Protein AF-A0A3M7KSP7-F1 (afdb_monomer_lite)

Foldseek 3Di:
DVVVVVVFVVCLPPVADAADAQWDWAAPPPPPSFIDTHGPDPVQDDDPQWTWDWFAFFPDPPFTKIKIKRAAPDDALAEEEEEEHHPDAPRNCNVVQNVCSDPVVHMYMYIAAACHHPRHHGHTPVRRVRRVVRVVVCCCVVVVHDPVRYDYDYDDPEQDEQEEECAAPPDHVVVSVVCLVPRPNYDDYHYHYPDYDPCSCVDPVNVVVVVVVVVVVVCVCLQFDALLNVLVLVLVLVQLLVQQLCCLQVVDDVVQWDWDAALNDTTTHGNDVVVSCVSNQVSVVCSVLSSVQQWQKKWKFKAQPVPRHTFKIKMKGKGFARQQRRHSVVVVVSSVQSVQLSVLSNVVSNPDDHDDPRIDIDMDIRGHDDDDPGPDDDDDDDDDAPFWDKAWSDWDDDPRGMTITIIMTGGPPPDD

Secondary structure (DSSP, 8-state):
-HHHHHHHHHHHHHS--PPSP-EEEEE-SSSS--EEEEESSTTSPP-TT-EEEEEEPTT-SS-EEEEEEE--SS----EEEEEPPTT--HHHHHHHHHHHHHHHTSEEEEEPPTTSTTT-S---HHHHHHHHHHHHHHHHHHH---GGGEEEE----S-B--EEETT-SSS-HHHHHHHHHH-TTBPPPEEETT--TT-GGGSTTHHHHHHHHHHHHHHHHTT---HHHHHHHHHHHHHHHHHHHHHHTTSS-GGGEEEEEETTEEEEEE--HHHHHHHHHHHHHTHHHHHTT---EEEEEEE-TTT--EEEEEEEEEEE-GGG---HHHHHHHHHHHHHHHHHHHHHHHTSPPPPTT-EEEEEEE-SSSPPSSS--PPPPPP----PEEEEEEEEEETTTEEEEEEEEE------

Organism: Auxenochlorella protothecoides (NCBI:txid3075)

Sequence (416 aa):
MVLAKLVDSISGRLAFFPPVPTYTVAEHGDGDRALYCKPLSRAVRKVPQGRVTWVPAAGSSSHQLVVVRVPAPNPTRRTILHSHGNAVDLGEMLPLYASLARVLQCNVVGWDYRGYGCSGGVPAASTINRDVHAVYAALQRDEGLTPGDVVLYGRIAAPTLVVHGTADSVIPVGHGRTLATLCPAAVEALWVEGADHDNVEDSPLYVPRLKAFLTSQMQASAAHPTVVDVVNMLLEFWEAAVHAILAARGLYRPDLFTRERLYGLAVQRARHPGLCAYIANALQELRAPLMEGVLPSATLIIQHPAQFTTLEEYSLDVEISETGLSSPAAVRNMHAVLRSAMLRLQHTTTALAPLPADATWRMQARIMGPVPECSWIEAEAPQPQPTPALIPVRSVKLPGSLALQLYVRMAPIVAP

InterPro domains:
  IPR003511 HORMA domain [PS50815] (228-408)
  IPR029058 Alpha/Beta hydrolase fold [G3DSA:3.40.50.1820] (45-152)
  IPR029058 Alpha/Beta hydrolase fold [G3DSA:3.40.50.1820] (153-223)
  IPR029058 Alpha/Beta hydrolase fold [SSF53474] (59-217)
  IPR036570 HORMA domain superfamily [G3DSA:3.30.900.10] (228-412)
  IPR036570 HORMA domain superfamily [SSF56019] (227-397)

pLDDT: mean 81.29, std 13.69, range [29.61, 97.44]

Radius of gyration: 25.75 Å; chains: 1; bounding box: 64×56×67 Å

Structure (mmCIF, N/CA/C/O backbone):
data_AF-A0A3M7KSP7-F1
#
_entry.id   AF-A0A3M7KSP7-F1
#
loop_
_atom_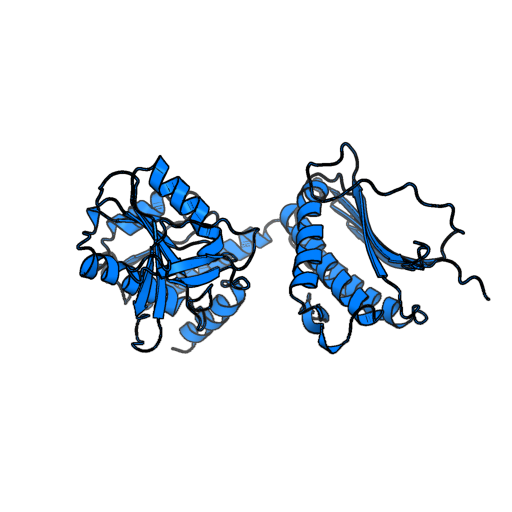site.group_PDB
_atom_site.id
_atom_site.type_symbol
_atom_site.label_atom_id
_atom_site.label_alt_id
_atom_site.label_comp_id
_atom_site.label_asym_id
_atom_site.label_entity_id
_atom_site.label_seq_id
_atom_site.pdbx_PDB_ins_code
_atom_site.Cartn_x
_atom_site.Cartn_y
_atom_site.Cartn_z
_atom_site.occupancy
_atom_site.B_iso_or_equiv
_atom_site.auth_seq_id
_atom_site.auth_comp_id
_atom_site.auth_asym_id
_atom_site.auth_atom_id
_atom_site.pdbx_PDB_model_num
ATOM 1 N N . MET A 1 1 ? -28.101 13.397 -1.822 1.00 37.72 1 MET A N 1
ATOM 2 C CA . MET A 1 1 ? -27.971 12.089 -2.516 1.00 37.72 1 MET A CA 1
ATOM 3 C C . MET A 1 1 ? -26.835 12.024 -3.553 1.00 37.72 1 MET A C 1
ATOM 5 O O . MET A 1 1 ? -26.068 11.074 -3.505 1.00 37.72 1 MET A O 1
ATOM 9 N N . VAL A 1 2 ? -26.678 12.989 -4.476 1.00 29.61 2 VAL A N 1
ATOM 10 C CA . VAL A 1 2 ? -25.605 12.955 -5.508 1.00 29.61 2 VAL A CA 1
ATOM 11 C C . VAL A 1 2 ? -24.202 13.185 -4.923 1.00 29.61 2 VAL A C 1
ATOM 13 O O . VAL A 1 2 ? -23.264 12.485 -5.287 1.00 29.61 2 VAL A O 1
ATOM 16 N N . LEU A 1 3 ? -24.070 14.114 -3.970 1.00 31.75 3 LEU A N 1
ATOM 17 C CA . LEU A 1 3 ? -22.786 14.437 -3.336 1.00 31.75 3 LEU A CA 1
ATOM 18 C C . LEU A 1 3 ? -22.238 13.271 -2.489 1.00 31.75 3 LEU A C 1
ATOM 20 O O . LEU A 1 3 ? -21.068 12.932 -2.607 1.00 31.75 3 LEU A O 1
ATOM 24 N N . ALA A 1 4 ? -23.105 12.608 -1.714 1.00 36.38 4 ALA A N 1
ATOM 25 C CA . ALA A 1 4 ? -22.756 11.428 -0.916 1.00 36.38 4 ALA A CA 1
ATOM 26 C C . ALA A 1 4 ? -22.246 10.267 -1.791 1.00 36.38 4 ALA A C 1
ATOM 28 O O . ALA A 1 4 ? -21.201 9.691 -1.510 1.00 36.38 4 ALA A O 1
ATOM 29 N N . LYS A 1 5 ? -22.912 10.002 -2.927 1.00 40.47 5 LYS A N 1
ATOM 30 C CA . LYS A 1 5 ? -22.472 8.982 -3.895 1.00 40.47 5 LYS A CA 1
ATOM 31 C C . LYS A 1 5 ? -21.111 9.300 -4.525 1.00 40.47 5 LYS A C 1
ATOM 33 O O . LYS A 1 5 ? -20.349 8.384 -4.820 1.00 40.47 5 LYS A O 1
ATOM 38 N N . LEU A 1 6 ? -20.805 10.580 -4.750 1.00 36.88 6 LEU A N 1
ATOM 39 C CA . LEU A 1 6 ? -19.522 11.005 -5.313 1.00 36.88 6 LEU A CA 1
ATOM 40 C C . LEU A 1 6 ? -18.376 10.843 -4.302 1.00 36.88 6 LEU A C 1
ATOM 42 O O . LEU A 1 6 ? -17.313 10.351 -4.670 1.00 36.88 6 LEU A O 1
ATOM 46 N N . VAL A 1 7 ? -18.606 11.208 -3.038 1.00 45.34 7 VAL A N 1
ATOM 47 C CA . VAL A 1 7 ? -17.633 11.025 -1.947 1.00 45.34 7 VAL A CA 1
ATOM 48 C C . VAL A 1 7 ? -17.350 9.538 -1.726 1.00 45.34 7 VAL A C 1
ATOM 50 O O . VAL A 1 7 ? -16.188 9.140 -1.718 1.00 45.34 7 VAL A O 1
ATOM 53 N N . ASP A 1 8 ? -18.391 8.704 -1.680 1.00 48.81 8 ASP A N 1
ATOM 54 C CA . ASP A 1 8 ? -18.255 7.246 -1.579 1.00 48.81 8 ASP A CA 1
ATOM 55 C C . ASP A 1 8 ? -17.511 6.640 -2.777 1.00 48.81 8 ASP A C 1
ATOM 57 O O . ASP A 1 8 ? -16.671 5.759 -2.603 1.00 48.81 8 ASP A O 1
ATOM 61 N N . SER A 1 9 ? -17.753 7.131 -3.998 1.00 45.09 9 SER A N 1
ATOM 62 C CA . SER A 1 9 ? -17.057 6.650 -5.199 1.00 45.09 9 SER A CA 1
ATOM 63 C C . SER A 1 9 ? -15.567 7.010 -5.227 1.00 45.09 9 SER A C 1
ATOM 65 O O . SER A 1 9 ? -14.790 6.281 -5.848 1.00 45.09 9 SER A O 1
ATOM 67 N N . ILE A 1 10 ? -15.170 8.136 -4.630 1.00 46.06 10 ILE A N 1
ATOM 68 C CA . ILE A 1 10 ? -13.772 8.585 -4.576 1.00 46.06 10 ILE A CA 1
ATOM 69 C C . ILE A 1 10 ? -13.048 7.875 -3.426 1.00 46.06 10 ILE A C 1
ATOM 71 O O . ILE A 1 10 ? -11.996 7.276 -3.653 1.00 46.06 10 ILE A O 1
ATOM 75 N N . SER A 1 11 ? -13.646 7.844 -2.231 1.00 47.22 11 SER A N 1
ATOM 76 C CA . SER A 1 11 ? -13.125 7.103 -1.075 1.00 47.22 11 SER A CA 1
ATOM 77 C C . SER A 1 11 ? -13.019 5.603 -1.366 1.00 47.22 11 SER A C 1
ATOM 79 O O . SER A 1 11 ? -11.996 4.995 -1.078 1.00 47.22 11 SER A O 1
ATOM 81 N N . GLY A 1 12 ? -14.014 5.015 -2.038 1.00 51.03 12 GLY A N 1
ATOM 82 C CA . GLY A 1 12 ? -14.026 3.605 -2.438 1.00 51.03 12 GLY A CA 1
ATOM 83 C C . GLY A 1 12 ? -12.832 3.179 -3.303 1.00 51.03 12 GLY A C 1
ATOM 84 O O . GLY A 1 12 ? -12.377 2.045 -3.203 1.00 51.03 12 GLY A O 1
ATOM 85 N N . ARG A 1 13 ? -12.307 4.083 -4.144 1.00 51.06 13 ARG A N 1
ATOM 86 C CA . ARG A 1 13 ? -11.202 3.793 -5.080 1.00 51.06 13 ARG A CA 1
ATOM 87 C C . ARG A 1 13 ? -9.822 4.217 -4.586 1.00 51.06 13 ARG A C 1
ATOM 89 O O . ARG A 1 13 ? -8.835 3.708 -5.100 1.00 51.06 13 ARG A O 1
ATOM 96 N N . LEU A 1 14 ? -9.750 5.166 -3.654 1.00 50.12 14 LEU A N 1
ATOM 97 C CA . LEU A 1 14 ? -8.483 5.722 -3.163 1.00 50.12 14 LEU A CA 1
ATOM 98 C C . LEU A 1 14 ? -8.136 5.275 -1.740 1.00 50.12 14 LEU A C 1
ATOM 100 O O . LEU A 1 14 ? -6.978 5.382 -1.350 1.00 50.12 14 LEU A O 1
ATOM 104 N N . ALA A 1 15 ? -9.115 4.807 -0.961 1.00 60.88 15 ALA A N 1
ATOM 105 C CA . ALA A 1 15 ? -8.930 4.502 0.457 1.00 60.88 15 ALA A CA 1
ATOM 106 C C . ALA A 1 15 ? -8.929 3.003 0.782 1.00 60.88 15 ALA A C 1
ATOM 108 O O . ALA A 1 15 ? -8.596 2.653 1.910 1.00 60.88 15 ALA A O 1
ATOM 109 N N . PHE A 1 16 ? -9.260 2.116 -0.165 1.00 71.12 16 PHE A N 1
ATOM 110 C CA . PHE A 1 16 ? -9.334 0.671 0.073 1.00 71.12 16 PHE A CA 1
ATOM 111 C C . PHE A 1 16 ? -8.436 -0.097 -0.896 1.00 71.12 16 PHE A C 1
ATOM 113 O O . PHE A 1 16 ? -8.684 -0.140 -2.098 1.00 71.12 16 PHE A O 1
ATOM 120 N N . PHE A 1 17 ? -7.402 -0.723 -0.345 1.00 77.88 17 PHE A N 1
ATOM 121 C CA . PHE A 1 17 ? -6.451 -1.586 -1.032 1.00 77.88 17 PHE A CA 1
ATOM 122 C C . PHE A 1 17 ? -6.542 -2.988 -0.416 1.00 77.88 17 PHE A C 1
ATOM 124 O O . PHE A 1 17 ? -5.689 -3.347 0.394 1.00 77.88 17 PHE A O 1
ATOM 131 N N . PRO A 1 18 ? -7.598 -3.773 -0.704 1.00 81.44 18 PRO A N 1
ATOM 132 C CA . PRO A 1 18 ? -7.654 -5.154 -0.245 1.00 81.44 18 PRO A CA 1
ATOM 133 C C . PRO A 1 18 ? -6.482 -5.945 -0.840 1.00 81.44 18 PRO A C 1
ATOM 135 O O . PRO A 1 18 ? -6.279 -5.889 -2.059 1.00 81.44 18 PRO A O 1
ATOM 138 N N . PRO A 1 19 ? -5.696 -6.668 -0.022 1.00 80.31 19 PRO A N 1
ATOM 139 C CA . PRO A 1 19 ? -4.659 -7.537 -0.553 1.00 80.31 19 PRO A CA 1
ATOM 140 C C . PRO A 1 19 ? -5.293 -8.737 -1.269 1.00 80.31 19 PRO A C 1
ATOM 142 O O . PRO A 1 19 ? -6.484 -9.029 -1.126 1.00 80.31 19 PRO A O 1
ATOM 145 N N . VAL A 1 20 ? -4.478 -9.483 -2.016 1.00 86.69 20 VAL A N 1
ATOM 146 C CA . VAL A 1 20 ? -4.863 -10.850 -2.394 1.00 86.69 20 VAL A CA 1
ATOM 147 C C . VAL A 1 20 ? -5.069 -11.638 -1.093 1.00 86.69 20 VAL A C 1
ATOM 149 O O . VAL A 1 20 ? -4.162 -11.603 -0.260 1.00 86.69 20 VAL A O 1
ATOM 152 N N . PRO A 1 21 ? -6.208 -12.336 -0.899 1.00 92.31 21 PRO A N 1
ATOM 153 C CA . PRO A 1 21 ? -6.486 -13.036 0.349 1.00 92.31 21 PRO A CA 1
ATOM 154 C C . PRO A 1 21 ? -5.332 -13.945 0.762 1.00 92.31 21 PRO A C 1
ATOM 156 O O . PRO A 1 21 ? -4.828 -14.737 -0.039 1.00 92.31 21 PRO A O 1
ATOM 159 N N . THR A 1 22 ? -4.919 -13.834 2.019 1.00 89.88 22 THR A N 1
ATOM 160 C CA . THR A 1 22 ? -3.768 -14.561 2.563 1.00 89.88 22 THR A CA 1
ATOM 161 C C . THR A 1 22 ? -4.179 -15.810 3.342 1.00 89.88 22 THR A C 1
ATOM 163 O O . THR A 1 22 ? -3.348 -16.665 3.674 1.00 89.88 22 THR A O 1
ATOM 166 N N . TYR A 1 23 ? -5.480 -15.963 3.589 1.00 95.69 23 TYR A N 1
ATOM 167 C CA . TYR A 1 23 ? -6.083 -17.104 4.259 1.00 95.69 23 TYR A CA 1
ATOM 168 C C . TYR A 1 23 ? -7.387 -17.540 3.573 1.00 95.69 23 TYR A C 1
ATOM 170 O O . TYR A 1 23 ? -7.987 -16.812 2.786 1.00 95.69 23 TYR A O 1
ATOM 178 N N . THR A 1 24 ? -7.831 -18.750 3.904 1.00 96.12 24 THR A N 1
ATOM 179 C CA . THR A 1 24 ? -9.190 -19.240 3.651 1.00 96.12 24 THR A CA 1
ATOM 180 C C . THR A 1 24 ? -9.821 -19.724 4.954 1.00 96.12 24 THR A C 1
ATOM 182 O O . THR A 1 24 ? -9.107 -20.014 5.914 1.00 96.12 24 THR A O 1
ATOM 185 N N . VAL A 1 25 ? -11.146 -19.822 5.026 1.00 95.38 25 VAL A N 1
ATOM 186 C CA . VAL A 1 25 ? -11.839 -20.352 6.209 1.00 95.38 25 VAL A CA 1
ATOM 187 C C . VAL A 1 25 ? -11.932 -21.875 6.100 1.00 95.38 25 VAL A C 1
ATOM 189 O O . VAL A 1 25 ? -12.371 -22.400 5.079 1.00 95.38 25 VAL A O 1
ATOM 192 N N . ALA A 1 26 ? -11.510 -22.596 7.140 1.00 92.69 26 ALA A N 1
ATOM 193 C CA . ALA A 1 26 ? -11.566 -24.059 7.186 1.00 92.69 26 ALA A CA 1
ATOM 194 C C . ALA A 1 26 ? -11.975 -24.571 8.575 1.00 92.69 26 ALA A C 1
ATOM 196 O O . ALA A 1 26 ? -11.762 -23.886 9.572 1.00 92.69 26 ALA A O 1
ATOM 197 N N . GLU A 1 27 ? -12.522 -25.787 8.644 1.00 91.56 27 GLU A N 1
ATOM 198 C CA . GLU A 1 27 ? -12.761 -26.491 9.911 1.00 91.56 27 GLU A CA 1
ATOM 199 C C . GLU A 1 27 ? -11.441 -27.058 10.476 1.00 91.56 27 GLU A C 1
ATOM 201 O O . GLU A 1 27 ? -10.570 -27.508 9.726 1.00 91.56 27 GLU A O 1
ATOM 206 N N . HIS A 1 28 ? -11.293 -27.061 11.804 1.00 80.69 28 HIS A N 1
ATOM 207 C CA . HIS A 1 28 ? -10.120 -27.609 12.499 1.00 80.69 28 HIS A CA 1
ATOM 208 C C . HIS A 1 28 ? -9.934 -29.126 12.322 1.00 80.69 28 HIS A C 1
ATOM 210 O O . HIS A 1 28 ? -8.804 -29.609 12.420 1.00 80.69 28 HIS A O 1
ATOM 216 N N . GLY A 1 29 ? -11.013 -29.864 12.037 1.00 75.88 29 GLY A N 1
ATOM 217 C CA . GLY A 1 29 ? -10.989 -31.322 11.866 1.00 75.88 29 GLY A CA 1
ATOM 218 C C . GLY A 1 29 ? -10.863 -32.115 13.174 1.00 75.88 29 GLY A C 1
ATOM 219 O O . GLY A 1 29 ? -10.598 -33.310 13.134 1.00 75.88 29 GLY A O 1
ATOM 220 N N . ASP A 1 30 ? -11.056 -31.463 14.321 1.00 75.69 30 ASP A N 1
ATOM 221 C CA . ASP A 1 30 ? -10.969 -32.012 15.683 1.00 75.69 30 ASP A CA 1
ATOM 222 C C . ASP A 1 30 ? -12.331 -32.449 16.264 1.00 75.69 30 ASP A C 1
ATOM 224 O O . ASP A 1 30 ? -12.424 -32.811 17.433 1.00 75.69 30 ASP A O 1
ATOM 228 N N . GLY A 1 31 ? -13.385 -32.458 15.441 1.00 71.69 31 GLY A N 1
ATOM 229 C CA . GLY A 1 31 ? -14.727 -32.937 15.800 1.00 71.69 31 GLY A CA 1
ATOM 230 C C . GLY A 1 31 ? -15.699 -31.855 16.282 1.00 71.69 31 GLY A C 1
ATOM 231 O O . GLY A 1 31 ? -16.904 -32.073 16.209 1.00 71.69 31 GLY A O 1
ATOM 232 N N . ASP A 1 32 ? -15.212 -30.672 16.670 1.00 75.38 32 ASP A N 1
ATOM 233 C CA . ASP A 1 32 ? -16.041 -29.543 17.144 1.00 75.38 32 ASP A CA 1
ATOM 234 C C . ASP A 1 32 ? -16.548 -28.643 15.996 1.00 75.38 32 ASP A C 1
ATOM 236 O O . ASP A 1 32 ? -17.234 -27.646 16.201 1.00 75.38 32 ASP A O 1
ATOM 240 N N . ARG A 1 33 ? -16.176 -28.962 14.745 1.00 81.75 33 ARG A N 1
ATOM 241 C CA . ARG A 1 33 ? -16.477 -28.167 13.531 1.00 81.75 33 ARG A CA 1
ATOM 242 C C . ARG A 1 33 ? -16.081 -26.686 13.645 1.00 81.75 33 ARG A C 1
ATOM 244 O O . ARG A 1 33 ? -16.556 -25.847 12.881 1.00 81.75 33 ARG A O 1
ATOM 251 N N . ALA A 1 34 ? -15.184 -26.362 14.576 1.00 86.50 34 ALA A N 1
ATOM 252 C CA . ALA A 1 34 ? -14.719 -25.010 14.810 1.00 86.50 34 ALA A CA 1
ATOM 253 C C . ALA A 1 34 ? -13.969 -24.488 13.580 1.00 86.50 34 ALA A C 1
ATOM 255 O O . ALA A 1 34 ? -13.058 -25.142 13.061 1.00 86.50 34 ALA A O 1
ATOM 256 N N . LEU A 1 35 ? -14.344 -23.293 13.125 1.00 93.62 35 LEU A N 1
ATOM 257 C CA . LEU A 1 35 ? -13.714 -22.644 11.983 1.00 93.62 35 LEU A CA 1
ATOM 258 C C . LEU A 1 35 ? -12.467 -21.870 12.414 1.00 93.62 35 LEU A C 1
ATOM 260 O O . LEU A 1 35 ? -12.414 -21.304 13.508 1.00 93.62 35 LEU A O 1
ATOM 264 N N . TYR A 1 36 ? -11.481 -21.804 11.526 1.00 93.75 36 TYR A N 1
ATOM 265 C CA . TYR A 1 36 ? -10.274 -21.004 11.703 1.00 93.75 36 TYR A CA 1
ATOM 266 C C . TYR A 1 36 ? -9.774 -20.440 10.374 1.00 93.75 36 TYR A C 1
ATOM 268 O O . TYR A 1 36 ? -10.105 -20.939 9.293 1.00 93.75 36 TYR A O 1
ATOM 276 N N . CYS A 1 37 ? -8.929 -19.412 10.452 1.00 94.19 37 CYS A N 1
ATOM 277 C CA . CYS A 1 37 ? -8.227 -18.901 9.281 1.00 94.19 37 CYS A CA 1
ATOM 278 C C . CYS A 1 37 ? -7.076 -19.847 8.919 1.00 94.19 37 CYS A C 1
ATOM 280 O O . CYS A 1 37 ? -6.047 -19.895 9.601 1.00 94.19 37 CYS A O 1
ATOM 282 N N . LYS A 1 38 ? -7.235 -20.603 7.835 1.00 93.88 38 LYS A N 1
ATOM 283 C CA . LYS A 1 38 ? -6.198 -21.446 7.242 1.00 93.88 38 LYS A CA 1
ATOM 284 C C . LYS A 1 38 ? -5.298 -20.597 6.338 1.00 93.88 38 LYS A C 1
ATOM 286 O O . LYS A 1 38 ? -5.775 -20.147 5.298 1.00 93.88 38 LYS A O 1
ATOM 291 N N . PRO A 1 39 ? -4.008 -20.420 6.673 1.00 91.31 39 PRO A N 1
ATOM 292 C CA . PRO A 1 39 ? -3.074 -19.695 5.816 1.00 91.31 39 PRO A CA 1
ATOM 293 C C . PRO A 1 39 ? -2.979 -20.311 4.415 1.00 91.31 39 PRO A C 1
ATOM 295 O O . PRO A 1 39 ? -2.932 -21.538 4.283 1.00 91.31 39 PRO A O 1
ATOM 298 N N . LEU A 1 40 ? -2.914 -19.467 3.384 1.00 91.50 40 LEU A N 1
ATOM 299 C CA . LEU A 1 40 ? -2.704 -19.874 1.987 1.00 91.50 40 LEU A CA 1
ATOM 300 C C . LEU A 1 40 ? -1.217 -19.916 1.600 1.00 91.50 40 LEU A C 1
ATOM 302 O O . LEU A 1 40 ? -0.856 -20.521 0.594 1.00 91.50 40 LEU A O 1
ATOM 306 N N . SER A 1 41 ? -0.346 -19.319 2.417 1.00 85.38 41 SER A N 1
ATOM 307 C CA . SER A 1 41 ? 1.109 -19.308 2.247 1.00 85.38 41 SER A CA 1
ATOM 308 C C . SER A 1 41 ? 1.815 -19.644 3.560 1.00 85.38 41 SER A C 1
ATOM 310 O O . SER A 1 41 ? 1.299 -19.367 4.641 1.00 85.38 41 SER A O 1
ATOM 312 N N . ARG A 1 42 ? 3.035 -20.192 3.471 1.00 79.12 42 ARG A N 1
ATOM 313 C CA . ARG A 1 42 ? 3.914 -20.419 4.634 1.00 79.12 42 ARG A CA 1
ATOM 314 C C . ARG A 1 42 ? 4.391 -19.118 5.286 1.00 79.12 42 ARG A C 1
ATOM 316 O O . ARG A 1 42 ? 4.788 -19.154 6.446 1.00 79.12 42 ARG A O 1
ATOM 323 N N . ALA A 1 43 ? 4.346 -18.002 4.557 1.00 68.69 43 ALA A N 1
ATOM 324 C CA . ALA A 1 43 ? 4.678 -16.681 5.088 1.00 68.69 43 ALA A CA 1
ATOM 325 C C . ALA A 1 43 ? 3.676 -16.216 6.162 1.00 68.69 43 ALA A C 1
ATOM 327 O O . ALA A 1 43 ? 4.040 -15.467 7.064 1.00 68.69 43 ALA A O 1
ATOM 328 N N . VAL A 1 44 ? 2.431 -16.702 6.108 1.00 73.94 44 VAL A N 1
ATOM 329 C CA . VAL A 1 44 ? 1.392 -16.376 7.087 1.00 73.94 44 VAL A CA 1
ATOM 330 C C . VAL A 1 44 ? 1.366 -17.434 8.183 1.00 73.94 44 VAL A C 1
ATOM 332 O O . VAL A 1 44 ? 1.110 -18.619 7.950 1.00 73.94 44 VAL A O 1
ATOM 335 N N . ARG A 1 45 ? 1.646 -17.008 9.416 1.00 77.75 45 ARG A N 1
ATOM 336 C CA . ARG A 1 45 ? 1.751 -17.921 10.556 1.00 77.75 45 ARG A CA 1
ATOM 337 C C . ARG A 1 45 ? 0.367 -18.392 11.004 1.00 77.75 45 ARG A C 1
ATOM 339 O O . ARG A 1 45 ? -0.505 -17.589 11.318 1.00 77.75 45 ARG A O 1
ATOM 346 N N . LYS A 1 46 ? 0.190 -19.712 11.115 1.00 85.19 46 LYS A N 1
ATOM 347 C CA . LYS A 1 46 ? -1.041 -20.322 11.641 1.00 85.19 46 LYS A CA 1
ATOM 348 C C . LYS A 1 46 ? -1.234 -19.972 13.121 1.00 85.19 46 LYS A C 1
ATOM 350 O O . LYS A 1 46 ? -0.325 -20.165 13.926 1.00 85.19 46 LYS A O 1
ATOM 355 N N . VAL A 1 47 ? -2.444 -19.542 13.476 1.00 86.69 47 VAL A N 1
ATOM 356 C CA . VAL A 1 47 ? -2.865 -19.249 14.856 1.00 86.69 47 VAL A CA 1
ATOM 357 C C . VAL A 1 47 ? -4.089 -20.115 15.188 1.00 86.69 47 VAL A C 1
ATOM 359 O O . VAL A 1 47 ? -5.221 -19.689 14.971 1.00 86.69 47 VAL A O 1
ATOM 362 N N . PRO A 1 48 ? -3.891 -21.365 15.649 1.00 81.19 48 PRO A N 1
ATOM 363 C CA . PRO A 1 48 ? -4.969 -22.347 15.813 1.00 81.19 48 PRO A CA 1
ATOM 364 C C . PRO A 1 48 ? -5.971 -22.013 16.927 1.00 81.19 48 PRO A C 1
ATOM 366 O O . PRO A 1 48 ? -7.042 -22.602 16.984 1.00 81.19 48 PRO A O 1
ATOM 369 N N . GLN A 1 49 ? -5.644 -21.088 17.824 1.00 86.19 49 GLN A N 1
ATOM 370 C CA . GLN A 1 49 ? -6.579 -20.587 18.829 1.00 86.19 49 GLN A CA 1
ATOM 371 C C . GLN A 1 49 ? -7.554 -19.534 18.274 1.00 86.19 49 GLN A C 1
ATOM 373 O O . GLN A 1 49 ? -8.511 -19.185 18.957 1.00 86.19 49 GLN A O 1
ATOM 378 N N . GLY A 1 50 ? -7.311 -19.004 17.068 1.00 91.31 50 GLY A N 1
ATOM 379 C CA . GLY A 1 50 ? -8.210 -18.057 16.414 1.00 91.31 50 GLY A CA 1
ATOM 380 C C . GLY A 1 50 ? -9.455 -18.767 15.895 1.00 91.31 50 GLY A C 1
ATOM 381 O O . GLY A 1 50 ? -9.359 -19.589 14.985 1.00 91.31 50 GLY A O 1
ATOM 382 N N . ARG A 1 51 ? -10.614 -18.457 16.475 1.00 93.88 51 ARG A N 1
ATOM 383 C CA . ARG A 1 51 ? -11.916 -19.012 16.090 1.00 93.88 51 ARG A CA 1
ATOM 384 C C . ARG A 1 51 ? -12.623 -18.065 15.138 1.00 93.88 51 ARG A C 1
ATOM 386 O O . ARG A 1 51 ? -12.732 -16.882 15.440 1.00 93.88 51 ARG A O 1
ATOM 393 N N . VAL A 1 52 ? -13.088 -18.581 14.008 1.00 95.94 52 VAL A N 1
ATOM 394 C CA . VAL A 1 52 ? -13.812 -17.804 13.000 1.00 95.94 52 VAL A CA 1
ATOM 395 C C . VAL A 1 52 ? -15.317 -17.944 13.195 1.00 95.94 52 VAL A C 1
ATOM 397 O O . VAL A 1 52 ? -15.828 -19.049 13.369 1.00 95.94 52 VAL A O 1
ATOM 400 N N . THR A 1 53 ? -16.024 -16.825 13.107 1.00 95.00 53 THR A N 1
ATOM 401 C CA . THR A 1 53 ? -17.480 -16.748 13.003 1.00 95.00 53 THR A CA 1
ATOM 402 C C . THR A 1 53 ? -17.870 -15.898 11.797 1.00 95.00 53 THR A C 1
ATOM 404 O O . THR A 1 53 ? -17.093 -15.076 11.305 1.00 95.00 53 THR A O 1
ATOM 407 N N . TRP A 1 54 ? -19.081 -16.129 11.294 1.00 94.94 54 TRP A N 1
ATOM 408 C CA . TRP A 1 54 ? -19.669 -15.343 10.215 1.00 94.94 54 TRP A CA 1
ATOM 409 C C . TRP A 1 54 ? -20.717 -14.409 10.801 1.00 94.94 54 TRP A C 1
ATOM 411 O O . TRP A 1 54 ? -21.640 -14.866 11.477 1.00 94.94 54 TRP A O 1
ATOM 421 N N . VAL A 1 55 ? -20.565 -13.112 10.550 1.00 94.81 55 VAL A N 1
ATOM 422 C CA . VAL A 1 55 ? -21.521 -12.096 10.995 1.00 94.81 55 VAL A CA 1
ATOM 423 C C . VAL A 1 55 ? -22.250 -11.521 9.781 1.00 94.81 55 VAL A C 1
ATOM 425 O O . VAL A 1 55 ? -21.588 -11.082 8.839 1.00 94.81 55 VAL A O 1
ATOM 428 N N . PRO A 1 56 ? -23.595 -11.465 9.778 1.00 93.50 56 PRO A N 1
ATOM 429 C CA . PRO A 1 56 ? -24.340 -10.834 8.696 1.00 93.50 56 PRO A CA 1
ATOM 430 C C . PRO A 1 56 ? -23.927 -9.373 8.514 1.00 93.50 56 PRO A C 1
ATOM 432 O O . PRO A 1 56 ? -23.943 -8.587 9.463 1.00 93.50 56 PRO A O 1
ATOM 435 N N . ALA A 1 57 ? -23.581 -9.002 7.285 1.00 89.81 57 ALA A N 1
ATOM 436 C CA . ALA A 1 57 ? -23.198 -7.641 6.958 1.00 89.81 57 ALA A CA 1
ATOM 437 C C . ALA A 1 57 ? -24.410 -6.700 7.058 1.00 89.81 57 ALA A C 1
ATOM 439 O O . ALA A 1 57 ? -25.553 -7.068 6.770 1.00 89.81 57 ALA A O 1
ATOM 440 N N . ALA A 1 58 ? -24.186 -5.441 7.421 1.00 83.69 58 ALA A N 1
ATOM 441 C CA . ALA A 1 58 ? -25.289 -4.528 7.675 1.00 83.69 58 ALA A CA 1
ATOM 442 C C . ALA A 1 58 ? -26.140 -4.276 6.415 1.00 83.69 58 ALA A C 1
ATOM 444 O O . ALA A 1 58 ? -25.643 -3.913 5.341 1.00 83.69 58 ALA A O 1
ATOM 445 N N . GLY A 1 59 ? -27.460 -4.439 6.554 1.00 79.88 59 GLY A N 1
ATOM 446 C CA . GLY A 1 59 ? -28.425 -4.290 5.458 1.00 79.88 59 GLY A CA 1
ATOM 447 C C . GLY A 1 59 ? -28.411 -5.421 4.428 1.00 79.88 59 GLY A C 1
ATOM 448 O O . GLY A 1 59 ? -28.989 -5.249 3.360 1.00 79.88 59 GLY A O 1
ATOM 449 N N . SER A 1 60 ? -27.759 -6.551 4.714 1.00 76.19 60 SER A N 1
ATOM 450 C CA . SER A 1 60 ? -27.836 -7.751 3.882 1.00 76.19 60 SER A CA 1
ATOM 451 C C . SER A 1 60 ? -27.848 -9.006 4.747 1.00 76.19 60 SER A C 1
ATOM 453 O O . SER A 1 60 ? -26.896 -9.289 5.460 1.00 76.19 60 SER A O 1
ATOM 455 N N . SER A 1 61 ? -28.901 -9.811 4.638 1.00 68.44 61 SER A N 1
ATOM 456 C CA . SER A 1 61 ? -28.930 -11.150 5.242 1.00 68.44 61 SER A CA 1
ATOM 457 C C . SER A 1 61 ? -28.082 -12.166 4.468 1.00 68.44 61 SER A C 1
ATOM 459 O O . SER A 1 61 ? -27.686 -13.191 5.016 1.00 68.44 61 SER A O 1
ATOM 461 N N . SER A 1 62 ? -27.797 -11.884 3.193 1.00 82.00 62 SER A N 1
ATOM 462 C CA . SER A 1 62 ? -27.085 -12.793 2.285 1.00 82.00 62 SER A CA 1
ATOM 463 C C . SER A 1 62 ? -25.567 -12.622 2.302 1.00 82.00 62 SER A C 1
ATOM 465 O O . SER A 1 62 ? -24.843 -13.543 1.936 1.00 82.00 62 SER A O 1
ATOM 467 N N . HIS A 1 63 ? -25.076 -11.454 2.716 1.00 90.75 63 HIS A N 1
ATOM 468 C CA . HIS A 1 63 ? -23.650 -11.158 2.753 1.00 90.75 63 HIS A CA 1
ATOM 469 C C . HIS A 1 63 ? -23.120 -11.320 4.175 1.00 90.75 63 HIS A C 1
ATOM 471 O O . HIS A 1 63 ? -23.753 -10.858 5.121 1.00 90.75 63 HIS A O 1
ATOM 477 N N . GLN A 1 64 ? -21.975 -11.978 4.321 1.00 93.81 64 GLN A N 1
ATOM 478 C CA . GLN A 1 64 ? -21.410 -12.358 5.611 1.00 93.81 64 GLN A CA 1
ATOM 479 C C . GLN A 1 64 ? -19.979 -11.838 5.711 1.00 93.81 64 GLN A C 1
ATOM 481 O O . GLN A 1 64 ? -19.221 -11.906 4.747 1.00 93.81 64 GLN A O 1
ATOM 486 N N . LEU A 1 65 ? -19.626 -11.334 6.885 1.00 96.12 65 LEU A N 1
ATOM 487 C CA . LEU A 1 65 ? -18.299 -10.848 7.227 1.00 96.12 65 LEU A CA 1
ATOM 488 C C . LEU A 1 65 ? -17.575 -11.919 8.029 1.00 96.12 65 LEU A C 1
ATOM 490 O O . LEU A 1 65 ? -18.165 -12.529 8.926 1.00 96.12 65 LEU A O 1
ATOM 494 N N . VAL A 1 66 ? -16.296 -12.119 7.733 1.00 97.38 66 VAL A N 1
ATOM 495 C CA . VAL A 1 66 ? -15.438 -12.973 8.549 1.00 97.38 66 VAL A CA 1
ATOM 496 C C . VAL A 1 66 ? -15.016 -12.205 9.789 1.00 97.38 66 VAL A C 1
ATOM 498 O O . VAL A 1 66 ? -14.427 -11.127 9.697 1.00 97.38 66 VAL A O 1
ATOM 501 N N . VAL A 1 67 ? -15.286 -12.791 10.949 1.00 97.31 67 VAL A N 1
ATOM 502 C CA . VAL A 1 67 ? -14.842 -12.303 12.251 1.00 97.31 67 VAL A CA 1
ATOM 503 C C . VAL A 1 67 ? -13.977 -13.381 12.882 1.00 97.31 67 VAL A C 1
ATOM 505 O O . VAL A 1 67 ? -14.336 -14.555 12.871 1.00 97.31 67 VAL A O 1
ATOM 508 N N . VAL A 1 68 ? -12.822 -13.003 13.422 1.00 96.88 68 VAL A N 1
ATOM 509 C CA . VAL A 1 68 ? -11.936 -13.914 14.142 1.00 96.88 68 VAL A CA 1
ATOM 510 C C . VAL A 1 68 ? -11.780 -13.476 15.585 1.00 96.88 68 VAL A C 1
ATOM 512 O O . VAL A 1 68 ? -11.495 -12.317 15.873 1.00 96.88 68 VAL A O 1
ATOM 515 N N . ARG A 1 69 ? -11.920 -14.429 16.500 1.00 95.81 69 ARG A N 1
ATOM 516 C CA . ARG A 1 69 ? -11.730 -14.250 17.933 1.00 95.81 69 ARG A CA 1
ATOM 517 C C . ARG A 1 69 ? -10.516 -15.035 18.395 1.00 95.81 69 ARG A C 1
ATOM 519 O O . ARG A 1 69 ? -10.471 -16.259 18.287 1.00 95.81 69 ARG A O 1
ATOM 526 N N . VAL A 1 70 ? -9.549 -14.334 18.968 1.00 95.56 70 VAL A N 1
ATOM 527 C CA . VAL A 1 70 ? -8.388 -14.913 19.641 1.00 95.56 70 VAL A CA 1
ATOM 528 C C . VAL A 1 70 ? -8.589 -14.765 21.153 1.00 95.56 70 VAL A C 1
ATOM 530 O O . VAL A 1 70 ? -8.607 -13.636 21.651 1.00 95.56 70 VAL A O 1
ATOM 533 N N . PRO A 1 71 ? -8.780 -15.867 21.899 1.00 95.19 71 PRO A N 1
ATOM 534 C CA . PRO A 1 71 ? -9.011 -15.801 23.337 1.00 95.19 71 PRO A CA 1
ATOM 535 C C . PRO A 1 71 ? -7.745 -15.385 24.097 1.00 95.19 71 PRO A C 1
ATOM 537 O O . PRO A 1 71 ? -6.625 -15.712 23.694 1.00 95.19 71 PRO A O 1
ATOM 540 N N . ALA A 1 72 ? -7.931 -14.709 25.232 1.00 91.75 72 ALA A N 1
ATOM 541 C CA . ALA A 1 72 ? -6.863 -14.533 26.212 1.00 91.75 72 ALA A CA 1
ATOM 542 C C . ALA A 1 72 ? -6.425 -15.891 26.803 1.00 91.75 72 ALA A C 1
ATOM 544 O O . ALA A 1 72 ? -7.235 -16.819 26.862 1.00 91.75 72 ALA A O 1
ATOM 545 N N . PRO A 1 73 ? -5.180 -16.016 27.309 1.00 89.12 73 PRO A N 1
ATOM 546 C CA . PRO A 1 73 ? -4.744 -17.225 28.012 1.00 89.12 73 PRO A CA 1
ATOM 547 C C . PRO A 1 73 ? -5.564 -17.536 29.272 1.00 89.12 73 PRO A C 1
ATOM 549 O O . PRO A 1 73 ? -5.760 -18.702 29.595 1.00 89.12 73 PRO A O 1
ATOM 552 N N . ASN A 1 74 ? -6.040 -16.498 29.969 1.00 90.00 74 ASN A N 1
ATOM 553 C CA . ASN A 1 74 ? -6.873 -16.613 31.163 1.00 90.00 74 ASN A CA 1
ATOM 554 C C . ASN A 1 74 ? -8.293 -16.085 30.887 1.00 90.00 74 ASN A C 1
ATOM 556 O O . ASN A 1 74 ? -8.429 -15.115 30.136 1.00 90.00 74 ASN A O 1
ATOM 560 N N . PRO A 1 75 ? -9.346 -16.659 31.505 1.00 91.94 75 PRO A N 1
ATOM 561 C CA . PRO A 1 75 ? -10.719 -16.197 31.319 1.00 91.94 75 PRO A CA 1
ATOM 562 C C . PRO A 1 75 ? -10.889 -14.710 31.650 1.00 91.94 75 PRO A C 1
ATOM 564 O O . PRO A 1 75 ? -10.583 -14.258 32.751 1.00 91.94 75 PRO A O 1
ATOM 567 N N . THR A 1 76 ? -11.401 -13.945 30.689 1.00 90.19 76 THR A N 1
ATOM 568 C CA . THR A 1 76 ? -11.651 -12.508 30.821 1.00 90.19 76 THR A CA 1
ATOM 569 C C . THR A 1 76 ? -12.784 -12.087 29.897 1.00 90.19 76 THR A C 1
ATOM 571 O O . THR A 1 76 ? -12.969 -12.663 28.822 1.00 90.19 76 THR A O 1
ATOM 574 N N . ARG A 1 77 ? -13.526 -11.054 30.305 1.00 88.81 77 ARG A N 1
ATOM 575 C CA . ARG A 1 77 ? -14.511 -10.376 29.451 1.00 88.81 77 ARG A CA 1
ATOM 576 C C . ARG A 1 77 ? -13.896 -9.229 28.648 1.00 88.81 77 ARG A C 1
ATOM 578 O O . ARG A 1 77 ? -14.450 -8.852 27.619 1.00 88.81 77 ARG A O 1
ATOM 585 N N . ARG A 1 78 ? -12.734 -8.713 29.076 1.00 88.25 78 ARG A N 1
ATOM 586 C CA . ARG A 1 78 ? -12.032 -7.616 28.395 1.00 88.25 78 ARG A CA 1
ATOM 587 C C . ARG A 1 78 ? -11.680 -8.045 26.979 1.00 88.25 78 ARG A C 1
ATOM 589 O O . ARG A 1 78 ? -10.969 -9.031 26.792 1.00 88.25 78 ARG A O 1
ATOM 596 N N . THR A 1 79 ? -12.180 -7.309 26.001 1.00 92.94 79 THR A N 1
ATOM 597 C CA . THR A 1 79 ? -12.101 -7.673 24.592 1.00 92.94 79 THR A CA 1
ATOM 598 C C . THR A 1 79 ? -11.673 -6.465 23.779 1.00 92.94 79 THR A C 1
ATOM 600 O O . THR A 1 79 ? -12.240 -5.387 23.901 1.00 92.94 79 THR A O 1
ATOM 603 N N . ILE A 1 80 ? -10.660 -6.632 22.943 1.00 89.56 80 ILE A N 1
ATOM 604 C CA . ILE A 1 80 ? -10.256 -5.637 21.960 1.00 89.56 80 ILE A CA 1
ATOM 605 C C . ILE A 1 80 ? -10.999 -5.957 20.670 1.00 89.56 80 ILE A C 1
ATOM 607 O O . ILE A 1 80 ? -10.765 -7.019 20.103 1.00 89.56 80 ILE A O 1
ATOM 611 N N . LEU A 1 81 ? -11.860 -5.059 20.198 1.00 93.75 81 LEU A N 1
ATOM 612 C CA . LEU A 1 81 ? -12.399 -5.124 18.841 1.00 93.75 81 LEU A CA 1
ATOM 613 C C . LEU A 1 81 ? -11.507 -4.269 17.942 1.00 93.75 81 LEU A C 1
ATOM 615 O O . LEU A 1 81 ? -11.440 -3.050 18.099 1.00 93.75 81 LEU A O 1
ATOM 619 N N . HIS A 1 82 ? -10.792 -4.918 17.030 1.00 91.38 82 HIS A N 1
ATOM 620 C CA . HIS A 1 82 ? -9.801 -4.285 16.179 1.00 91.38 82 HIS A CA 1
ATOM 621 C C . HIS A 1 82 ? -10.231 -4.267 14.713 1.00 91.38 82 HIS A C 1
ATOM 623 O O . HIS A 1 82 ? -10.457 -5.311 14.101 1.00 91.38 82 HIS A O 1
ATOM 629 N N . SER A 1 83 ? -10.258 -3.065 14.143 1.00 90.00 83 SER A N 1
ATOM 630 C CA . SER A 1 83 ? -10.400 -2.836 12.704 1.00 90.00 83 SER A CA 1
ATOM 631 C C . SER A 1 83 ? -9.000 -2.665 12.113 1.00 90.00 83 SER A C 1
ATOM 633 O O . SER A 1 83 ? -8.291 -1.713 12.448 1.00 90.00 83 SER A O 1
ATOM 635 N N . HIS A 1 84 ? -8.556 -3.626 11.299 1.00 87.88 84 HIS A N 1
ATOM 636 C CA . HIS A 1 84 ? -7.170 -3.686 10.832 1.00 87.88 84 HIS A CA 1
ATOM 637 C C . HIS A 1 84 ? -6.810 -2.615 9.794 1.00 87.88 84 HIS A C 1
ATOM 639 O O . HIS A 1 84 ? -7.658 -1.928 9.235 1.00 87.88 84 HIS A O 1
ATOM 645 N N . GLY A 1 85 ? -5.512 -2.449 9.539 1.00 74.06 85 GLY A N 1
ATOM 646 C CA . GLY A 1 85 ? -5.028 -1.480 8.560 1.00 74.06 85 GLY A CA 1
ATOM 647 C C . GLY A 1 85 ? -5.461 -1.802 7.128 1.00 74.06 85 GLY A C 1
ATOM 648 O O . GLY A 1 85 ? -5.991 -2.871 6.827 1.00 74.06 85 GLY A O 1
ATOM 649 N N . ASN A 1 86 ? -5.190 -0.861 6.232 1.00 74.81 86 ASN A N 1
ATOM 650 C CA . ASN A 1 86 ? -5.303 -1.095 4.799 1.00 74.81 86 ASN A CA 1
ATOM 651 C C . ASN A 1 86 ? -4.182 -2.031 4.297 1.00 74.81 86 ASN A C 1
ATOM 653 O O . ASN A 1 86 ? -3.168 -2.164 4.981 1.00 74.81 86 ASN A O 1
ATOM 657 N N . ALA A 1 87 ? -4.342 -2.634 3.113 1.00 72.69 87 ALA A N 1
ATOM 658 C CA . ALA A 1 87 ? -3.368 -3.547 2.495 1.00 72.69 87 ALA A CA 1
ATOM 659 C C . ALA A 1 87 ? -2.989 -4.786 3.329 1.00 72.69 87 ALA A C 1
ATOM 661 O O . ALA A 1 87 ? -1.979 -5.417 3.043 1.00 72.69 87 ALA A O 1
ATOM 662 N N . VAL A 1 88 ? -3.809 -5.144 4.321 1.00 75.06 88 VAL A N 1
ATOM 663 C CA . VAL A 1 88 ? -3.680 -6.364 5.132 1.00 75.06 88 VAL A CA 1
ATOM 664 C C . VAL A 1 88 ? -5.050 -7.020 5.314 1.00 75.06 88 VAL A C 1
ATOM 666 O O . VAL A 1 88 ? -6.070 -6.340 5.183 1.00 75.06 88 VAL A O 1
ATOM 669 N N . ASP A 1 89 ? -5.082 -8.319 5.615 1.00 92.00 89 ASP A N 1
ATOM 670 C CA . ASP A 1 89 ? -6.298 -9.071 5.968 1.00 92.00 89 ASP A CA 1
ATOM 671 C C . ASP A 1 89 ? -6.144 -9.832 7.301 1.00 92.00 89 ASP A C 1
ATOM 673 O O . ASP A 1 89 ? -5.079 -9.833 7.930 1.00 92.00 89 ASP A O 1
ATOM 677 N N . LEU A 1 90 ? -7.207 -10.500 7.761 1.00 95.19 90 LEU A N 1
ATOM 678 C CA . LEU A 1 90 ? -7.172 -11.266 9.013 1.00 95.19 90 LEU A CA 1
ATOM 679 C C . LEU A 1 90 ? -6.055 -12.317 9.091 1.00 95.19 90 LEU A C 1
ATOM 681 O O . LEU A 1 90 ? -5.550 -12.573 10.187 1.00 95.19 90 LEU A O 1
ATOM 685 N N . GLY A 1 91 ? -5.655 -12.919 7.969 1.00 90.88 91 GLY A N 1
ATOM 686 C CA . GLY A 1 91 ? -4.590 -13.919 7.944 1.00 90.88 91 GLY A CA 1
ATOM 687 C C . GLY A 1 91 ? -3.269 -13.340 8.445 1.00 90.88 91 GLY A C 1
ATOM 688 O O . GLY A 1 91 ? -2.641 -13.909 9.342 1.00 90.88 91 GLY A O 1
ATOM 689 N N . GLU A 1 92 ? -2.893 -12.168 7.938 1.00 84.06 92 GLU A N 1
ATOM 690 C CA . GLU A 1 92 ? -1.671 -11.454 8.330 1.00 84.06 92 GLU A CA 1
ATOM 691 C C . GLU A 1 92 ? -1.755 -10.846 9.734 1.00 84.06 92 GLU A C 1
ATOM 693 O O . GLU A 1 92 ? -0.741 -10.710 10.422 1.00 84.06 92 GLU A O 1
ATOM 698 N N . MET A 1 93 ? -2.961 -10.511 10.196 1.00 89.56 93 MET A N 1
ATOM 699 C CA . MET A 1 93 ? -3.175 -9.872 11.496 1.00 89.56 93 MET A CA 1
ATOM 700 C C . MET A 1 93 ? -3.160 -10.844 12.682 1.00 89.56 93 MET A C 1
ATOM 702 O O . MET A 1 93 ? -2.860 -10.450 13.814 1.00 89.56 93 MET A O 1
ATOM 706 N N . LEU A 1 94 ? -3.458 -12.121 12.452 1.00 92.31 94 LEU A N 1
ATOM 707 C CA . LEU A 1 94 ? -3.580 -13.129 13.505 1.00 92.31 94 LEU A CA 1
ATOM 708 C C . LEU A 1 94 ? -2.368 -13.251 14.454 1.00 92.31 94 LEU A C 1
ATOM 710 O O . LEU A 1 94 ? -2.583 -13.372 15.667 1.00 92.31 94 LEU A O 1
ATOM 714 N N . PRO A 1 95 ? -1.103 -13.194 13.990 1.00 83.25 95 PRO A N 1
ATOM 715 C CA . PRO A 1 95 ? 0.062 -13.224 14.879 1.00 83.25 95 PRO A CA 1
ATOM 716 C C . PRO A 1 95 ? 0.122 -12.029 15.840 1.00 83.25 95 PRO A C 1
ATOM 718 O O . PRO A 1 95 ? 0.513 -12.189 17.004 1.00 83.25 95 PRO A O 1
ATOM 721 N N . LEU A 1 96 ? -0.309 -10.846 15.383 1.00 81.88 96 LEU A N 1
ATOM 722 C CA . LEU A 1 96 ? -0.450 -9.675 16.244 1.00 81.88 96 LEU A CA 1
ATOM 723 C C . LEU A 1 96 ? -1.544 -9.920 17.284 1.00 81.88 96 LEU A C 1
ATOM 725 O O . LEU A 1 96 ? -1.312 -9.677 18.464 1.00 81.88 96 LEU A O 1
ATOM 729 N N . TYR A 1 97 ? -2.699 -10.453 16.883 1.00 92.06 97 TYR A N 1
ATOM 730 C CA . TYR A 1 97 ? -3.810 -10.712 17.807 1.00 92.06 97 TYR A CA 1
ATOM 731 C C . TYR A 1 97 ? -3.440 -11.721 18.889 1.00 92.06 97 TYR A C 1
ATOM 733 O O . TYR A 1 97 ? -3.727 -11.488 20.059 1.00 92.06 97 TYR A O 1
ATOM 741 N N . ALA A 1 98 ? -2.724 -12.792 18.539 1.00 85.88 98 ALA A N 1
ATOM 742 C CA . ALA A 1 98 ? -2.192 -13.741 19.516 1.00 85.88 98 ALA A CA 1
ATOM 743 C C . ALA A 1 98 ? -1.227 -13.078 20.511 1.00 85.88 98 ALA A C 1
ATOM 745 O O . ALA A 1 98 ? -1.251 -13.382 21.706 1.00 85.88 98 ALA A O 1
ATOM 746 N N . SER A 1 99 ? -0.391 -12.155 20.030 1.00 77.62 99 SER A N 1
ATOM 747 C CA . SER A 1 99 ? 0.540 -11.408 20.878 1.00 77.62 99 SER A CA 1
ATOM 748 C C . SER A 1 99 ? -0.193 -10.439 21.805 1.00 77.62 99 SER A C 1
ATOM 750 O O . SER A 1 99 ? 0.073 -10.442 23.004 1.00 77.62 99 SER A O 1
ATOM 752 N N . LEU A 1 100 ? -1.153 -9.672 21.279 1.00 78.81 100 LEU A N 1
ATOM 753 C CA . LEU A 1 100 ? -1.993 -8.754 22.050 1.00 78.81 100 LEU A CA 1
ATOM 754 C C . LEU A 1 100 ? -2.803 -9.501 23.110 1.00 78.81 100 LEU A C 1
ATOM 756 O O . LEU A 1 100 ? -2.776 -9.108 24.273 1.00 78.81 100 LEU A O 1
ATOM 760 N N . ALA A 1 101 ? -3.442 -10.616 22.747 1.00 87.75 101 ALA A N 1
ATOM 761 C CA . ALA A 1 101 ? -4.247 -11.398 23.678 1.00 87.75 101 ALA A CA 1
ATOM 762 C C . ALA A 1 101 ? -3.417 -11.923 24.858 1.00 87.75 101 ALA A C 1
ATOM 764 O O . ALA A 1 101 ? -3.832 -11.854 26.017 1.00 87.75 101 ALA A O 1
ATOM 765 N N . ARG A 1 102 ? -2.197 -12.396 24.572 1.00 85.31 102 ARG A N 1
ATOM 766 C CA . ARG A 1 102 ? -1.257 -12.884 25.585 1.00 85.31 102 ARG A CA 1
ATOM 767 C C . ARG A 1 102 ? -0.704 -11.764 26.463 1.00 85.31 102 ARG A C 1
ATOM 769 O O . ARG A 1 102 ? -0.661 -11.925 27.678 1.00 85.31 102 ARG A O 1
ATOM 776 N N . VAL A 1 103 ? -0.236 -10.669 25.868 1.00 73.00 103 VAL A N 1
ATOM 777 C CA . VAL A 1 103 ? 0.451 -9.591 26.600 1.00 73.00 103 VAL A CA 1
ATOM 778 C C . VAL A 1 103 ? -0.536 -8.755 27.410 1.00 73.00 103 VAL A C 1
ATOM 780 O O . VAL A 1 103 ? -0.256 -8.441 28.561 1.00 73.00 103 VAL A O 1
ATOM 783 N N . LEU A 1 104 ? -1.695 -8.429 26.835 1.00 76.88 104 LEU A N 1
ATOM 784 C CA . LEU A 1 104 ? -2.692 -7.556 27.460 1.00 76.88 104 LEU A CA 1
ATOM 785 C C . LEU A 1 104 ? -3.724 -8.312 28.302 1.00 76.88 104 LEU A C 1
ATOM 787 O O . LEU A 1 104 ? -4.549 -7.673 28.947 1.00 76.88 104 LEU A O 1
ATOM 791 N N . GLN A 1 105 ? -3.703 -9.652 28.293 1.00 85.19 105 GLN A N 1
ATOM 792 C CA . GLN A 1 105 ? -4.671 -10.491 29.014 1.00 85.19 105 GLN A CA 1
ATOM 793 C C . GLN A 1 105 ? -6.129 -10.120 28.675 1.00 85.19 105 GLN A C 1
ATOM 795 O O . GLN A 1 105 ? -6.988 -10.004 29.549 1.00 85.19 105 GLN A O 1
ATOM 800 N N . CYS A 1 106 ? -6.392 -9.910 27.383 1.00 88.75 106 CYS A N 1
ATOM 801 C CA . CYS A 1 106 ? -7.697 -9.561 26.818 1.00 88.75 106 CYS A CA 1
ATOM 802 C C . CYS A 1 106 ? -8.006 -10.484 25.633 1.00 88.75 106 CYS A C 1
ATOM 804 O O . CYS A 1 106 ? -7.091 -10.958 24.965 1.00 88.75 106 CYS A O 1
ATOM 806 N N . ASN A 1 107 ? -9.279 -10.736 25.338 1.00 95.12 107 ASN A N 1
ATOM 807 C CA . ASN A 1 107 ? -9.645 -11.339 24.057 1.00 95.12 107 ASN A CA 1
ATOM 808 C C . ASN A 1 107 ? -9.370 -10.326 22.939 1.00 95.12 107 ASN A C 1
ATOM 810 O O . ASN A 1 107 ? -9.452 -9.119 23.164 1.00 95.12 107 ASN A O 1
ATOM 814 N N . VAL A 1 108 ? -9.068 -10.795 21.734 1.00 94.81 108 VAL A N 1
ATOM 815 C CA . VAL A 1 108 ? -8.911 -9.928 20.562 1.00 94.81 108 VAL A CA 1
ATOM 816 C C . VAL A 1 108 ? -9.837 -10.425 19.470 1.00 94.81 108 VAL A C 1
ATOM 818 O O . VAL A 1 108 ? -9.720 -11.562 19.022 1.00 94.81 108 VAL A O 1
ATOM 821 N N . VAL A 1 109 ? -10.758 -9.568 19.058 1.00 97.38 109 VAL A N 1
ATOM 822 C CA . VAL A 1 109 ? -11.668 -9.784 17.943 1.00 97.38 109 VAL A CA 1
ATOM 823 C C . VAL A 1 109 ? -11.210 -8.901 16.795 1.00 97.38 109 VAL A C 1
ATOM 825 O O . VAL A 1 109 ? -11.097 -7.689 16.952 1.00 97.38 109 VAL A O 1
ATOM 828 N N . GLY A 1 110 ? -10.943 -9.500 15.644 1.00 95.88 110 GLY A N 1
ATOM 829 C CA . GLY A 1 110 ? -10.755 -8.780 14.390 1.00 95.88 110 GLY A CA 1
ATOM 830 C C . GLY A 1 110 ? -11.809 -9.195 13.380 1.00 95.88 110 GLY A C 1
ATOM 831 O O . GLY A 1 110 ? -12.424 -10.250 13.514 1.00 95.88 110 GLY A O 1
ATOM 832 N N . TRP A 1 111 ? -12.006 -8.385 12.353 1.00 96.56 111 TRP A N 1
ATOM 833 C CA . TRP A 1 111 ? -12.951 -8.666 11.280 1.00 96.56 111 TRP A CA 1
ATOM 834 C C . TRP A 1 111 ? -12.412 -8.130 9.952 1.00 96.56 111 TRP A C 1
ATOM 836 O O . TRP A 1 111 ? -11.698 -7.129 9.956 1.00 96.56 111 TRP A O 1
ATOM 846 N N . ASP A 1 112 ? -12.734 -8.798 8.844 1.00 95.44 112 ASP A N 1
ATOM 847 C CA . ASP A 1 112 ? -12.389 -8.327 7.497 1.00 95.44 112 ASP A CA 1
ATOM 848 C C . ASP A 1 112 ? -13.511 -7.447 6.937 1.00 95.44 112 ASP A C 1
ATOM 850 O O . ASP A 1 112 ? -14.689 -7.827 6.943 1.00 95.44 112 ASP A O 1
ATOM 854 N N . TYR A 1 113 ? -13.132 -6.310 6.356 1.00 92.25 113 TYR A N 1
ATOM 855 C CA . TYR A 1 113 ? -14.040 -5.448 5.601 1.00 92.25 113 TYR A CA 1
ATOM 856 C C . TYR A 1 113 ? -14.623 -6.169 4.379 1.00 92.25 113 TYR A C 1
ATOM 858 O O . TYR A 1 113 ? -14.030 -7.108 3.844 1.00 92.25 113 TYR A O 1
ATOM 866 N N . ARG A 1 114 ? -15.744 -5.673 3.842 1.00 91.50 114 ARG A N 1
ATOM 867 C CA . ARG A 1 114 ? -16.194 -6.116 2.514 1.00 91.50 114 ARG A CA 1
ATOM 868 C C . ARG A 1 114 ? -15.077 -5.895 1.490 1.00 91.50 114 ARG A C 1
ATOM 870 O O . ARG A 1 114 ? -14.480 -4.828 1.430 1.00 91.50 114 ARG A O 1
ATOM 877 N N . GLY A 1 115 ? -14.802 -6.909 0.689 1.00 90.19 115 GLY A N 1
ATOM 878 C CA . GLY A 1 115 ? -13.748 -6.966 -0.316 1.00 90.19 115 GLY A CA 1
ATOM 879 C C . GLY A 1 115 ? -12.389 -7.402 0.224 1.00 90.19 115 GLY A C 1
ATOM 880 O O . GLY A 1 115 ? -11.492 -7.616 -0.583 1.00 90.19 115 GLY A O 1
ATOM 881 N N . TYR A 1 116 ? -12.235 -7.559 1.542 1.00 93.19 116 TYR A N 1
ATOM 882 C CA . TYR A 1 116 ? -11.002 -8.022 2.178 1.00 93.19 116 TYR A CA 1
ATOM 883 C C . TYR A 1 116 ? -11.113 -9.496 2.556 1.00 93.19 116 TYR A C 1
ATOM 885 O O . TYR A 1 116 ? -12.205 -9.995 2.856 1.00 93.19 116 TYR A O 1
ATOM 893 N N . GLY A 1 117 ? -9.966 -10.180 2.510 1.00 93.94 117 GLY A N 1
ATOM 894 C CA . GLY A 1 117 ? -9.828 -11.590 2.857 1.00 93.94 117 GLY A CA 1
ATOM 895 C C . GLY A 1 117 ? -10.959 -12.447 2.293 1.00 93.94 117 GLY A C 1
ATOM 896 O O . GLY A 1 117 ? -11.199 -12.477 1.084 1.00 93.94 117 GLY A O 1
ATOM 897 N N . CYS A 1 118 ? -11.674 -13.135 3.182 1.00 95.44 118 CYS A N 1
ATOM 898 C CA . CYS A 1 118 ? -12.788 -14.010 2.815 1.00 95.44 118 CYS A CA 1
ATOM 899 C C . CYS A 1 118 ? -14.183 -13.373 2.978 1.00 95.44 118 CYS A C 1
ATOM 901 O O . CYS A 1 118 ? -15.174 -14.048 2.702 1.00 95.44 118 CYS A O 1
ATOM 903 N N . SER A 1 119 ? -14.289 -12.098 3.375 1.00 94.94 119 SER A N 1
ATOM 904 C CA . SER A 1 119 ? -15.587 -11.410 3.505 1.00 94.94 119 SER A CA 1
ATOM 905 C C . SER A 1 119 ? -16.240 -11.129 2.144 1.00 94.94 119 SER A C 1
ATOM 907 O O . SER A 1 119 ? -17.462 -11.082 2.040 1.00 94.94 119 SER A O 1
ATOM 909 N N . GLY A 1 120 ? -15.450 -10.982 1.069 1.00 89.56 120 GLY A N 1
ATOM 910 C CA . GLY A 1 120 ? -15.958 -10.709 -0.284 1.00 89.56 120 GLY A CA 1
ATOM 911 C C . GLY A 1 120 ? -16.769 -9.406 -0.383 1.00 89.56 120 GLY A C 1
ATOM 912 O O . GLY A 1 120 ? -16.829 -8.625 0.556 1.00 89.56 120 GLY A O 1
ATOM 913 N N . GLY A 1 121 ? -17.421 -9.138 -1.517 1.00 88.38 121 GLY A N 1
ATOM 914 C CA . GLY A 1 121 ? -18.166 -7.883 -1.717 1.00 88.38 121 GLY A CA 1
ATOM 915 C C . GLY A 1 121 ? -17.273 -6.702 -2.125 1.00 88.38 121 GLY A C 1
ATOM 916 O O . GLY A 1 121 ? -16.183 -6.902 -2.654 1.00 88.38 121 GLY A O 1
ATOM 917 N N . VAL A 1 122 ? -17.759 -5.470 -1.934 1.00 83.75 122 VAL A N 1
ATOM 918 C CA . VAL A 1 122 ? -17.068 -4.233 -2.346 1.00 83.75 122 VAL A CA 1
ATOM 919 C C . VAL A 1 122 ? -16.910 -3.310 -1.134 1.00 83.75 122 VAL A C 1
ATOM 921 O O . VAL A 1 122 ? -17.916 -3.049 -0.467 1.00 83.75 122 VAL A O 1
ATOM 924 N N . PRO A 1 123 ? -15.697 -2.804 -0.843 1.00 79.94 123 PRO A N 1
ATOM 925 C CA . PRO A 1 123 ? -15.487 -1.881 0.262 1.00 79.94 123 PRO A CA 1
ATOM 926 C C . PRO A 1 123 ? -16.075 -0.503 -0.055 1.00 79.94 123 PRO A C 1
ATOM 928 O O . PRO A 1 123 ? -15.903 0.029 -1.155 1.00 79.94 123 PRO A O 1
ATOM 931 N N . ALA A 1 124 ? -16.742 0.097 0.928 1.00 73.00 124 ALA A N 1
ATOM 932 C CA . ALA A 1 124 ? -17.208 1.477 0.874 1.00 73.00 124 ALA A CA 1
ATOM 933 C C . ALA A 1 124 ? -17.192 2.107 2.273 1.00 73.00 124 ALA A C 1
ATOM 935 O O . ALA A 1 124 ? -17.466 1.442 3.276 1.00 73.00 124 ALA A O 1
ATOM 936 N N . ALA A 1 125 ? -16.909 3.410 2.340 1.00 67.12 125 ALA A N 1
ATOM 937 C CA . ALA A 1 125 ? -16.895 4.158 3.598 1.00 67.12 125 ALA A CA 1
ATOM 938 C C . ALA A 1 125 ? -18.279 4.177 4.278 1.00 67.12 125 ALA A C 1
ATOM 940 O O . ALA A 1 125 ? -18.374 4.092 5.496 1.00 67.12 125 ALA A O 1
ATOM 941 N N . SER A 1 126 ? -19.364 4.204 3.502 1.00 67.19 126 SER A N 1
ATOM 942 C CA . SER A 1 126 ? -20.729 4.107 4.031 1.00 67.19 126 SER A CA 1
ATOM 943 C C . SER A 1 126 ? -21.106 2.717 4.562 1.00 67.19 126 SER A C 1
ATOM 945 O O . SER A 1 126 ? -22.005 2.603 5.396 1.00 67.19 126 SER A O 1
ATOM 947 N N . THR A 1 127 ? -20.442 1.641 4.119 1.00 77.56 127 THR A N 1
ATOM 948 C CA . THR A 1 127 ? -20.743 0.278 4.591 1.00 77.56 127 THR A CA 1
ATOM 949 C C . THR A 1 127 ? -19.870 -0.133 5.765 1.00 77.56 127 THR A C 1
ATOM 951 O O . THR A 1 127 ? -20.369 -0.809 6.656 1.00 77.56 127 THR A O 1
ATOM 954 N N . ILE A 1 128 ? -18.604 0.299 5.804 1.00 80.81 128 ILE A N 1
ATOM 955 C CA . ILE A 1 128 ? -17.642 -0.119 6.835 1.00 80.81 128 ILE A CA 1
ATOM 956 C C . ILE A 1 128 ? -18.102 0.251 8.251 1.00 80.81 128 ILE A C 1
ATOM 958 O O . ILE A 1 128 ? -18.013 -0.578 9.152 1.00 80.81 128 ILE A O 1
ATOM 962 N N . ASN A 1 129 ? -18.673 1.449 8.430 1.00 76.62 129 ASN A N 1
ATOM 963 C CA . ASN A 1 129 ? -19.209 1.884 9.719 1.00 76.62 129 ASN A CA 1
ATOM 964 C C . ASN A 1 129 ? -20.363 0.969 10.141 1.00 76.62 129 ASN A C 1
ATOM 966 O O . ASN A 1 129 ? -20.346 0.368 11.209 1.00 76.62 129 ASN A O 1
ATOM 970 N N . ARG A 1 130 ? -21.333 0.759 9.250 1.00 82.62 130 ARG A N 1
ATOM 971 C CA . ARG A 1 130 ? -22.488 -0.102 9.531 1.00 82.62 130 ARG A CA 1
ATOM 972 C C . ARG A 1 130 ? -22.081 -1.551 9.815 1.00 82.62 130 ARG A C 1
ATOM 974 O O . ARG A 1 130 ? -22.670 -2.200 10.674 1.00 82.62 130 ARG A O 1
ATOM 981 N N . ASP A 1 131 ? -21.072 -2.053 9.116 1.00 91.19 131 ASP A N 1
ATOM 982 C CA . ASP A 1 131 ? -20.558 -3.408 9.292 1.00 91.19 131 ASP A CA 1
ATOM 983 C C . ASP A 1 131 ? -19.848 -3.588 10.640 1.00 91.19 131 ASP A C 1
ATOM 985 O O . ASP A 1 131 ? -20.107 -4.584 11.316 1.00 91.19 131 ASP A O 1
ATOM 989 N N . VAL A 1 132 ? -19.049 -2.613 11.102 1.00 88.69 132 VAL A N 1
ATOM 990 C CA . VAL A 1 132 ? -18.453 -2.699 12.448 1.00 88.69 132 VAL A CA 1
ATOM 991 C C . VAL A 1 132 ? -19.523 -2.681 13.539 1.00 88.69 132 VAL A C 1
ATOM 993 O O . VAL A 1 132 ? -19.386 -3.396 14.530 1.00 88.69 132 VAL A O 1
ATOM 996 N N . HIS A 1 133 ? -20.631 -1.955 13.340 1.00 85.38 133 HIS A N 1
ATOM 997 C CA . HIS A 1 133 ? -21.777 -2.018 14.252 1.00 85.38 133 HIS A CA 1
ATOM 998 C C . HIS A 1 133 ? -22.431 -3.397 14.260 1.00 85.38 133 HIS A C 1
ATOM 1000 O O . HIS A 1 133 ? -22.780 -3.888 15.330 1.00 85.38 133 HIS A O 1
ATOM 1006 N N . ALA A 1 134 ? -22.568 -4.050 13.103 1.00 90.81 134 ALA A N 1
ATOM 1007 C CA . ALA A 1 134 ? -23.101 -5.408 13.035 1.00 90.81 134 ALA A CA 1
ATOM 1008 C C . ALA A 1 134 ? -22.198 -6.409 13.777 1.00 90.81 134 ALA A C 1
ATOM 1010 O O . ALA A 1 134 ? -22.704 -7.242 14.531 1.00 90.81 134 ALA A O 1
ATOM 1011 N N . VAL A 1 135 ? -20.874 -6.283 13.628 1.00 93.75 135 VAL A N 1
ATOM 1012 C CA . VAL A 1 135 ? -19.885 -7.086 14.368 1.00 93.75 135 VAL A CA 1
ATOM 1013 C C . VAL A 1 135 ? -19.972 -6.816 15.868 1.00 93.75 135 VAL A C 1
ATOM 1015 O O . VAL A 1 135 ? -20.074 -7.752 16.656 1.00 93.75 135 VAL A O 1
ATOM 1018 N N . TYR A 1 136 ? -20.003 -5.550 16.280 1.00 91.19 136 TYR A N 1
ATOM 1019 C CA . TYR A 1 136 ? -20.126 -5.179 17.686 1.00 91.19 136 TYR A CA 1
ATOM 1020 C C . TYR A 1 136 ? -21.438 -5.684 18.309 1.00 91.19 136 TYR A C 1
ATOM 1022 O O . TYR A 1 136 ? -21.425 -6.288 19.379 1.00 91.19 136 TYR A O 1
ATOM 1030 N N . ALA A 1 137 ? -22.564 -5.529 17.611 1.00 89.88 137 ALA A N 1
ATOM 1031 C CA . ALA A 1 137 ? -23.861 -6.034 18.051 1.00 89.88 137 ALA A CA 1
ATOM 1032 C C . ALA A 1 137 ? -23.895 -7.570 18.132 1.00 89.88 137 ALA A C 1
ATOM 1034 O O . ALA A 1 137 ? -24.589 -8.122 18.986 1.00 89.88 137 ALA A O 1
ATOM 1035 N N . ALA A 1 138 ? -23.158 -8.276 17.266 1.00 92.25 138 ALA A N 1
ATOM 1036 C CA . ALA A 1 138 ? -22.978 -9.723 17.381 1.00 92.25 138 ALA A CA 1
ATOM 1037 C C . ALA A 1 138 ? -22.208 -10.087 18.661 1.00 92.25 138 ALA A C 1
ATOM 1039 O O . ALA A 1 138 ? -22.655 -10.953 19.401 1.00 92.25 138 ALA A O 1
ATOM 1040 N N . LEU A 1 139 ? -21.142 -9.357 19.013 1.00 91.31 139 LEU A N 1
ATOM 1041 C CA . LEU A 1 139 ? -20.426 -9.576 20.280 1.00 91.31 139 LEU A CA 1
ATOM 1042 C C . LEU A 1 139 ? -21.316 -9.358 21.513 1.00 91.31 139 LEU A C 1
ATOM 1044 O O . LEU A 1 139 ? -21.232 -10.103 22.488 1.00 91.31 139 LEU A O 1
ATOM 1048 N N . GLN A 1 140 ? -22.193 -8.355 21.489 1.00 89.75 140 GLN A N 1
ATOM 1049 C CA . GLN A 1 140 ? -23.123 -8.125 22.598 1.00 89.75 140 GLN A CA 1
ATOM 1050 C C . GLN A 1 140 ? -24.173 -9.235 22.706 1.00 89.75 140 GLN A C 1
ATOM 1052 O O . GLN A 1 140 ? -24.483 -9.692 23.803 1.00 89.75 140 GLN A O 1
ATOM 1057 N N . ARG A 1 141 ? -24.721 -9.670 21.568 1.00 92.25 141 ARG A N 1
ATOM 1058 C CA . ARG A 1 141 ? -25.805 -10.656 21.504 1.00 92.25 141 ARG A CA 1
ATOM 1059 C C . ARG A 1 141 ? -25.327 -12.077 21.783 1.00 92.25 141 ARG A C 1
ATOM 1061 O O . ARG A 1 141 ? -25.968 -12.787 22.551 1.00 92.25 141 ARG A O 1
ATOM 1068 N N . ASP A 1 142 ? -24.221 -12.465 21.161 1.00 88.06 142 ASP A N 1
ATOM 1069 C CA . ASP A 1 142 ? -23.757 -13.850 21.112 1.00 88.06 142 ASP A CA 1
ATOM 1070 C C . ASP A 1 142 ? -22.769 -14.144 22.253 1.00 88.06 142 ASP A C 1
ATOM 1072 O O . ASP A 1 142 ? -22.743 -15.257 22.773 1.00 88.06 142 ASP A O 1
ATOM 1076 N N . GLU A 1 143 ? -21.993 -13.143 22.693 1.00 85.81 143 GLU A N 1
ATOM 1077 C CA . GLU A 1 143 ? -21.028 -13.277 23.798 1.00 85.81 143 GLU A CA 1
ATOM 1078 C C . GLU A 1 143 ? -21.455 -12.541 25.084 1.00 85.81 143 GLU A C 1
ATOM 1080 O O . GLU A 1 143 ? -20.771 -12.630 26.106 1.00 85.81 143 GLU A O 1
ATOM 1085 N N . GLY A 1 144 ? -22.577 -11.812 25.071 1.00 88.81 144 GLY A N 1
ATOM 1086 C CA . GLY A 1 144 ? -23.083 -11.103 26.252 1.00 88.81 144 GLY A CA 1
ATOM 1087 C C . GLY A 1 144 ? -22.182 -9.958 26.727 1.00 88.81 144 GLY A C 1
ATOM 1088 O O . GLY A 1 144 ? -22.229 -9.593 27.909 1.00 88.81 144 GLY A O 1
ATOM 1089 N N . LEU A 1 145 ? -21.320 -9.423 25.851 1.00 88.38 145 LEU A N 1
ATOM 1090 C CA . LEU A 1 145 ? -20.394 -8.342 26.193 1.00 88.38 145 LEU A CA 1
ATOM 1091 C C . LEU A 1 145 ? -21.133 -7.013 26.387 1.00 88.38 145 LEU A C 1
ATOM 1093 O O . LEU A 1 145 ? -22.056 -6.669 25.653 1.00 88.38 145 LEU A O 1
ATOM 1097 N N . THR A 1 146 ? -20.698 -6.239 27.377 1.00 79.88 146 THR A N 1
ATOM 1098 C CA . THR A 1 146 ? -21.198 -4.883 27.632 1.00 79.88 146 THR A CA 1
ATOM 1099 C C . THR A 1 146 ? -20.245 -3.839 27.043 1.00 79.88 146 THR A C 1
ATOM 1101 O O . THR A 1 146 ? -19.083 -4.154 26.779 1.00 79.88 146 THR A O 1
ATOM 1104 N N . PRO A 1 147 ? -20.664 -2.572 26.880 1.00 76.25 147 PRO A N 1
ATOM 1105 C CA . PRO A 1 147 ? -19.761 -1.519 26.416 1.00 76.25 147 PRO A CA 1
ATOM 1106 C C . PRO A 1 147 ? -18.474 -1.370 27.233 1.00 76.25 147 PRO A C 1
ATOM 1108 O O . PRO A 1 147 ? -17.419 -1.144 26.653 1.00 76.25 147 PRO A O 1
ATOM 1111 N N . GLY A 1 148 ? -18.525 -1.583 28.553 1.00 71.62 148 GLY A N 1
ATOM 1112 C CA . GLY A 1 148 ? -17.337 -1.537 29.415 1.00 71.62 148 GLY A CA 1
ATOM 1113 C C . GLY A 1 148 ? -16.363 -2.709 29.230 1.00 71.62 148 GLY A C 1
ATOM 1114 O O . GLY A 1 148 ? -15.224 -2.635 29.692 1.00 71.62 148 GLY A O 1
ATOM 1115 N N . ASP A 1 149 ? -16.787 -3.782 28.555 1.00 80.25 149 ASP A N 1
ATOM 1116 C CA . ASP A 1 149 ? -15.947 -4.943 28.263 1.00 80.25 149 ASP A CA 1
ATOM 1117 C C . ASP A 1 149 ? -15.108 -4.752 26.990 1.00 80.25 149 ASP A C 1
ATOM 1119 O O . ASP A 1 149 ? -14.099 -5.441 26.827 1.00 80.25 149 ASP A O 1
ATOM 1123 N N . VAL A 1 150 ? -15.500 -3.839 26.090 1.00 83.00 150 VAL A N 1
ATOM 1124 C CA . VAL A 1 150 ? -14.934 -3.747 24.737 1.00 83.00 150 VAL A CA 1
ATOM 1125 C C . VAL A 1 150 ? -14.110 -2.478 24.542 1.00 83.00 150 VAL A C 1
ATOM 1127 O O . VAL A 1 150 ? -14.605 -1.362 24.667 1.00 83.00 150 VAL A O 1
ATOM 1130 N N . VAL A 1 151 ? -12.850 -2.654 24.155 1.00 81.69 151 VAL A N 1
ATOM 1131 C CA . VAL A 1 151 ? -11.963 -1.575 23.716 1.00 81.69 151 VAL A CA 1
ATOM 1132 C C . VAL A 1 151 ? -11.905 -1.585 22.195 1.00 81.69 151 VAL A C 1
ATOM 1134 O O . VAL A 1 151 ? -11.456 -2.560 21.593 1.00 81.69 151 VAL A O 1
ATOM 1137 N N . LEU A 1 152 ? -12.337 -0.494 21.569 1.00 77.69 152 LEU A N 1
ATOM 1138 C CA . LEU A 1 152 ? -12.139 -0.291 20.137 1.00 77.69 152 LEU A CA 1
ATOM 1139 C C . LEU A 1 152 ? -10.673 0.078 19.895 1.00 77.69 152 LEU A C 1
ATOM 1141 O O . LEU A 1 152 ? -10.168 1.042 20.471 1.00 77.69 152 LEU A O 1
ATOM 1145 N N . TYR A 1 153 ? -9.984 -0.695 19.061 1.00 69.19 153 TYR A N 1
ATOM 1146 C CA . TYR A 1 153 ? -8.580 -0.469 18.732 1.00 69.19 153 TYR A CA 1
ATOM 1147 C C . TYR A 1 153 ? -8.412 -0.290 17.223 1.00 69.19 153 TYR A C 1
ATOM 1149 O O . TYR A 1 153 ? -8.964 -1.042 16.422 1.00 69.19 153 TYR A O 1
ATOM 1157 N N . GLY A 1 154 ? -7.617 0.703 16.837 1.00 60.59 154 GLY A N 1
ATOM 1158 C CA . GLY A 1 154 ? -7.214 0.957 15.459 1.00 60.59 154 GLY A CA 1
ATOM 1159 C C . GLY A 1 154 ? -5.946 1.803 15.461 1.00 60.59 154 GLY A C 1
ATOM 1160 O O . GLY A 1 154 ? -5.862 2.799 16.180 1.00 60.59 154 GLY A O 1
ATOM 1161 N N . ARG A 1 155 ? -4.923 1.396 14.703 1.00 53.09 155 ARG A N 1
ATOM 1162 C CA . ARG A 1 155 ? -3.669 2.156 14.604 1.00 53.09 155 ARG A CA 1
ATOM 1163 C C . ARG A 1 155 ? -3.800 3.213 13.514 1.00 53.09 155 ARG A C 1
ATOM 1165 O O . ARG A 1 155 ? -3.635 2.900 12.337 1.00 53.09 155 ARG A O 1
ATOM 1172 N N . ILE A 1 156 ? -4.055 4.457 13.911 1.00 58.38 156 ILE A N 1
ATOM 1173 C CA . ILE A 1 156 ? -4.159 5.586 12.984 1.00 58.38 156 ILE A CA 1
ATOM 1174 C C . ILE A 1 156 ? -2.926 6.479 13.141 1.00 58.38 156 ILE A C 1
ATOM 1176 O O . ILE A 1 156 ? -2.756 7.150 14.153 1.00 58.38 156 ILE A O 1
ATOM 1180 N N . ALA A 1 157 ? -2.039 6.447 12.143 1.00 50.47 157 ALA A N 1
ATOM 1181 C CA . ALA A 1 157 ? -0.847 7.303 12.080 1.00 50.47 157 ALA A CA 1
ATOM 1182 C C . ALA A 1 157 ? -1.064 8.569 11.229 1.00 50.47 157 ALA A C 1
ATOM 1184 O O . ALA A 1 157 ? -0.190 9.428 11.163 1.00 50.47 157 ALA A O 1
ATOM 1185 N N . ALA A 1 158 ? -2.212 8.670 10.553 1.00 61.75 158 ALA A N 1
ATOM 1186 C CA . ALA A 1 158 ? -2.554 9.782 9.678 1.00 61.75 158 ALA A CA 1
ATOM 1187 C C . ALA A 1 158 ? -3.344 10.865 10.432 1.00 61.75 158 ALA A C 1
ATOM 1189 O O . ALA A 1 158 ? -4.057 10.540 11.388 1.00 61.75 158 ALA A O 1
ATOM 1190 N N . PRO A 1 159 ? -3.282 12.133 9.985 1.00 74.81 159 PRO A N 1
ATOM 1191 C CA . PRO A 1 159 ? -4.160 13.186 10.480 1.00 74.81 159 PRO A CA 1
ATOM 1192 C C . PRO A 1 159 ? -5.619 12.726 10.486 1.00 74.81 159 PRO A C 1
ATOM 1194 O O . PRO A 1 159 ? -6.116 12.218 9.482 1.00 74.81 159 PRO A O 1
ATOM 1197 N N . THR A 1 160 ? -6.289 12.855 11.628 1.00 83.12 160 THR A N 1
ATOM 1198 C CA . THR A 1 160 ? -7.596 12.228 11.875 1.00 83.12 160 THR A CA 1
ATOM 1199 C C . THR A 1 160 ? -8.608 13.265 12.325 1.00 83.12 160 THR A C 1
ATOM 1201 O O . THR A 1 160 ? -8.446 13.882 13.374 1.00 83.12 160 THR A O 1
ATOM 1204 N N . LEU A 1 161 ? -9.672 13.455 11.545 1.00 86.75 161 LEU A N 1
ATOM 1205 C CA . LEU A 1 161 ? -10.821 14.265 11.943 1.00 86.75 161 LEU A CA 1
ATOM 1206 C C . LEU A 1 161 ? -11.856 13.377 12.641 1.00 86.75 161 LEU A C 1
ATOM 1208 O O . LEU A 1 161 ? -12.407 12.474 12.017 1.00 86.75 161 LEU A O 1
ATOM 1212 N N . VAL A 1 162 ? -12.152 13.669 13.908 1.00 89.75 162 VAL A N 1
ATOM 1213 C CA . VAL A 1 162 ? -13.275 13.058 14.636 1.00 89.75 162 VAL A CA 1
ATOM 1214 C C . VAL A 1 162 ? -14.521 13.915 14.437 1.00 89.75 162 VAL A C 1
ATOM 1216 O O . VAL A 1 162 ? -14.467 15.128 14.640 1.00 89.75 162 VAL A O 1
ATOM 1219 N N . VAL A 1 163 ? -15.639 13.295 14.057 1.00 85.88 163 VAL A N 1
ATOM 1220 C CA . VAL A 1 163 ? -16.952 13.948 13.983 1.00 85.88 163 VAL A CA 1
ATOM 1221 C C . VAL A 1 163 ? -17.954 13.117 14.781 1.00 85.88 163 VAL A C 1
ATOM 1223 O O . VAL A 1 163 ? -18.046 11.917 14.547 1.00 85.88 163 VAL A O 1
ATOM 1226 N N . HIS A 1 164 ? -18.672 13.725 15.729 1.00 91.12 164 HIS A N 1
ATOM 1227 C CA . HIS A 1 164 ? -19.613 13.012 16.610 1.00 91.12 164 HIS A CA 1
ATOM 1228 C C . HIS A 1 164 ? -20.770 13.932 17.024 1.00 91.12 164 HIS A C 1
ATOM 1230 O O . HIS A 1 164 ? -20.537 15.086 17.389 1.00 91.12 164 HIS A O 1
ATOM 1236 N N . GLY A 1 165 ? -22.005 13.432 16.990 1.00 92.19 165 GLY A N 1
ATOM 1237 C CA . GLY A 1 165 ? -23.166 14.090 17.590 1.00 92.19 165 GLY A CA 1
ATOM 1238 C C . GLY A 1 165 ? -23.126 14.116 19.125 1.00 92.19 165 GLY A C 1
ATOM 1239 O O . GLY A 1 165 ? -22.690 13.159 19.764 1.00 92.19 165 GLY A O 1
ATOM 1240 N N . THR A 1 166 ? -23.551 15.219 19.748 1.00 96.12 166 THR A N 1
ATOM 1241 C CA . THR A 1 166 ? -23.528 15.354 21.221 1.00 96.12 166 THR A CA 1
ATOM 1242 C C . THR A 1 166 ? -24.655 14.599 21.924 1.00 96.12 166 THR A C 1
ATOM 1244 O O . THR A 1 166 ? -24.545 14.348 23.125 1.00 96.12 166 THR A O 1
ATOM 1247 N N . ALA A 1 167 ? -25.697 14.211 21.186 1.00 92.94 167 ALA A N 1
ATOM 1248 C CA . ALA A 1 167 ? -26.866 13.485 21.674 1.00 92.94 167 ALA A CA 1
ATOM 1249 C C . ALA A 1 167 ? -26.929 12.040 21.141 1.00 92.94 167 ALA A C 1
ATOM 1251 O O . ALA A 1 167 ? -28.003 11.446 21.125 1.00 92.94 167 ALA A O 1
ATOM 1252 N N . ASP A 1 168 ? -25.789 11.485 20.714 1.00 89.25 168 ASP A N 1
ATOM 1253 C CA . ASP A 1 168 ? -25.683 10.121 20.189 1.00 89.25 168 ASP A CA 1
ATOM 1254 C C . ASP A 1 168 ? -26.169 9.082 21.217 1.00 89.25 168 ASP A C 1
ATOM 1256 O O . ASP A 1 168 ? -25.594 8.906 22.298 1.00 89.25 168 ASP A O 1
ATOM 1260 N N . SER A 1 169 ? -27.267 8.417 20.858 1.00 86.31 169 SER A N 1
ATOM 1261 C CA . SER A 1 169 ? -27.971 7.423 21.666 1.00 86.31 169 SER A CA 1
ATOM 1262 C C . SER A 1 169 ? -27.342 6.027 21.610 1.00 86.31 169 SER A C 1
ATOM 1264 O O . SER A 1 169 ? -27.660 5.176 22.444 1.00 86.31 169 SER A O 1
ATOM 1266 N N . VAL A 1 170 ? -26.433 5.789 20.661 1.00 70.69 170 VAL A N 1
ATOM 1267 C CA . VAL A 1 170 ? -25.783 4.496 20.408 1.00 70.69 170 VAL A CA 1
ATOM 1268 C C . VAL A 1 170 ? -24.366 4.485 20.978 1.00 70.69 170 VAL A C 1
ATOM 1270 O O . VAL A 1 170 ? -23.992 3.562 21.704 1.00 70.69 170 VAL A O 1
ATOM 1273 N N . ILE A 1 171 ? -23.571 5.513 20.673 1.00 72.44 171 ILE A N 1
ATOM 1274 C CA . ILE A 1 171 ? -22.200 5.678 21.156 1.00 72.44 171 ILE A CA 1
ATOM 1275 C C . ILE A 1 171 ? -22.097 6.988 21.942 1.00 72.44 171 ILE A C 1
ATOM 1277 O O . ILE A 1 171 ? -22.113 8.061 21.343 1.00 72.44 171 ILE A O 1
ATOM 1281 N N . PRO A 1 172 ? -21.874 6.942 23.269 1.00 84.31 172 PRO A N 1
ATOM 1282 C CA . PRO A 1 172 ? -21.724 8.153 24.065 1.00 84.31 172 PRO A CA 1
ATOM 1283 C C . PRO A 1 172 ? -20.628 9.078 23.520 1.00 84.31 172 PRO A C 1
ATOM 1285 O O . PRO A 1 172 ? -19.502 8.637 23.274 1.00 84.31 172 PRO A O 1
ATOM 1288 N N . VAL A 1 173 ? -20.909 10.384 23.437 1.00 90.25 173 VAL A N 1
ATOM 1289 C CA . VAL A 1 173 ? -19.957 11.411 22.954 1.00 90.25 173 VAL A CA 1
ATOM 1290 C C . VAL A 1 173 ? -18.616 11.404 23.706 1.00 90.25 173 VAL A C 1
ATOM 1292 O O . VAL A 1 173 ? -17.576 11.787 23.168 1.00 90.25 173 VAL A O 1
ATOM 1295 N N . GLY A 1 174 ? -18.610 10.913 24.951 1.00 85.00 174 GLY A N 1
ATOM 1296 C CA . GLY A 1 174 ? -17.391 10.686 25.726 1.00 85.00 174 GLY A CA 1
ATOM 1297 C C . GLY A 1 174 ? -16.371 9.811 24.991 1.00 85.00 174 GLY A C 1
ATOM 1298 O O . GLY A 1 174 ? -15.184 10.115 25.037 1.00 85.00 174 GLY A O 1
ATOM 1299 N N . HIS A 1 175 ? -16.816 8.796 24.243 1.00 81.50 175 HIS A N 1
ATOM 1300 C CA . HIS A 1 175 ? -15.930 7.932 23.459 1.00 81.50 175 HIS A CA 1
ATOM 1301 C C . HIS A 1 175 ? -15.249 8.701 22.326 1.00 81.50 175 HIS A C 1
ATOM 1303 O O . HIS A 1 175 ? -14.035 8.589 22.160 1.00 81.50 175 HIS A O 1
ATOM 1309 N N . GLY A 1 176 ? -16.000 9.530 21.593 1.00 82.06 176 GLY A N 1
ATOM 1310 C CA . GLY A 1 176 ? -15.433 10.401 20.567 1.00 82.06 176 GLY A CA 1
ATOM 1311 C C . GLY A 1 176 ? -14.397 11.353 21.159 1.00 82.06 176 GLY A C 1
ATOM 1312 O O . GLY A 1 176 ? -13.306 11.502 20.608 1.00 82.06 176 GLY A O 1
ATOM 1313 N N . ARG A 1 177 ? -14.692 11.964 22.316 1.00 89.75 177 ARG A N 1
ATOM 1314 C CA . ARG A 1 177 ? -13.761 12.872 23.014 1.00 89.75 177 ARG A CA 1
ATOM 1315 C C . ARG A 1 177 ? -12.483 12.162 23.452 1.00 89.75 177 ARG A C 1
ATOM 1317 O O . ARG A 1 177 ? -11.387 12.686 23.242 1.00 89.75 177 ARG A O 1
ATOM 1324 N N . THR A 1 178 ? -12.613 10.964 24.017 1.00 80.06 178 THR A N 1
ATOM 1325 C CA . THR A 1 178 ? -11.473 10.114 24.373 1.00 80.06 178 THR A CA 1
ATOM 1326 C C . THR A 1 178 ? -10.644 9.773 23.138 1.00 80.06 178 THR A C 1
ATOM 1328 O O . THR A 1 178 ? -9.426 9.908 23.183 1.00 80.06 178 THR A O 1
ATOM 1331 N N . LEU A 1 179 ? -11.276 9.418 22.017 1.00 78.69 179 LEU A N 1
ATOM 1332 C CA . LEU A 1 179 ? -10.579 9.123 20.765 1.00 78.69 179 LEU A CA 1
ATOM 1333 C C . LEU A 1 179 ? -9.839 10.351 20.218 1.00 78.69 179 LEU A C 1
ATOM 1335 O O . LEU A 1 179 ? -8.675 10.236 19.846 1.00 78.69 179 LEU A O 1
ATOM 1339 N N . ALA A 1 180 ? -10.464 11.531 20.243 1.00 82.69 180 ALA A N 1
ATOM 1340 C CA . ALA A 1 180 ? -9.832 12.786 19.834 1.00 82.69 180 ALA A CA 1
ATOM 1341 C C . ALA A 1 180 ? -8.627 13.161 20.715 1.00 82.69 180 ALA A C 1
ATOM 1343 O O . ALA A 1 180 ? -7.685 13.774 20.230 1.00 82.69 180 ALA A O 1
ATOM 1344 N N . THR A 1 181 ? -8.637 12.777 21.995 1.00 83.56 181 THR A N 1
ATOM 1345 C CA . THR A 1 181 ? -7.514 13.019 22.917 1.00 83.56 181 THR A CA 1
ATOM 1346 C C . THR A 1 181 ? -6.399 11.985 22.759 1.00 83.56 181 THR A C 1
ATOM 1348 O O . THR A 1 181 ? -5.224 12.330 22.811 1.00 83.56 181 THR A O 1
ATOM 1351 N N . LEU A 1 182 ? -6.753 10.707 22.598 1.00 73.81 182 LEU A N 1
ATOM 1352 C CA . LEU A 1 182 ? -5.784 9.608 22.563 1.00 73.81 182 LEU A CA 1
ATOM 1353 C C . LEU A 1 182 ? -5.152 9.396 21.186 1.00 73.81 182 LEU A C 1
ATOM 1355 O O . LEU A 1 182 ? -4.078 8.805 21.109 1.00 73.81 182 LEU A O 1
ATOM 1359 N N . CYS A 1 183 ? -5.797 9.836 20.105 1.00 72.38 183 CYS A N 1
ATOM 1360 C CA . CYS A 1 183 ? -5.248 9.732 18.759 1.00 72.38 183 CYS A CA 1
ATOM 1361 C C . CYS A 1 183 ? -4.144 10.790 18.561 1.00 72.38 183 CYS A C 1
ATOM 1363 O O . CYS A 1 183 ? -4.462 11.977 18.472 1.00 72.38 183 CYS A O 1
ATOM 1365 N N . PRO A 1 184 ? -2.857 10.401 18.421 1.00 68.50 184 PRO A N 1
ATOM 1366 C CA . PRO A 1 184 ? -1.744 11.358 18.371 1.00 68.50 184 PRO A CA 1
ATOM 1367 C C . PRO A 1 184 ? -1.810 12.323 17.184 1.00 68.50 184 PRO A C 1
ATOM 1369 O O . PRO A 1 184 ? -1.254 13.414 17.233 1.00 68.50 184 PRO A O 1
ATOM 1372 N N . ALA A 1 185 ? -2.487 11.908 16.112 1.00 74.94 185 ALA A N 1
ATOM 1373 C CA . ALA A 1 185 ? -2.670 12.682 14.894 1.00 74.94 185 ALA A CA 1
ATOM 1374 C C . ALA A 1 185 ? -4.083 13.290 14.780 1.00 74.94 185 ALA A C 1
ATOM 1376 O O . ALA A 1 185 ? -4.497 13.684 13.690 1.00 74.94 185 ALA A O 1
ATOM 1377 N N . ALA A 1 186 ? -4.864 13.342 15.866 1.00 83.56 186 ALA A N 1
ATOM 1378 C CA . ALA A 1 186 ? -6.175 13.980 15.824 1.00 83.56 186 ALA A CA 1
ATOM 1379 C C . ALA A 1 186 ? -6.046 15.476 15.504 1.00 83.56 186 ALA A C 1
ATOM 1381 O O . ALA A 1 186 ? -5.294 16.207 16.147 1.00 83.56 186 ALA A O 1
ATOM 1382 N N . VAL A 1 187 ? -6.803 15.935 14.508 1.00 86.94 187 VAL A N 1
ATOM 1383 C CA . VAL A 1 187 ? -7.044 17.364 14.284 1.00 86.94 187 VAL A CA 1
ATOM 1384 C C . VAL A 1 187 ? -8.258 17.807 15.101 1.00 86.94 187 VAL A C 1
ATOM 1386 O O . VAL A 1 187 ? -8.980 16.977 15.650 1.00 86.94 187 VAL A O 1
ATOM 1389 N N . GLU A 1 188 ? -8.521 19.115 15.148 1.00 92.19 18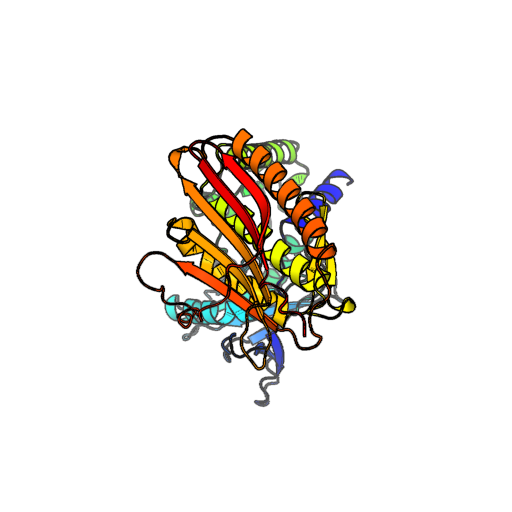8 GLU A N 1
ATOM 1390 C CA . GLU A 1 188 ? -9.689 19.668 15.842 1.00 92.19 188 GLU A CA 1
ATOM 1391 C C . GLU A 1 188 ? -10.985 18.937 15.447 1.00 92.19 188 GLU A C 1
ATOM 1393 O O . GLU A 1 188 ? -11.388 18.946 14.281 1.00 92.19 188 GLU A O 1
ATOM 1398 N N . ALA A 1 189 ? -11.625 18.280 16.411 1.00 93.75 189 ALA A N 1
ATOM 1399 C CA . ALA A 1 189 ? -12.843 17.511 16.185 1.00 93.75 189 ALA A CA 1
ATOM 1400 C C . ALA A 1 189 ? -14.045 18.416 15.858 1.00 93.75 189 ALA A C 1
ATOM 1402 O O . ALA A 1 189 ? -14.060 19.599 16.191 1.00 93.75 189 ALA A O 1
ATOM 1403 N N . LEU A 1 190 ? -15.079 17.846 15.240 1.00 92.62 190 LEU A N 1
ATOM 1404 C CA . LEU A 1 190 ? -16.383 18.486 15.081 1.00 92.62 190 LEU A CA 1
ATOM 1405 C C . LEU A 1 190 ? -17.420 17.772 15.945 1.00 92.62 190 LEU A C 1
ATOM 1407 O O . LEU A 1 190 ? -17.823 16.647 15.657 1.00 92.62 190 LEU A O 1
ATOM 1411 N N . TRP A 1 191 ? -17.875 18.462 16.985 1.00 96.38 191 TRP A N 1
ATOM 1412 C CA . TRP A 1 191 ? -19.000 18.031 17.808 1.00 96.38 191 TRP A CA 1
ATOM 1413 C C . TRP A 1 191 ? -20.272 18.661 17.251 1.00 96.38 191 TRP A C 1
ATOM 1415 O O . TRP A 1 191 ? -20.387 19.886 17.216 1.00 96.38 191 TRP A O 1
ATOM 1425 N N . VAL A 1 192 ? -21.203 17.841 16.770 1.00 93.38 192 VAL A N 1
ATOM 1426 C CA . VAL A 1 192 ? -22.455 18.334 16.192 1.00 93.38 192 VAL A CA 1
ATOM 1427 C C . VAL A 1 192 ? -23.516 18.375 17.285 1.00 93.38 192 VAL A C 1
ATOM 1429 O O . VAL A 1 192 ? -23.995 17.339 17.743 1.00 93.38 192 VAL A O 1
ATOM 1432 N N . GLU A 1 193 ? -23.857 19.582 17.728 1.00 95.81 193 GLU A N 1
ATOM 1433 C CA . GLU A 1 193 ? -24.788 19.771 18.839 1.00 95.81 193 GLU A CA 1
ATOM 1434 C C . GLU A 1 193 ? -26.187 19.235 18.506 1.00 95.81 193 GLU A C 1
ATOM 1436 O O . GLU A 1 193 ? -26.747 19.560 17.458 1.00 95.81 193 GLU A O 1
ATOM 1441 N N . GLY A 1 194 ? -26.745 18.407 19.391 1.00 90.94 194 GLY A N 1
ATOM 1442 C CA . GLY A 1 194 ? -28.074 17.809 19.241 1.00 90.94 194 GLY A CA 1
ATOM 1443 C C . GLY A 1 194 ? -28.183 16.716 18.172 1.00 90.94 194 GLY A C 1
ATOM 1444 O O . GLY A 1 194 ? -29.258 16.140 18.020 1.00 90.94 194 GLY A O 1
ATOM 1445 N N . ALA A 1 195 ? -27.102 16.415 17.446 1.00 88.50 195 ALA A N 1
ATOM 1446 C CA . ALA A 1 195 ? -27.075 15.295 16.515 1.00 88.50 195 ALA A CA 1
ATOM 1447 C C . ALA A 1 195 ? -26.987 13.958 17.263 1.00 88.50 195 ALA A C 1
ATOM 1449 O O . ALA A 1 195 ? -26.306 13.8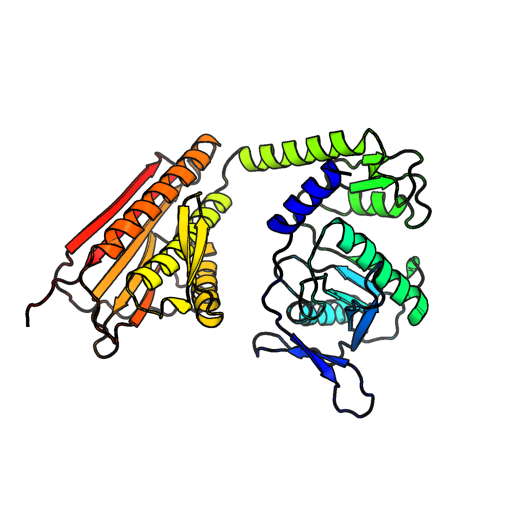41 18.287 1.00 88.50 195 ALA A O 1
ATOM 1450 N N . ASP A 1 196 ? -27.683 12.975 16.709 1.00 83.31 196 ASP A N 1
ATOM 1451 C CA . ASP A 1 196 ? -27.684 11.573 17.105 1.00 83.31 196 ASP A CA 1
ATOM 1452 C C . ASP A 1 196 ? -26.702 10.792 16.204 1.00 83.31 196 ASP A C 1
ATOM 1454 O O . ASP A 1 196 ? -25.979 11.378 15.397 1.00 83.31 196 ASP A O 1
ATOM 1458 N N . HIS A 1 197 ? -26.656 9.470 16.339 1.00 77.75 197 HIS A N 1
ATOM 1459 C CA . HIS A 1 197 ? -25.693 8.600 15.666 1.00 77.75 197 HIS A CA 1
ATOM 1460 C C . HIS A 1 197 ? -25.708 8.684 14.125 1.00 77.75 197 HIS A C 1
ATOM 1462 O O . HIS A 1 197 ? -24.651 8.728 13.498 1.00 77.75 197 HIS A O 1
ATOM 1468 N N . ASP A 1 198 ? -26.902 8.748 13.523 1.00 66.44 198 ASP A N 1
ATOM 1469 C CA . ASP A 1 198 ? -27.127 8.581 12.074 1.00 66.44 198 ASP A CA 1
ATOM 1470 C C . ASP A 1 198 ? -27.540 9.882 11.348 1.00 66.44 198 ASP A C 1
ATOM 1472 O O . ASP A 1 198 ? -28.128 9.832 10.268 1.00 66.44 198 ASP A O 1
ATOM 1476 N N . ASN A 1 199 ? -27.315 11.059 11.944 1.00 76.75 199 ASN A N 1
ATOM 1477 C CA . ASN A 1 199 ? -27.717 12.343 11.337 1.00 76.75 199 ASN A CA 1
ATOM 1478 C C . ASN A 1 199 ? -26.632 13.430 11.376 1.00 76.75 199 ASN A C 1
ATOM 1480 O O . ASN A 1 199 ? -26.887 14.603 11.090 1.00 76.75 199 ASN A O 1
ATOM 1484 N N . VAL A 1 200 ? -25.404 13.060 11.727 1.00 69.62 200 VAL A N 1
ATOM 1485 C CA . VAL A 1 200 ? -24.278 13.992 11.838 1.00 69.62 200 VAL A CA 1
ATOM 1486 C C . VAL A 1 200 ? -23.981 14.660 10.486 1.00 69.62 200 VAL A C 1
ATOM 1488 O O . VAL A 1 200 ? -23.631 15.841 10.440 1.00 69.62 200 VAL A O 1
ATOM 1491 N N . GLU A 1 201 ? -24.154 13.933 9.382 1.00 66.31 201 GLU A N 1
ATOM 1492 C CA . GLU A 1 201 ? -23.959 14.400 8.007 1.00 66.31 201 GLU A CA 1
ATOM 1493 C C . GLU A 1 201 ? -25.026 15.381 7.508 1.00 66.31 201 GLU A C 1
ATOM 1495 O O . GLU A 1 201 ? -24.751 16.151 6.583 1.00 66.31 201 GLU A O 1
ATOM 1500 N N . ASP A 1 202 ? -26.210 15.387 8.127 1.00 75.81 202 ASP A N 1
ATOM 1501 C CA . ASP A 1 202 ? -27.284 16.329 7.800 1.00 75.81 202 ASP A CA 1
ATOM 1502 C C . ASP A 1 202 ? -26.970 17.734 8.328 1.00 75.81 202 ASP A C 1
ATOM 1504 O O . ASP A 1 202 ? -27.542 18.732 7.877 1.00 75.81 202 ASP A O 1
ATOM 1508 N N . SER A 1 203 ? -26.025 17.835 9.268 1.00 82.12 203 SER A N 1
ATOM 1509 C CA . SER A 1 203 ? -25.582 19.109 9.807 1.00 82.12 203 SER A CA 1
ATOM 1510 C C . SER A 1 203 ? -24.974 19.998 8.718 1.00 82.12 203 SER A C 1
ATOM 1512 O O . SER A 1 203 ? -24.044 19.582 8.014 1.00 82.12 203 SER A O 1
ATOM 1514 N N . PRO A 1 204 ? -25.365 21.284 8.641 1.00 82.12 204 PRO A N 1
ATOM 1515 C CA . PRO A 1 204 ? -24.738 22.231 7.721 1.00 82.12 204 PRO A CA 1
ATOM 1516 C C . PRO A 1 204 ? -23.249 22.462 8.031 1.00 82.12 204 PRO A C 1
ATOM 1518 O O . PRO A 1 204 ? -22.531 23.005 7.193 1.00 82.12 204 PRO A O 1
ATOM 1521 N N . LEU A 1 205 ? -22.767 22.044 9.209 1.00 81.00 205 LEU A N 1
ATOM 1522 C CA . LEU A 1 205 ? -21.364 22.140 9.620 1.00 81.00 205 LEU A CA 1
ATOM 1523 C C . LEU A 1 205 ? -20.498 20.999 9.069 1.00 81.00 205 LEU A C 1
ATOM 1525 O O . LEU A 1 205 ? -19.285 21.169 8.919 1.00 81.00 205 LEU A O 1
ATOM 1529 N N . TYR A 1 206 ? -21.108 19.858 8.735 1.00 73.38 206 TYR A N 1
ATOM 1530 C CA . TYR A 1 206 ? -20.396 18.642 8.352 1.00 73.38 206 TYR A CA 1
ATOM 1531 C C . TYR A 1 206 ? -19.558 18.839 7.084 1.00 73.38 206 TYR A C 1
ATOM 1533 O O . TYR A 1 206 ? -18.332 18.687 7.094 1.00 73.38 206 TYR A O 1
ATOM 1541 N N . VAL A 1 207 ? -20.206 19.245 5.987 1.00 68.56 207 VAL A N 1
ATOM 1542 C CA . VAL A 1 207 ? -19.550 19.392 4.678 1.00 68.56 207 VAL A CA 1
ATOM 1543 C C . VAL A 1 207 ? -18.454 20.471 4.693 1.00 68.56 207 VAL A C 1
ATOM 1545 O O . VAL A 1 207 ? -17.354 20.185 4.210 1.00 68.56 207 VAL A O 1
ATOM 1548 N N . PRO A 1 208 ? -18.669 21.682 5.251 1.00 77.75 208 PRO A N 1
ATOM 1549 C CA . PRO A 1 208 ? -17.611 22.684 5.366 1.00 77.75 208 PRO A CA 1
ATOM 1550 C C . PRO A 1 208 ? -16.406 22.201 6.174 1.00 77.75 208 PRO A C 1
ATOM 1552 O O . PRO A 1 208 ? -15.269 22.387 5.734 1.00 77.75 208 PRO A O 1
ATOM 1555 N N . ARG A 1 209 ? -16.628 21.536 7.317 1.00 87.25 209 ARG A N 1
ATOM 1556 C CA . ARG A 1 209 ? -15.538 21.029 8.158 1.00 87.25 209 ARG A CA 1
ATOM 1557 C C . ARG A 1 209 ? -14.739 19.944 7.455 1.00 87.25 209 ARG A C 1
ATOM 1559 O O . ARG A 1 209 ? -13.506 19.986 7.499 1.00 87.25 209 ARG A O 1
ATOM 1566 N N . LEU A 1 210 ? -15.422 18.996 6.815 1.00 69.94 210 LEU A N 1
ATOM 1567 C CA . LEU A 1 210 ? -14.785 17.925 6.057 1.00 69.94 210 LEU A CA 1
ATOM 1568 C C . LEU 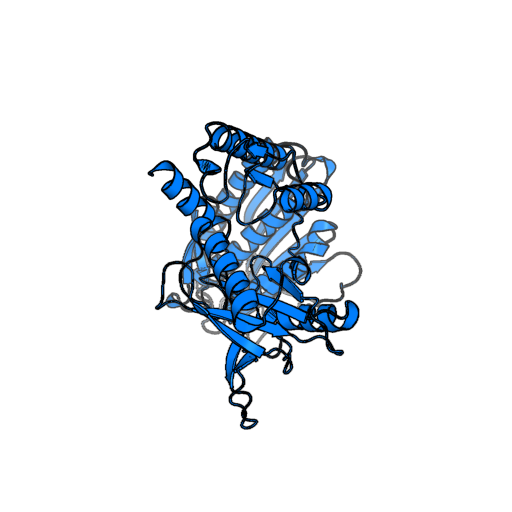A 1 210 ? -13.970 18.504 4.896 1.00 69.94 210 LEU A C 1
ATOM 1570 O O . LEU A 1 210 ? -12.807 18.152 4.721 1.00 69.94 210 LEU A O 1
ATOM 1574 N N . LYS A 1 211 ? -14.536 19.462 4.150 1.00 67.81 211 LYS A N 1
ATOM 1575 C CA . LYS A 1 211 ? -13.828 20.159 3.068 1.00 67.81 211 LYS A CA 1
ATOM 1576 C C . LYS A 1 211 ? -12.594 20.897 3.583 1.00 67.81 211 LYS A C 1
ATOM 1578 O O . LYS A 1 211 ? -11.547 20.814 2.947 1.00 67.81 211 LYS A O 1
ATOM 1583 N N . ALA A 1 212 ? -12.695 21.597 4.712 1.00 75.00 212 ALA A N 1
ATOM 1584 C CA . ALA A 1 212 ? -11.570 22.304 5.318 1.00 75.00 212 ALA A CA 1
ATOM 1585 C C . ALA A 1 212 ? -10.459 21.338 5.749 1.00 75.00 212 ALA A C 1
ATOM 1587 O O . ALA A 1 212 ? -9.294 21.594 5.462 1.00 75.00 212 ALA A O 1
ATOM 1588 N N . PHE A 1 213 ? -10.817 20.204 6.361 1.00 80.25 213 PHE A N 1
ATOM 1589 C CA . PHE A 1 213 ? -9.865 19.146 6.695 1.00 80.25 213 PHE A CA 1
ATOM 1590 C C . PHE A 1 213 ? -9.171 18.596 5.450 1.00 80.25 213 PHE A C 1
ATOM 1592 O O . PHE A 1 213 ? -7.951 18.615 5.377 1.00 80.25 213 PHE A O 1
ATOM 1599 N N . LEU A 1 214 ? -9.928 18.165 4.442 1.00 66.31 214 LEU A N 1
ATOM 1600 C CA . LEU A 1 214 ? -9.347 17.614 3.218 1.00 66.31 214 LEU A CA 1
ATOM 1601 C C . LEU A 1 214 ? -8.470 18.643 2.500 1.00 66.31 214 LEU A C 1
ATOM 1603 O O . LEU A 1 214 ? -7.378 18.312 2.058 1.00 66.31 214 LEU A O 1
ATOM 1607 N N . THR A 1 215 ? -8.903 19.904 2.442 1.00 68.62 215 THR A N 1
ATOM 1608 C CA . THR A 1 215 ? -8.114 20.988 1.844 1.00 68.62 215 THR A CA 1
ATOM 1609 C C . THR A 1 215 ? -6.824 21.219 2.623 1.00 68.62 215 THR A C 1
ATOM 1611 O O . THR A 1 215 ? -5.774 21.339 2.001 1.00 68.62 215 THR A O 1
ATOM 1614 N N . SER A 1 216 ? -6.869 21.223 3.960 1.00 69.19 216 SER A N 1
ATOM 1615 C CA . SER A 1 216 ? -5.667 21.385 4.782 1.00 69.19 216 SER A CA 1
ATOM 1616 C C . SER A 1 216 ? -4.726 20.192 4.665 1.00 69.19 216 SER A C 1
ATOM 1618 O O . SER A 1 216 ? -3.523 20.398 4.603 1.00 69.19 216 SER A O 1
ATOM 1620 N N . GLN A 1 217 ? -5.240 18.964 4.543 1.00 69.19 217 GLN A N 1
ATOM 1621 C CA . GLN A 1 217 ? -4.415 17.776 4.305 1.00 69.19 217 GLN A CA 1
ATOM 1622 C C . GLN A 1 217 ? -3.799 17.775 2.908 1.00 69.19 217 GLN A C 1
ATOM 1624 O O . GLN A 1 217 ? -2.619 17.477 2.757 1.00 69.19 217 GLN A O 1
ATOM 1629 N N . MET A 1 218 ? -4.557 18.179 1.887 1.00 52.72 218 MET A N 1
ATOM 1630 C CA . MET A 1 218 ? -4.040 18.349 0.529 1.00 52.72 218 MET A CA 1
ATOM 1631 C C . MET A 1 218 ? -2.998 19.468 0.459 1.00 52.72 218 MET A C 1
ATOM 1633 O O . MET A 1 218 ? -2.014 19.332 -0.256 1.00 52.72 218 MET A O 1
ATOM 1637 N N . GLN A 1 219 ? -3.182 20.560 1.205 1.00 53.62 219 GLN A N 1
ATOM 1638 C CA . GLN A 1 219 ? -2.219 21.658 1.297 1.00 53.62 219 GLN A CA 1
ATOM 1639 C C . GLN A 1 219 ? -0.988 21.284 2.125 1.00 53.62 219 GLN A C 1
ATOM 1641 O O . GLN A 1 219 ? 0.108 21.657 1.733 1.00 53.62 219 GLN A O 1
ATOM 1646 N N . ALA A 1 220 ? -1.140 20.529 3.217 1.00 51.97 220 ALA A N 1
ATOM 1647 C CA . ALA A 1 220 ? -0.040 20.021 4.036 1.00 51.97 220 ALA A CA 1
ATOM 1648 C C . ALA A 1 220 ? 0.790 18.976 3.274 1.00 51.97 220 ALA A C 1
ATOM 1650 O O . ALA A 1 220 ? 2.013 19.054 3.275 1.00 51.97 220 ALA A O 1
ATOM 1651 N N . SER A 1 221 ? 0.136 18.074 2.535 1.00 44.34 221 SER A N 1
ATOM 1652 C CA . SER A 1 221 ? 0.779 17.144 1.596 1.00 44.34 221 SER A CA 1
ATOM 1653 C C . SER A 1 221 ? 1.408 17.866 0.394 1.00 44.34 221 SER A C 1
ATOM 1655 O O . SER A 1 221 ? 2.403 17.406 -0.156 1.00 44.34 221 SER A O 1
ATOM 1657 N N . ALA A 1 222 ? 0.879 19.031 0.006 1.00 42.84 222 ALA A N 1
ATOM 1658 C CA . ALA A 1 222 ? 1.457 19.886 -1.029 1.00 42.84 222 ALA A CA 1
ATOM 1659 C C . ALA A 1 222 ? 2.476 20.909 -0.500 1.00 42.84 222 ALA A C 1
ATOM 1661 O O . ALA A 1 222 ? 3.054 21.629 -1.315 1.00 42.84 222 ALA A O 1
ATOM 1662 N N . ALA A 1 223 ? 2.691 21.019 0.816 1.00 45.81 223 ALA A N 1
ATOM 1663 C CA . ALA A 1 223 ? 3.468 22.116 1.379 1.00 45.81 223 ALA A CA 1
ATOM 1664 C C . ALA A 1 223 ? 4.941 21.991 0.982 1.00 45.81 223 ALA A C 1
ATOM 1666 O O . ALA A 1 223 ? 5.526 22.982 0.562 1.00 45.81 223 ALA A O 1
ATOM 1667 N N . HIS A 1 224 ? 5.521 20.791 1.035 1.00 51.00 224 HIS A N 1
ATOM 1668 C CA . HIS A 1 224 ? 6.890 20.496 0.605 1.00 51.00 224 HIS A CA 1
ATOM 1669 C C . HIS A 1 224 ? 6.942 18.994 0.275 1.00 51.00 224 HIS A C 1
ATOM 1671 O O . HIS A 1 224 ? 6.576 18.219 1.159 1.00 51.00 224 HIS A O 1
ATOM 1677 N N . PRO A 1 225 ? 7.340 18.531 -0.930 1.00 55.22 225 PRO A N 1
ATOM 1678 C CA . PRO A 1 225 ? 7.634 17.114 -1.086 1.00 55.22 225 PRO A CA 1
ATOM 1679 C C . PRO A 1 225 ? 8.740 16.731 -0.125 1.00 55.22 225 PRO A C 1
ATOM 1681 O O . PRO A 1 225 ? 9.828 17.302 -0.131 1.00 55.22 225 PRO A O 1
ATOM 1684 N N . THR A 1 226 ? 8.451 15.751 0.707 1.00 65.69 226 THR A N 1
ATOM 1685 C CA . THR A 1 226 ? 9.479 15.145 1.533 1.00 65.69 226 THR A CA 1
ATOM 1686 C C . THR A 1 226 ? 10.337 14.229 0.660 1.00 65.69 226 THR A C 1
ATOM 1688 O O . THR A 1 226 ? 9.914 13.778 -0.410 1.00 65.69 226 THR A O 1
ATOM 1691 N N . VAL A 1 227 ? 11.544 13.901 1.123 1.00 71.12 227 VAL A N 1
ATOM 1692 C CA . VAL A 1 227 ? 12.352 12.823 0.524 1.00 71.12 227 VAL A CA 1
ATOM 1693 C C . VAL A 1 227 ? 11.511 11.547 0.390 1.00 71.12 227 VAL A C 1
ATOM 1695 O O . VAL A 1 227 ? 11.551 10.890 -0.644 1.00 71.12 227 VAL A O 1
ATOM 1698 N N . VAL A 1 228 ? 10.650 11.269 1.376 1.00 73.81 228 VAL A N 1
ATOM 1699 C CA . VAL A 1 228 ? 9.721 10.128 1.390 1.00 73.81 228 VAL A CA 1
ATOM 1700 C C . VAL A 1 228 ? 8.806 10.113 0.162 1.00 73.81 228 VAL A C 1
ATOM 1702 O O . VAL A 1 228 ? 8.628 9.057 -0.447 1.00 73.81 228 VAL A O 1
ATOM 1705 N N . ASP A 1 229 ? 8.250 11.262 -0.226 1.00 74.00 229 ASP A N 1
ATOM 1706 C CA . ASP A 1 229 ? 7.352 11.371 -1.381 1.00 74.00 229 ASP A CA 1
ATOM 1707 C C . ASP A 1 229 ? 8.093 11.117 -2.693 1.00 74.00 229 ASP A C 1
ATOM 1709 O O . ASP A 1 229 ? 7.597 10.406 -3.567 1.00 74.00 229 ASP A O 1
ATOM 1713 N N . VAL A 1 230 ? 9.303 11.666 -2.827 1.00 77.56 230 VAL A N 1
ATOM 1714 C CA . VAL A 1 230 ? 10.145 11.452 -4.013 1.00 77.56 230 VAL A CA 1
ATOM 1715 C C . VAL A 1 230 ? 10.557 9.994 -4.127 1.00 77.56 230 VAL A C 1
ATOM 1717 O O . VAL A 1 230 ? 10.431 9.414 -5.201 1.00 77.56 230 VAL A O 1
ATOM 1720 N N . VAL A 1 231 ? 10.979 9.379 -3.025 1.00 82.69 231 VAL A N 1
ATOM 1721 C CA . VAL A 1 231 ? 11.314 7.954 -2.983 1.00 82.69 231 VAL A CA 1
ATOM 1722 C C . VAL A 1 231 ? 10.103 7.099 -3.364 1.00 82.69 231 VAL A C 1
ATOM 1724 O O . VAL A 1 231 ? 10.239 6.199 -4.187 1.00 82.69 231 VAL A O 1
ATOM 1727 N N . ASN A 1 232 ? 8.907 7.404 -2.849 1.00 82.88 232 ASN A N 1
ATOM 1728 C CA . ASN A 1 232 ? 7.673 6.712 -3.243 1.00 82.88 232 ASN A CA 1
ATOM 1729 C C . ASN A 1 232 ? 7.399 6.829 -4.749 1.00 82.88 232 ASN A C 1
ATOM 1731 O O . ASN A 1 232 ? 7.137 5.820 -5.400 1.00 82.88 232 ASN A O 1
ATOM 1735 N N . MET A 1 233 ? 7.499 8.039 -5.309 1.00 84.12 233 MET A N 1
ATOM 1736 C CA . MET A 1 233 ? 7.308 8.276 -6.744 1.00 84.12 233 MET A CA 1
ATOM 1737 C C . MET A 1 233 ? 8.334 7.517 -7.594 1.00 84.12 233 MET A C 1
ATOM 1739 O O . MET A 1 233 ? 7.986 6.966 -8.635 1.00 84.12 233 MET A O 1
ATOM 1743 N N . LEU A 1 234 ? 9.598 7.479 -7.167 1.00 87.56 234 LEU A N 1
ATOM 1744 C CA . LEU A 1 234 ? 10.656 6.765 -7.880 1.00 87.56 234 LEU A CA 1
ATOM 1745 C C . LEU A 1 234 ? 10.435 5.250 -7.863 1.00 87.56 234 LEU A C 1
ATOM 1747 O O . LEU A 1 234 ? 10.619 4.611 -8.897 1.00 87.56 234 LEU A O 1
ATOM 1751 N N . LEU A 1 235 ? 10.008 4.684 -6.730 1.00 88.12 235 LEU A N 1
ATOM 1752 C CA . LEU A 1 235 ? 9.692 3.257 -6.621 1.00 88.12 235 LEU A CA 1
ATOM 1753 C C . LEU A 1 235 ? 8.462 2.884 -7.461 1.00 88.12 235 LEU A C 1
ATOM 1755 O O . LEU A 1 235 ? 8.533 1.922 -8.220 1.00 88.12 235 LEU A O 1
ATOM 1759 N N . GLU A 1 236 ? 7.384 3.676 -7.410 1.00 89.56 236 GLU A N 1
ATOM 1760 C CA . GLU A 1 236 ? 6.191 3.485 -8.252 1.00 89.56 236 GLU A CA 1
ATOM 1761 C C . GLU A 1 236 ? 6.547 3.547 -9.748 1.00 89.56 236 GLU A C 1
ATOM 1763 O O . GLU A 1 236 ? 6.133 2.697 -10.545 1.00 89.56 236 GLU A O 1
ATOM 1768 N N . PHE A 1 237 ? 7.360 4.537 -10.132 1.00 92.06 237 PHE A N 1
ATOM 1769 C CA . PHE A 1 237 ? 7.864 4.670 -11.493 1.00 92.06 237 PHE A CA 1
ATOM 1770 C C . PHE A 1 237 ? 8.696 3.457 -11.909 1.00 92.06 237 PHE A C 1
ATOM 1772 O O . PHE A 1 237 ? 8.488 2.933 -13.005 1.00 92.06 237 PHE A O 1
ATOM 1779 N N . TRP A 1 238 ? 9.631 3.016 -11.063 1.00 94.88 238 TRP A N 1
ATOM 1780 C CA . TRP A 1 238 ? 10.535 1.918 -11.392 1.00 94.88 238 TRP A CA 1
ATOM 1781 C C . TRP A 1 238 ? 9.798 0.581 -11.476 1.00 94.88 238 TRP A C 1
ATOM 1783 O O . TRP A 1 238 ? 10.024 -0.177 -12.416 1.00 94.88 238 TRP A O 1
ATOM 1793 N N . GLU A 1 239 ? 8.825 0.341 -10.599 1.00 94.50 239 GLU A N 1
ATOM 1794 C CA . GLU A 1 239 ? 7.931 -0.817 -10.672 1.00 94.50 239 GLU A CA 1
ATOM 1795 C C . GLU A 1 239 ? 7.193 -0.867 -12.011 1.00 94.50 239 GLU A C 1
ATOM 1797 O O . GLU A 1 239 ? 7.262 -1.855 -12.749 1.00 94.50 239 GLU A O 1
ATOM 1802 N N . ALA A 1 240 ? 6.532 0.230 -12.379 1.00 92.75 240 ALA A N 1
ATOM 1803 C CA . ALA A 1 240 ? 5.821 0.311 -13.645 1.00 92.75 240 ALA A CA 1
ATOM 1804 C C . ALA A 1 240 ? 6.755 0.213 -14.859 1.00 92.75 240 ALA A C 1
ATOM 1806 O O . ALA A 1 240 ? 6.372 -0.368 -15.876 1.00 92.75 240 ALA A O 1
ATOM 1807 N N . ALA A 1 241 ? 7.974 0.750 -14.761 1.00 95.88 241 ALA A N 1
ATOM 1808 C CA . ALA A 1 241 ? 8.985 0.654 -15.808 1.00 95.88 241 ALA A CA 1
ATOM 1809 C C . ALA A 1 241 ? 9.409 -0.800 -16.019 1.00 95.88 241 ALA A C 1
ATOM 1811 O O . ALA A 1 241 ? 9.412 -1.258 -17.160 1.00 95.88 241 ALA A O 1
ATOM 1812 N N . VAL A 1 242 ? 9.678 -1.547 -14.942 1.00 97.44 242 VAL A N 1
ATOM 1813 C CA . VAL A 1 242 ? 9.998 -2.979 -15.011 1.00 97.44 242 VAL A CA 1
ATOM 1814 C C . VAL A 1 242 ? 8.857 -3.738 -15.685 1.00 97.44 242 VAL A C 1
ATOM 1816 O O . VAL A 1 242 ? 9.092 -4.417 -16.681 1.00 97.44 242 VAL A O 1
ATOM 1819 N N . HIS A 1 243 ? 7.608 -3.566 -15.241 1.00 96.62 243 HIS A N 1
ATOM 1820 C CA . HIS A 1 243 ? 6.464 -4.216 -15.892 1.00 96.62 243 HIS A CA 1
ATOM 1821 C C . HIS A 1 243 ? 6.349 -3.875 -17.385 1.00 96.62 243 HIS A C 1
ATOM 1823 O O . HIS A 1 243 ? 6.123 -4.766 -18.208 1.00 96.62 243 HIS A O 1
ATOM 1829 N N . ALA A 1 244 ? 6.532 -2.603 -17.744 1.00 95.31 244 ALA A N 1
ATOM 1830 C CA . ALA A 1 244 ? 6.466 -2.153 -19.127 1.00 95.31 244 ALA A CA 1
ATOM 1831 C C . ALA A 1 244 ? 7.602 -2.730 -19.984 1.00 95.31 244 ALA A C 1
ATOM 1833 O O . ALA A 1 244 ? 7.351 -3.109 -21.129 1.00 95.31 244 ALA A O 1
ATOM 1834 N N . ILE A 1 245 ? 8.820 -2.836 -19.441 1.00 96.88 245 ILE A N 1
ATOM 1835 C CA . ILE A 1 245 ? 9.964 -3.458 -20.118 1.00 96.88 245 ILE A CA 1
ATOM 1836 C C . ILE A 1 245 ? 9.684 -4.943 -20.347 1.00 96.88 245 ILE A C 1
ATOM 1838 O O . ILE A 1 245 ? 9.753 -5.400 -21.484 1.00 96.88 245 ILE A O 1
ATOM 1842 N N . LEU A 1 246 ? 9.280 -5.682 -19.309 1.00 97.06 246 LEU A N 1
ATOM 1843 C CA . LEU A 1 246 ? 8.973 -7.112 -19.413 1.00 97.06 246 LEU A CA 1
ATOM 1844 C C . LEU A 1 246 ? 7.906 -7.405 -20.480 1.00 97.06 246 LEU A C 1
ATOM 1846 O O . LEU A 1 246 ? 8.040 -8.362 -21.244 1.00 97.06 246 LEU A O 1
ATOM 1850 N N . ALA A 1 247 ? 6.873 -6.560 -20.561 1.00 95.62 247 ALA A N 1
ATOM 1851 C CA . ALA A 1 247 ? 5.829 -6.664 -21.576 1.00 95.62 247 ALA A CA 1
ATOM 1852 C C . ALA A 1 247 ? 6.354 -6.352 -22.986 1.00 95.62 247 ALA A C 1
ATOM 1854 O O . ALA A 1 247 ? 6.106 -7.103 -23.926 1.00 95.62 247 ALA A O 1
ATOM 1855 N N . ALA A 1 248 ? 7.074 -5.239 -23.145 1.00 94.62 248 ALA A N 1
ATOM 1856 C CA . ALA A 1 248 ? 7.537 -4.767 -24.448 1.00 94.62 248 ALA A CA 1
ATOM 1857 C C . ALA A 1 248 ? 8.663 -5.629 -25.038 1.00 94.62 248 ALA A C 1
ATOM 1859 O O . ALA A 1 248 ? 8.789 -5.709 -26.258 1.00 94.62 248 ALA A O 1
ATOM 1860 N N . ARG A 1 249 ? 9.463 -6.282 -24.189 1.00 94.75 249 ARG A N 1
ATOM 1861 C CA . ARG A 1 249 ? 10.537 -7.198 -24.599 1.00 94.75 249 ARG A CA 1
ATOM 1862 C C . ARG A 1 249 ? 10.077 -8.649 -24.761 1.00 94.75 249 ARG A C 1
ATOM 1864 O O . ARG A 1 249 ? 10.873 -9.490 -25.157 1.00 94.75 249 ARG A O 1
ATOM 1871 N N . GLY A 1 250 ? 8.804 -8.951 -24.489 1.00 93.94 250 GLY A N 1
ATOM 1872 C CA . GLY A 1 250 ? 8.235 -10.285 -24.706 1.00 93.94 250 GLY A CA 1
ATOM 1873 C C . GLY A 1 250 ? 8.755 -11.365 -23.753 1.00 93.94 250 GLY A C 1
ATOM 1874 O O . GLY A 1 250 ? 8.641 -12.544 -24.067 1.00 93.94 250 GLY A O 1
ATOM 1875 N N . LEU A 1 251 ? 9.290 -10.981 -22.586 1.00 95.06 251 LEU A N 1
ATOM 1876 C CA . LEU A 1 251 ? 9.801 -11.919 -21.571 1.00 95.06 251 LEU A CA 1
ATOM 1877 C C . LEU A 1 251 ? 8.686 -12.729 -20.894 1.00 95.06 251 LEU A C 1
ATOM 1879 O O . LEU A 1 251 ? 8.929 -13.771 -20.293 1.00 95.06 251 LEU A O 1
ATOM 1883 N N . TYR A 1 252 ? 7.451 -12.242 -20.986 1.00 95.25 252 TYR A N 1
ATOM 1884 C CA . TYR A 1 252 ? 6.254 -12.931 -20.529 1.00 95.25 252 TYR A CA 1
ATOM 1885 C C . TYR A 1 252 ? 5.157 -12.803 -21.580 1.00 95.25 252 TYR A C 1
ATOM 1887 O O . TYR A 1 252 ? 5.143 -11.872 -22.389 1.00 95.25 252 TYR A O 1
ATOM 1895 N N . ARG A 1 253 ? 4.197 -13.730 -21.545 1.00 94.38 253 ARG A N 1
ATOM 1896 C CA . ARG A 1 253 ? 3.093 -13.738 -22.504 1.00 94.38 253 ARG A CA 1
ATOM 1897 C C . ARG A 1 253 ? 2.213 -12.479 -22.367 1.00 94.38 253 ARG A C 1
ATOM 1899 O O . ARG A 1 253 ? 1.941 -12.059 -21.239 1.00 94.38 253 ARG A O 1
ATOM 1906 N N . PRO A 1 254 ? 1.697 -11.910 -23.474 1.00 93.06 254 PRO A N 1
ATOM 1907 C CA . PRO A 1 254 ? 0.899 -10.680 -23.439 1.00 93.06 254 PRO A CA 1
ATOM 1908 C C . PRO A 1 254 ? -0.374 -10.757 -22.582 1.00 93.06 254 PRO A C 1
ATOM 1910 O O . PRO A 1 254 ? -0.794 -9.749 -22.023 1.00 93.06 254 PRO A O 1
ATOM 1913 N N . ASP A 1 255 ? -0.981 -11.941 -22.442 1.00 94.56 255 ASP A N 1
ATOM 1914 C CA . ASP A 1 255 ? -2.181 -12.174 -21.624 1.00 94.56 255 ASP A CA 1
ATOM 1915 C C . ASP A 1 255 ? -1.935 -12.038 -20.110 1.00 94.56 255 ASP A C 1
ATOM 1917 O O . ASP A 1 255 ? -2.882 -11.897 -19.330 1.00 94.56 255 ASP A O 1
ATOM 1921 N N . LEU A 1 256 ? -0.665 -12.013 -19.693 1.00 94.75 256 LEU A N 1
ATOM 1922 C CA . LEU A 1 256 ? -0.250 -11.744 -18.316 1.00 94.75 256 LEU A CA 1
ATOM 1923 C C . LEU A 1 256 ? -0.113 -10.248 -18.004 1.00 94.75 256 LEU A C 1
ATOM 1925 O O . LEU A 1 256 ? 0.296 -9.907 -16.892 1.00 94.75 256 LEU A O 1
ATOM 1929 N N . PHE A 1 257 ? -0.477 -9.362 -18.934 1.00 96.00 257 PHE A N 1
ATOM 1930 C CA . PHE A 1 257 ? -0.436 -7.919 -18.732 1.00 96.00 257 PHE A CA 1
ATOM 1931 C C . PHE A 1 257 ? -1.793 -7.263 -18.955 1.00 96.00 257 PHE A C 1
ATOM 1933 O O . PHE A 1 257 ? -2.606 -7.681 -19.779 1.00 96.00 257 PHE A O 1
ATOM 1940 N N . THR A 1 258 ? -2.024 -6.191 -18.211 1.00 93.44 258 THR A N 1
ATOM 1941 C CA . THR A 1 258 ? -3.191 -5.323 -18.342 1.00 93.44 258 THR A CA 1
ATOM 1942 C C . THR A 1 258 ? -2.751 -3.875 -18.454 1.00 93.44 258 THR A C 1
ATOM 1944 O O . THR A 1 258 ? -1.721 -3.481 -17.908 1.00 93.44 258 THR A O 1
ATOM 1947 N N . ARG A 1 259 ? -3.555 -3.059 -19.140 1.00 90.88 259 ARG A N 1
ATOM 1948 C CA . ARG A 1 259 ? -3.307 -1.620 -19.229 1.00 90.88 259 ARG A CA 1
ATOM 1949 C C . ARG A 1 259 ? -3.763 -0.921 -17.956 1.00 90.88 259 ARG A C 1
ATOM 1951 O O . ARG A 1 259 ? -4.924 -1.036 -17.575 1.00 90.88 259 ARG A O 1
ATOM 1958 N N . GLU A 1 260 ? -2.870 -0.133 -17.377 1.00 84.81 260 GLU A N 1
ATOM 1959 C CA . GLU A 1 260 ? -3.131 0.728 -16.228 1.00 84.81 260 GLU A CA 1
ATOM 1960 C C . GLU A 1 260 ? -2.750 2.176 -16.551 1.00 84.81 260 GLU A C 1
ATOM 1962 O O . GLU A 1 260 ? -2.000 2.440 -17.496 1.00 84.81 260 GLU A O 1
ATOM 1967 N N . ARG A 1 261 ? -3.302 3.138 -15.806 1.00 82.00 261 ARG A N 1
ATOM 1968 C CA . ARG A 1 261 ? -3.023 4.558 -16.008 1.00 82.00 261 ARG A CA 1
ATOM 1969 C C . ARG A 1 261 ? -2.032 5.068 -14.964 1.00 82.00 261 ARG A C 1
ATOM 1971 O O . ARG A 1 261 ? -2.421 5.276 -13.824 1.00 82.00 261 ARG A O 1
ATOM 1978 N N . LEU A 1 262 ? -0.808 5.379 -15.386 1.00 77.75 262 LEU A N 1
ATOM 1979 C CA . LEU A 1 262 ? 0.236 5.956 -14.532 1.00 77.75 262 LEU A CA 1
ATOM 1980 C C . LEU A 1 262 ? 0.707 7.306 -15.080 1.00 77.75 262 LEU A C 1
ATOM 1982 O O . LEU A 1 262 ? 0.967 7.440 -16.275 1.00 77.75 262 LEU A O 1
ATOM 1986 N N . TYR A 1 263 ? 0.763 8.336 -14.229 1.00 77.69 263 TYR A N 1
ATOM 1987 C CA . TYR A 1 263 ? 1.041 9.730 -14.621 1.00 77.69 263 TYR A CA 1
ATOM 1988 C C . TYR A 1 263 ? 0.206 10.208 -15.820 1.00 77.69 263 TYR A C 1
ATOM 1990 O O . TYR A 1 263 ? 0.647 11.034 -16.616 1.00 77.69 263 TYR A O 1
ATOM 1998 N N . GLY A 1 264 ? -1.002 9.657 -15.989 1.00 76.19 264 GLY A N 1
ATOM 1999 C CA . GLY A 1 264 ? -1.898 9.912 -17.116 1.00 76.19 264 GLY A CA 1
ATOM 2000 C C . GLY A 1 264 ? -1.509 9.241 -18.445 1.00 76.19 264 GLY A C 1
ATOM 2001 O O . GLY A 1 264 ? -2.063 9.640 -19.470 1.00 76.19 264 GLY A O 1
ATOM 2002 N N . LEU A 1 265 ? -0.556 8.308 -18.457 1.00 75.12 265 LEU A N 1
ATOM 2003 C CA . LEU A 1 265 ? -0.174 7.457 -19.591 1.00 75.12 265 LEU A CA 1
ATOM 2004 C C . LEU A 1 265 ? -0.732 6.047 -19.405 1.00 75.12 265 LEU A C 1
ATOM 2006 O O . LEU A 1 265 ? -0.896 5.597 -18.276 1.00 75.12 265 LEU A O 1
ATOM 2010 N N . ALA A 1 266 ? -1.001 5.350 -20.508 1.00 87.00 266 ALA A N 1
ATOM 2011 C CA . ALA A 1 266 ? -1.296 3.924 -20.465 1.00 87.00 266 ALA A CA 1
ATOM 2012 C C . ALA A 1 266 ? 0.021 3.136 -20.378 1.00 87.00 266 ALA A C 1
ATOM 2014 O O . ALA A 1 266 ? 0.868 3.236 -21.268 1.00 87.00 266 ALA A O 1
ATOM 2015 N N . VAL A 1 267 ? 0.190 2.357 -19.315 1.00 91.06 267 VAL A N 1
ATOM 2016 C CA . VAL A 1 267 ? 1.349 1.485 -19.084 1.00 91.06 267 VAL A CA 1
ATOM 2017 C C . VAL A 1 267 ? 0.893 0.033 -18.973 1.00 91.06 267 VAL A C 1
ATOM 2019 O O . VAL A 1 267 ? -0.249 -0.235 -18.600 1.00 91.06 267 VAL A O 1
ATOM 2022 N N . GLN A 1 268 ? 1.762 -0.907 -19.342 1.00 93.56 268 GLN A N 1
ATOM 2023 C CA . GLN A 1 268 ? 1.499 -2.332 -19.148 1.00 93.56 268 GLN A CA 1
ATOM 2024 C C . GLN A 1 268 ? 1.893 -2.718 -17.724 1.00 93.56 268 GLN A C 1
ATOM 2026 O O . GLN A 1 268 ? 3.007 -2.432 -17.292 1.00 93.56 268 GLN A O 1
ATOM 2031 N N . ARG A 1 269 ? 0.981 -3.375 -17.012 1.00 91.88 269 ARG A N 1
ATOM 2032 C CA . ARG A 1 269 ? 1.151 -3.860 -15.640 1.00 91.88 269 ARG A CA 1
ATOM 2033 C C . ARG A 1 269 ? 0.975 -5.371 -15.650 1.00 91.88 269 ARG A C 1
ATOM 2035 O O . ARG A 1 269 ? 0.006 -5.858 -16.234 1.00 91.88 269 ARG A O 1
ATOM 2042 N N . ALA A 1 270 ? 1.901 -6.120 -15.053 1.00 90.31 270 ALA A N 1
ATOM 2043 C CA . ALA A 1 270 ? 1.711 -7.564 -14.943 1.00 90.31 270 ALA A CA 1
ATOM 2044 C C . ALA A 1 270 ? 0.546 -7.871 -13.992 1.00 90.31 270 ALA A C 1
ATOM 2046 O O . ALA A 1 270 ? 0.296 -7.121 -13.051 1.00 90.31 270 ALA A O 1
ATOM 2047 N N . ARG A 1 271 ? -0.141 -8.991 -14.225 1.00 86.81 271 ARG A N 1
ATOM 2048 C CA . ARG A 1 271 ? -1.220 -9.497 -13.358 1.00 86.81 271 ARG A CA 1
ATOM 2049 C C . ARG A 1 271 ? -0.903 -10.838 -12.697 1.00 86.81 271 ARG A C 1
ATOM 2051 O O . ARG A 1 271 ? -1.720 -11.353 -11.939 1.00 86.81 271 ARG A O 1
ATOM 2058 N N . HIS A 1 272 ? 0.232 -11.448 -13.043 1.00 87.94 272 HIS A N 1
ATOM 2059 C CA . HIS A 1 272 ? 0.632 -12.736 -12.490 1.00 87.94 272 HIS A CA 1
ATOM 2060 C C . HIS A 1 272 ? 1.098 -12.551 -11.033 1.00 87.94 272 HIS A C 1
ATOM 2062 O O . HIS A 1 272 ? 2.116 -11.885 -10.829 1.00 87.94 272 HIS A O 1
ATOM 2068 N N . PRO A 1 273 ? 0.430 -13.153 -10.027 1.00 75.75 273 PRO A N 1
ATOM 2069 C CA . PRO A 1 273 ? 0.674 -12.835 -8.617 1.00 75.75 273 PRO A CA 1
ATOM 2070 C C . PRO A 1 273 ? 2.131 -13.006 -8.185 1.00 75.75 273 PRO A C 1
ATOM 2072 O O . PRO A 1 273 ? 2.683 -12.130 -7.530 1.00 75.75 273 PRO A O 1
ATOM 2075 N N . GLY A 1 274 ? 2.785 -14.092 -8.614 1.00 81.00 274 GLY A N 1
ATOM 2076 C CA . GLY A 1 274 ? 4.188 -14.343 -8.272 1.00 81.00 274 GLY A CA 1
ATOM 2077 C C . GLY A 1 274 ? 5.159 -13.338 -8.898 1.00 81.00 274 GLY A C 1
ATOM 2078 O O . GLY A 1 274 ? 6.153 -12.985 -8.276 1.00 81.00 274 GLY A O 1
ATOM 2079 N N . LEU A 1 275 ? 4.849 -12.830 -10.097 1.00 88.88 275 LEU A N 1
ATOM 2080 C CA . LEU A 1 275 ? 5.685 -11.833 -10.771 1.00 88.88 275 LEU A CA 1
ATOM 2081 C C . LEU A 1 275 ? 5.521 -10.463 -10.107 1.00 88.88 275 LEU A C 1
ATOM 2083 O O . LEU A 1 275 ? 6.508 -9.791 -9.825 1.00 88.88 275 LEU A O 1
ATOM 2087 N N . CYS A 1 276 ? 4.276 -10.075 -9.824 1.00 81.06 276 CYS A N 1
ATOM 2088 C CA . CYS A 1 276 ? 3.965 -8.840 -9.111 1.00 81.06 276 CYS A CA 1
ATOM 2089 C C . CYS A 1 276 ? 4.608 -8.825 -7.721 1.00 81.06 276 CYS A C 1
ATOM 2091 O O . CYS A 1 276 ? 5.277 -7.858 -7.381 1.00 81.06 276 CYS A O 1
ATOM 2093 N N . ALA A 1 277 ? 4.470 -9.913 -6.953 1.00 74.56 277 ALA A N 1
ATOM 2094 C CA . ALA A 1 277 ? 5.069 -10.026 -5.627 1.00 74.56 277 ALA A CA 1
ATOM 2095 C C . ALA A 1 277 ? 6.602 -9.960 -5.679 1.00 74.56 277 ALA A C 1
ATOM 2097 O O . ALA A 1 277 ? 7.204 -9.270 -4.866 1.00 74.56 277 ALA A O 1
ATOM 2098 N N . TYR A 1 278 ? 7.236 -10.629 -6.649 1.00 84.62 278 TYR A N 1
ATOM 2099 C CA . TYR A 1 278 ? 8.691 -10.582 -6.806 1.00 84.62 278 TYR A CA 1
ATOM 2100 C C . TYR A 1 278 ? 9.197 -9.155 -7.062 1.00 84.62 278 TYR A C 1
ATOM 2102 O O . TYR A 1 278 ? 10.097 -8.695 -6.364 1.00 84.62 278 TYR A O 1
ATOM 2110 N N . ILE A 1 279 ? 8.588 -8.438 -8.014 1.00 89.38 279 ILE A N 1
ATOM 2111 C CA . ILE A 1 279 ? 8.981 -7.059 -8.347 1.00 89.38 279 ILE A CA 1
ATOM 2112 C C . ILE A 1 279 ? 8.719 -6.125 -7.158 1.00 89.38 279 ILE A C 1
ATOM 2114 O O . ILE A 1 279 ? 9.612 -5.378 -6.764 1.00 89.38 279 ILE A O 1
ATOM 2118 N N . ALA A 1 280 ? 7.524 -6.188 -6.563 1.00 78.50 280 ALA A N 1
ATOM 2119 C CA . ALA A 1 280 ? 7.148 -5.324 -5.447 1.00 78.50 280 ALA A CA 1
ATOM 2120 C C . ALA A 1 280 ? 8.060 -5.531 -4.228 1.00 78.50 280 ALA A C 1
ATOM 2122 O O . ALA A 1 280 ? 8.555 -4.558 -3.664 1.00 78.50 280 ALA A O 1
ATOM 2123 N N . ASN A 1 281 ? 8.347 -6.785 -3.858 1.00 79.25 281 ASN A N 1
ATOM 2124 C CA . ASN A 1 281 ? 9.222 -7.094 -2.727 1.00 79.25 281 ASN A CA 1
ATOM 2125 C C . ASN A 1 281 ? 10.660 -6.627 -2.983 1.00 79.25 281 ASN A C 1
ATOM 2127 O O . ASN A 1 281 ? 11.246 -5.976 -2.120 1.00 79.25 281 ASN A O 1
ATOM 2131 N N . ALA A 1 282 ? 11.203 -6.891 -4.179 1.00 86.50 282 ALA A N 1
ATOM 2132 C CA . ALA A 1 282 ? 12.548 -6.452 -4.543 1.00 86.50 282 ALA A CA 1
ATOM 2133 C C . ALA A 1 282 ? 12.684 -4.925 -4.431 1.00 86.50 282 ALA A C 1
ATOM 2135 O O . ALA A 1 282 ? 13.641 -4.431 -3.842 1.00 86.50 282 ALA A O 1
ATOM 2136 N N . LEU A 1 283 ? 11.706 -4.170 -4.940 1.00 88.38 283 LEU A N 1
ATOM 2137 C CA . LEU A 1 283 ? 11.706 -2.706 -4.882 1.00 88.38 283 LEU A CA 1
ATOM 2138 C C . LEU A 1 283 ? 11.466 -2.154 -3.478 1.00 88.38 283 LEU A C 1
ATOM 2140 O O . LEU A 1 283 ? 12.079 -1.153 -3.107 1.00 88.38 283 LEU A O 1
ATOM 2144 N N . GLN A 1 284 ? 10.624 -2.811 -2.684 1.00 84.06 284 GLN A N 1
ATOM 2145 C CA . GLN A 1 284 ? 10.378 -2.416 -1.302 1.00 84.06 284 GLN A CA 1
ATOM 2146 C C . GLN A 1 284 ? 11.653 -2.509 -0.452 1.00 84.06 284 GLN A C 1
ATOM 2148 O O . GLN A 1 284 ? 11.879 -1.646 0.396 1.00 84.06 284 GLN A O 1
ATOM 2153 N N . GLU A 1 285 ? 12.518 -3.493 -0.705 1.00 84.88 285 GLU A N 1
ATOM 2154 C CA . GLU A 1 285 ? 13.818 -3.612 -0.031 1.00 84.88 285 GLU A CA 1
ATOM 2155 C C . GLU A 1 285 ? 14.820 -2.518 -0.451 1.00 84.88 285 GLU A C 1
ATOM 2157 O O . GLU A 1 285 ? 15.694 -2.157 0.335 1.00 84.88 285 GLU A O 1
ATOM 2162 N N . LEU A 1 286 ? 14.658 -1.901 -1.630 1.00 87.56 286 LEU A N 1
ATOM 2163 C CA . LEU A 1 286 ? 15.477 -0.755 -2.061 1.00 87.56 286 LEU A CA 1
ATOM 2164 C C . LEU A 1 286 ? 15.050 0.571 -1.419 1.00 87.56 286 LEU A C 1
ATOM 2166 O O . LEU A 1 286 ? 15.755 1.574 -1.541 1.00 87.56 286 LEU A O 1
ATOM 2170 N N . ARG A 1 287 ? 13.912 0.593 -0.715 1.00 85.81 287 ARG A N 1
ATOM 2171 C CA . ARG A 1 287 ? 13.366 1.804 -0.102 1.00 85.81 287 ARG A CA 1
ATOM 2172 C C . ARG A 1 287 ? 14.318 2.442 0.903 1.00 85.81 287 ARG A C 1
ATOM 2174 O O . ARG A 1 287 ? 14.551 3.642 0.814 1.00 85.81 287 ARG A O 1
ATOM 2181 N N . ALA A 1 288 ? 14.813 1.672 1.871 1.00 83.00 288 ALA A N 1
ATOM 2182 C CA . ALA A 1 288 ? 15.679 2.205 2.922 1.00 83.00 288 ALA A CA 1
ATOM 2183 C C . ALA A 1 288 ? 17.012 2.734 2.349 1.00 83.00 288 ALA A C 1
ATOM 2185 O O . ALA A 1 288 ? 17.299 3.911 2.565 1.00 83.00 288 ALA A O 1
ATOM 2186 N N . PRO A 1 289 ? 17.737 1.979 1.496 1.00 86.00 289 PRO A N 1
ATOM 2187 C CA . PRO A 1 289 ? 18.925 2.490 0.808 1.00 86.00 289 PRO A CA 1
ATOM 2188 C C . PRO A 1 289 ? 18.690 3.773 -0.004 1.00 86.00 289 PRO A C 1
ATOM 2190 O O . PRO A 1 289 ? 19.553 4.648 -0.060 1.00 86.00 289 PRO A O 1
ATOM 2193 N N . LEU A 1 290 ? 17.520 3.904 -0.639 1.00 85.38 290 LEU A N 1
ATOM 2194 C CA . LEU A 1 290 ? 17.165 5.091 -1.416 1.00 85.38 290 LEU A CA 1
ATOM 2195 C C . LEU A 1 290 ? 16.834 6.299 -0.519 1.00 85.38 290 LEU A C 1
ATOM 2197 O O . LEU A 1 290 ? 17.206 7.420 -0.855 1.00 85.38 290 LEU A O 1
ATOM 2201 N N . MET A 1 291 ? 16.185 6.074 0.631 1.00 81.12 291 MET A N 1
ATOM 2202 C CA . MET A 1 291 ? 15.944 7.102 1.656 1.00 81.12 291 MET A CA 1
ATOM 2203 C C . MET A 1 291 ? 17.244 7.610 2.285 1.00 81.12 291 MET A C 1
ATOM 2205 O O . MET A 1 291 ? 17.363 8.799 2.556 1.00 81.12 291 MET A O 1
ATOM 2209 N N . GLU A 1 292 ? 18.209 6.718 2.505 1.00 82.31 292 GLU A N 1
ATOM 2210 C CA . GLU A 1 292 ? 19.520 7.031 3.088 1.00 82.31 292 GLU A CA 1
ATOM 2211 C C . GLU A 1 292 ? 20.504 7.636 2.071 1.00 82.31 292 GLU A C 1
ATOM 2213 O O . GLU A 1 292 ? 21.601 8.050 2.437 1.00 82.31 292 GLU A O 1
ATOM 2218 N N . GLY A 1 293 ? 20.134 7.687 0.785 1.00 84.69 293 GLY A N 1
ATOM 2219 C CA . GLY A 1 293 ? 20.997 8.204 -0.278 1.00 84.69 293 GLY A CA 1
ATOM 2220 C C . GLY A 1 293 ? 22.190 7.300 -0.605 1.00 84.69 293 GLY A C 1
ATOM 2221 O O . GLY A 1 293 ? 23.143 7.745 -1.241 1.00 84.69 293 GLY A O 1
ATOM 2222 N N . VAL A 1 294 ? 22.147 6.030 -0.197 1.00 88.38 294 VAL A N 1
ATOM 2223 C CA . VAL A 1 294 ? 23.220 5.048 -0.420 1.00 88.38 294 VAL A CA 1
ATOM 2224 C C . VAL A 1 294 ? 22.959 4.138 -1.622 1.00 88.38 294 VAL A C 1
ATOM 2226 O O . VAL A 1 294 ? 23.760 3.249 -1.889 1.00 88.38 294 VAL A O 1
ATOM 2229 N N . LEU A 1 295 ? 21.870 4.342 -2.371 1.00 89.44 295 LEU A N 1
ATOM 2230 C CA . LEU A 1 295 ? 21.531 3.591 -3.587 1.00 89.44 295 LEU A CA 1
ATOM 2231 C C . LEU A 1 295 ? 21.797 4.418 -4.861 1.00 89.44 295 LEU A C 1
ATOM 2233 O O . LEU A 1 295 ? 20.872 5.034 -5.387 1.00 89.44 295 LEU A O 1
ATOM 2237 N N . PRO A 1 296 ? 23.032 4.441 -5.396 1.00 89.38 296 PRO A N 1
ATOM 2238 C CA . PRO A 1 296 ? 23.347 5.188 -6.615 1.00 89.38 296 PRO A CA 1
ATOM 2239 C C . PRO A 1 296 ? 22.649 4.666 -7.877 1.00 89.38 296 PRO A C 1
ATOM 2241 O O . PRO A 1 296 ? 22.389 5.453 -8.787 1.00 89.38 296 PRO A O 1
ATOM 2244 N N . SER A 1 297 ? 22.374 3.358 -7.981 1.00 92.44 297 SER A N 1
ATOM 2245 C CA . SER A 1 297 ? 21.721 2.807 -9.175 1.00 92.44 297 SER A CA 1
ATOM 2246 C C . SER A 1 297 ? 20.919 1.534 -8.911 1.00 92.44 297 SER A C 1
ATOM 2248 O O . SER A 1 297 ? 21.335 0.664 -8.141 1.00 92.44 297 SER A O 1
ATOM 2250 N N . ALA A 1 298 ? 19.809 1.387 -9.635 1.00 93.81 298 ALA A N 1
ATOM 2251 C CA . ALA A 1 298 ? 19.044 0.149 -9.756 1.00 93.81 298 ALA A CA 1
ATOM 2252 C C . ALA A 1 298 ? 18.939 -0.254 -11.233 1.00 93.81 298 ALA A C 1
ATOM 2254 O O . ALA A 1 298 ? 18.632 0.570 -12.093 1.00 93.81 298 ALA A O 1
ATOM 2255 N N . THR A 1 299 ? 19.178 -1.527 -11.528 1.00 95.06 299 THR A N 1
ATOM 2256 C CA . THR A 1 299 ? 19.308 -2.042 -12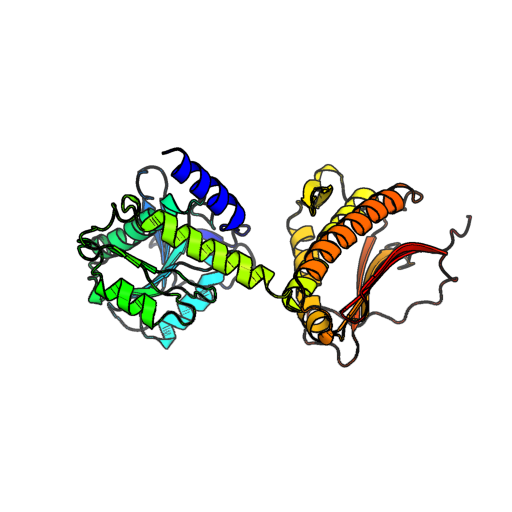.890 1.00 95.06 299 THR A CA 1
ATOM 2257 C C . THR A 1 299 ? 18.453 -3.288 -13.082 1.00 95.06 299 THR A C 1
ATOM 2259 O O . THR A 1 299 ? 18.505 -4.227 -12.288 1.00 95.06 299 THR A O 1
ATOM 2262 N N . LEU A 1 300 ? 17.680 -3.313 -14.166 1.00 96.88 300 LEU A N 1
ATOM 2263 C CA . LEU A 1 300 ? 17.055 -4.519 -14.700 1.00 96.88 300 LEU A CA 1
ATOM 2264 C C . LEU A 1 300 ? 17.967 -5.080 -15.794 1.00 96.88 300 LEU A C 1
ATOM 2266 O O . LEU A 1 300 ? 18.236 -4.399 -16.783 1.00 96.88 300 LEU A O 1
ATOM 2270 N N . ILE A 1 301 ? 18.431 -6.311 -15.618 1.00 94.31 301 ILE A N 1
ATOM 2271 C CA . ILE A 1 301 ? 19.350 -6.982 -16.537 1.00 94.31 301 ILE A CA 1
ATOM 2272 C C . ILE A 1 301 ? 18.592 -8.098 -17.241 1.00 94.31 301 ILE A C 1
ATOM 2274 O O . ILE A 1 301 ? 18.076 -8.997 -16.581 1.00 94.31 301 ILE A O 1
ATOM 2278 N N . ILE A 1 302 ? 18.555 -8.057 -18.568 1.00 94.69 302 ILE A N 1
ATOM 2279 C CA . ILE A 1 302 ? 18.085 -9.147 -19.423 1.00 94.69 302 ILE A CA 1
ATOM 2280 C C . ILE A 1 302 ? 19.309 -9.932 -19.885 1.00 94.69 302 ILE A C 1
ATOM 2282 O O . ILE A 1 302 ? 20.289 -9.342 -20.338 1.00 94.69 302 ILE A O 1
ATOM 2286 N N . GLN A 1 303 ? 19.269 -11.256 -19.762 1.00 91.75 303 GLN A N 1
ATOM 2287 C CA . GLN A 1 303 ? 20.425 -12.126 -19.966 1.00 91.75 303 GLN A CA 1
ATOM 2288 C C . GLN A 1 303 ? 20.049 -13.465 -20.604 1.00 91.75 303 GLN A C 1
ATOM 2290 O O . GLN A 1 303 ? 18.916 -13.938 -20.478 1.00 91.75 303 GLN A O 1
ATOM 2295 N N . HIS A 1 304 ? 21.023 -14.104 -21.249 1.00 87.69 304 HIS A N 1
ATOM 2296 C CA . HIS A 1 304 ? 20.879 -15.476 -21.726 1.00 87.69 304 HIS A CA 1
ATOM 2297 C C . HIS A 1 304 ? 20.924 -16.453 -20.536 1.00 87.69 304 HIS A C 1
ATOM 2299 O O . HIS A 1 304 ? 21.873 -16.399 -19.749 1.00 87.69 304 HIS A O 1
ATOM 2305 N N . PRO A 1 305 ? 19.967 -17.385 -20.387 1.00 78.12 305 PRO A N 1
ATOM 2306 C CA . PRO A 1 305 ? 19.872 -18.238 -19.199 1.00 78.12 305 PRO A CA 1
ATOM 2307 C C . PRO A 1 305 ? 21.038 -19.227 -19.073 1.00 78.12 305 PRO A C 1
ATOM 2309 O O . PRO A 1 305 ? 21.502 -19.480 -17.970 1.00 78.12 305 PRO A O 1
ATOM 2312 N N . ALA A 1 306 ? 21.528 -19.777 -20.191 1.00 76.69 306 ALA A N 1
ATOM 2313 C CA . ALA A 1 306 ? 22.596 -20.783 -20.173 1.00 76.69 306 ALA A CA 1
ATOM 2314 C C . ALA A 1 306 ? 24.011 -20.211 -19.968 1.00 76.69 306 ALA A C 1
ATOM 2316 O O . ALA A 1 306 ? 24.892 -20.916 -19.490 1.00 76.69 306 ALA A O 1
ATOM 2317 N N . GLN A 1 307 ? 24.243 -18.958 -20.369 1.00 73.38 307 GLN A N 1
ATOM 2318 C CA . GLN A 1 307 ? 25.581 -18.352 -20.416 1.00 73.38 307 GLN A CA 1
ATOM 2319 C C . GLN A 1 307 ? 25.726 -17.178 -19.440 1.00 73.38 307 GLN A C 1
ATOM 2321 O O . GLN A 1 307 ? 26.828 -16.666 -19.274 1.00 73.38 307 GLN A O 1
ATOM 2326 N N . PHE A 1 308 ? 24.620 -16.726 -18.834 1.00 76.56 308 PHE A N 1
ATOM 2327 C CA . PHE A 1 308 ? 24.541 -15.514 -18.011 1.00 76.56 308 PHE A CA 1
ATOM 2328 C C . PHE A 1 308 ? 25.142 -14.273 -18.693 1.00 76.56 308 PHE A C 1
ATOM 2330 O O . PHE A 1 308 ? 25.573 -13.325 -18.038 1.00 76.56 308 PHE A O 1
ATOM 2337 N N . THR A 1 309 ? 25.156 -14.270 -20.028 1.00 84.81 309 THR A N 1
ATOM 2338 C CA . THR A 1 309 ? 25.616 -13.148 -20.837 1.00 84.81 309 THR A CA 1
ATOM 2339 C C . THR A 1 309 ? 24.548 -12.069 -20.833 1.00 84.81 309 THR A C 1
ATOM 2341 O O . THR A 1 309 ? 23.371 -12.330 -21.095 1.00 84.81 309 THR A O 1
ATOM 2344 N N . THR A 1 310 ? 24.959 -10.849 -20.509 1.00 88.94 310 THR A N 1
ATOM 2345 C CA . THR A 1 310 ? 24.064 -9.694 -20.506 1.00 88.94 310 THR A CA 1
ATOM 2346 C C . THR A 1 310 ? 23.683 -9.348 -21.939 1.00 88.94 310 THR A C 1
ATOM 2348 O O . THR A 1 310 ? 24.549 -9.214 -22.797 1.00 88.94 310 THR A O 1
ATOM 2351 N N . LEU A 1 311 ? 22.387 -9.187 -22.191 1.00 90.25 311 LEU A N 1
ATOM 2352 C CA . LEU A 1 311 ? 21.843 -8.755 -23.477 1.00 90.25 311 LEU A CA 1
ATOM 2353 C C . LEU A 1 311 ? 21.492 -7.266 -23.427 1.00 90.25 311 LEU A C 1
ATOM 2355 O O . LEU A 1 311 ? 21.937 -6.482 -24.267 1.00 90.25 311 LEU A O 1
ATOM 2359 N N . GLU A 1 312 ? 20.722 -6.874 -22.410 1.00 92.94 312 GLU A N 1
ATOM 2360 C CA . GLU A 1 312 ? 20.244 -5.505 -22.207 1.00 92.94 312 GLU A CA 1
ATOM 2361 C C . GLU A 1 312 ? 20.307 -5.146 -20.714 1.00 92.94 312 GLU A C 1
ATOM 2363 O O . GLU A 1 312 ? 19.909 -5.943 -19.864 1.00 92.94 312 GLU A O 1
ATOM 2368 N N . GLU A 1 313 ? 20.763 -3.938 -20.384 1.00 93.50 313 GLU A N 1
ATOM 2369 C CA . GLU A 1 313 ? 20.704 -3.374 -19.030 1.00 93.50 313 GLU A CA 1
ATOM 2370 C C . GLU A 1 313 ? 19.883 -2.092 -19.053 1.00 93.50 313 GLU A C 1
ATOM 2372 O O . GLU A 1 313 ? 20.252 -1.118 -19.708 1.00 93.50 313 GLU A O 1
ATOM 2377 N N . TYR A 1 314 ? 18.789 -2.064 -18.305 1.00 96.00 314 TYR A N 1
ATOM 2378 C CA . TYR A 1 314 ? 18.009 -0.858 -18.066 1.00 96.00 314 TYR A CA 1
ATOM 2379 C C . TYR A 1 314 ? 18.401 -0.316 -16.702 1.00 96.00 314 TYR A C 1
ATOM 2381 O O . TYR A 1 314 ? 18.030 -0.902 -15.685 1.00 96.00 314 TYR A O 1
ATOM 2389 N N . SER A 1 315 ? 19.143 0.785 -16.676 1.00 94.38 315 SER A N 1
ATOM 2390 C CA . SER A 1 315 ? 19.656 1.368 -15.435 1.00 94.38 315 SER A CA 1
ATOM 2391 C C . SER A 1 315 ? 18.964 2.679 -15.117 1.00 94.38 315 SER A C 1
ATOM 2393 O O . SER A 1 315 ? 18.850 3.558 -15.975 1.00 94.38 315 SER A O 1
ATOM 2395 N N . LEU A 1 316 ? 18.540 2.792 -13.864 1.00 94.00 316 LEU A N 1
ATOM 2396 C CA . LEU A 1 316 ? 18.073 4.012 -13.239 1.00 94.00 316 LEU A CA 1
ATOM 2397 C C . LEU A 1 316 ? 19.121 4.463 -12.218 1.00 94.00 316 LEU A C 1
ATOM 2399 O O . LEU A 1 316 ? 19.229 3.886 -11.135 1.00 94.00 316 LEU A O 1
ATOM 2403 N N . ASP A 1 317 ? 19.864 5.503 -12.573 1.00 92.88 317 ASP A N 1
ATOM 2404 C CA . ASP A 1 317 ? 20.808 6.162 -11.678 1.00 92.88 317 ASP A CA 1
ATOM 2405 C C . ASP A 1 317 ? 20.086 7.316 -10.980 1.00 92.88 317 ASP A C 1
ATOM 2407 O O . ASP A 1 317 ? 19.407 8.121 -11.635 1.00 92.88 317 ASP A O 1
ATOM 2411 N N . VAL A 1 318 ? 20.217 7.389 -9.656 1.00 88.12 318 VAL A N 1
ATOM 2412 C CA . VAL A 1 318 ? 19.491 8.346 -8.818 1.00 88.12 318 VAL A CA 1
ATOM 2413 C C . VAL A 1 318 ? 20.423 8.970 -7.790 1.00 88.12 318 VAL A C 1
ATOM 2415 O O . VAL A 1 318 ? 21.150 8.281 -7.085 1.00 88.12 318 VAL A O 1
ATOM 2418 N N . GLU A 1 319 ? 20.338 10.289 -7.663 1.00 85.75 319 GLU A N 1
ATOM 2419 C CA . GLU A 1 319 ? 20.978 11.062 -6.605 1.00 85.75 319 GLU A CA 1
ATOM 2420 C C . GLU A 1 319 ? 19.944 12.024 -6.016 1.00 85.75 319 GLU A C 1
ATOM 2422 O O . GLU A 1 319 ? 19.434 12.897 -6.724 1.00 85.75 319 GLU A O 1
ATOM 2427 N N . ILE A 1 320 ? 19.612 11.856 -4.735 1.00 78.94 320 ILE A N 1
ATOM 2428 C CA . ILE A 1 320 ? 18.638 12.690 -4.018 1.00 78.94 320 ILE A CA 1
ATOM 2429 C C . ILE A 1 320 ? 19.398 13.592 -3.047 1.00 78.94 320 ILE A C 1
ATOM 2431 O O . ILE A 1 320 ? 20.220 13.116 -2.270 1.00 78.94 320 ILE A O 1
ATOM 2435 N N . SER A 1 321 ? 19.102 14.892 -3.063 1.00 71.81 321 SER A N 1
ATOM 2436 C CA . SER A 1 321 ? 19.591 15.841 -2.060 1.00 71.81 321 SER A CA 1
ATOM 2437 C C . SER A 1 321 ? 18.416 16.429 -1.285 1.00 71.81 321 SER A C 1
ATOM 2439 O O . SER A 1 321 ? 17.479 16.972 -1.872 1.00 71.81 321 SER A O 1
ATOM 2441 N N . GLU A 1 322 ? 18.477 16.349 0.045 1.00 62.50 322 GLU A N 1
ATOM 2442 C CA . GLU A 1 322 ? 17.414 16.833 0.938 1.00 62.50 322 GLU A CA 1
ATOM 2443 C C . GLU A 1 322 ? 17.182 18.348 0.818 1.00 62.50 322 GLU A C 1
ATOM 2445 O O . GLU A 1 322 ? 16.071 18.837 1.011 1.00 62.50 322 GLU A O 1
ATOM 2450 N N . THR A 1 323 ? 18.225 19.102 0.457 1.00 58.53 323 THR A N 1
ATOM 2451 C CA . THR A 1 323 ? 18.234 20.572 0.528 1.00 58.53 323 THR A CA 1
ATOM 2452 C C . THR A 1 323 ? 17.320 21.267 -0.488 1.00 58.53 323 THR A C 1
ATOM 2454 O O . THR A 1 323 ? 16.904 22.402 -0.254 1.00 58.53 323 THR A O 1
ATOM 2457 N N . GLY A 1 324 ? 16.969 20.609 -1.599 1.00 54.75 324 GLY A N 1
ATOM 2458 C CA . GLY A 1 324 ? 16.218 21.216 -2.704 1.00 54.75 324 GLY A CA 1
ATOM 2459 C C . GLY A 1 324 ? 14.785 20.720 -2.894 1.00 54.75 324 GLY A C 1
ATOM 2460 O O . GLY A 1 324 ? 14.143 21.109 -3.873 1.00 54.75 324 GLY A O 1
ATOM 2461 N N . LEU A 1 325 ? 14.263 19.857 -2.018 1.00 62.06 325 LEU A N 1
ATOM 2462 C CA . LEU A 1 325 ? 12.910 19.289 -2.146 1.00 62.06 325 LEU A CA 1
ATOM 2463 C C . LEU A 1 325 ? 11.811 20.182 -1.546 1.00 62.06 325 LEU A C 1
ATOM 2465 O O . LEU A 1 325 ? 10.638 19.848 -1.534 1.00 62.06 325 LEU A O 1
ATOM 2469 N N . SER A 1 326 ? 12.144 21.397 -1.140 1.00 54.47 326 SER A N 1
ATOM 2470 C CA . SER A 1 326 ? 11.264 22.261 -0.357 1.00 54.47 326 SER A CA 1
ATOM 2471 C C . SER A 1 326 ? 10.174 23.013 -1.152 1.00 54.47 326 SER A C 1
ATOM 2473 O O . SER A 1 326 ? 9.743 24.071 -0.709 1.00 54.47 326 SER A O 1
ATOM 2475 N N . SER A 1 327 ? 9.720 22.570 -2.337 1.00 56.22 327 SER A N 1
ATOM 2476 C CA . SER A 1 327 ? 8.654 23.313 -3.047 1.00 56.22 327 SER A CA 1
ATOM 2477 C C . SER A 1 327 ? 7.626 22.461 -3.813 1.00 56.22 327 SER A C 1
ATOM 2479 O O . SER A 1 327 ? 7.996 21.515 -4.510 1.00 56.22 327 SER A O 1
ATOM 2481 N N . PRO A 1 328 ? 6.329 22.839 -3.811 1.00 55.47 328 PRO A N 1
ATOM 2482 C CA . PRO A 1 328 ? 5.290 22.172 -4.607 1.00 55.47 328 PRO A CA 1
ATOM 2483 C C . PRO A 1 328 ? 5.523 22.223 -6.129 1.00 55.47 328 PRO A C 1
ATOM 2485 O O . PRO A 1 328 ? 4.973 21.411 -6.878 1.00 55.47 328 PRO A O 1
ATOM 2488 N N . ALA A 1 329 ? 6.330 23.173 -6.616 1.00 60.72 329 ALA A N 1
ATOM 2489 C CA . ALA A 1 329 ? 6.759 23.204 -8.013 1.00 60.72 329 ALA A CA 1
ATOM 2490 C C . ALA A 1 329 ? 7.670 22.011 -8.351 1.00 60.72 329 ALA A C 1
ATOM 2492 O O . ALA A 1 329 ? 7.556 21.456 -9.443 1.00 60.72 329 ALA A O 1
ATOM 2493 N N . ALA A 1 330 ? 8.501 21.560 -7.404 1.00 61.44 330 ALA A N 1
ATOM 2494 C CA . ALA A 1 330 ? 9.372 20.403 -7.585 1.00 61.44 330 ALA A CA 1
ATOM 2495 C C . ALA A 1 330 ? 8.576 19.103 -7.824 1.00 61.44 330 ALA A C 1
ATOM 2497 O O . ALA A 1 330 ? 8.937 18.345 -8.720 1.00 61.44 330 ALA A O 1
ATOM 2498 N N . VAL A 1 331 ? 7.444 18.885 -7.133 1.00 60.19 331 VAL A N 1
ATOM 2499 C CA . VAL A 1 331 ? 6.569 17.702 -7.348 1.00 60.19 331 VAL A CA 1
ATOM 2500 C C . VAL A 1 331 ? 5.941 17.689 -8.729 1.00 60.19 331 VAL A C 1
ATOM 2502 O O . VAL A 1 331 ? 5.988 16.683 -9.434 1.00 60.19 331 VAL A O 1
ATOM 2505 N N . ARG A 1 332 ? 5.337 18.812 -9.140 1.00 62.31 332 ARG A N 1
ATOM 2506 C CA . ARG A 1 332 ? 4.709 18.903 -10.466 1.00 62.31 332 ARG A CA 1
ATOM 2507 C C . ARG A 1 332 ? 5.738 18.687 -11.570 1.00 62.31 332 ARG A C 1
ATOM 2509 O O . ARG A 1 332 ? 5.452 17.988 -12.542 1.00 62.31 332 ARG A O 1
ATOM 2516 N N . ASN A 1 333 ? 6.940 19.227 -11.381 1.00 70.38 333 ASN A N 1
ATOM 2517 C CA . ASN A 1 333 ? 8.062 18.977 -12.273 1.00 70.38 333 ASN A CA 1
ATOM 2518 C C . ASN A 1 333 ? 8.460 17.494 -12.259 1.00 70.38 333 ASN A C 1
ATOM 2520 O O . ASN A 1 333 ? 8.699 16.940 -13.328 1.00 70.38 333 ASN A O 1
ATOM 2524 N N . MET A 1 334 ? 8.437 16.824 -11.101 1.00 74.62 334 MET A N 1
ATOM 2525 C CA . MET A 1 334 ? 8.721 15.391 -10.984 1.00 74.62 334 MET A CA 1
ATOM 2526 C C . MET A 1 334 ? 7.735 14.528 -11.773 1.00 74.62 334 MET A C 1
ATOM 2528 O O . MET A 1 334 ? 8.154 13.736 -12.611 1.00 74.62 334 MET A O 1
ATOM 2532 N N . HIS A 1 335 ? 6.425 14.712 -11.590 1.00 76.00 335 HIS A N 1
ATOM 2533 C CA . HIS A 1 335 ? 5.420 13.956 -12.349 1.00 76.00 335 HIS A CA 1
ATOM 2534 C C . HIS A 1 335 ? 5.570 14.159 -13.862 1.00 76.00 335 HIS A C 1
ATOM 2536 O O . HIS A 1 335 ? 5.476 13.201 -14.630 1.00 76.00 335 HIS A O 1
ATOM 2542 N N . ALA A 1 336 ? 5.839 15.391 -14.310 1.00 75.88 336 ALA A N 1
ATOM 2543 C CA . ALA A 1 336 ? 6.087 15.676 -15.723 1.00 75.88 336 ALA A CA 1
ATOM 2544 C C . ALA A 1 336 ? 7.368 14.990 -16.237 1.00 75.88 336 ALA A C 1
ATOM 2546 O O . ALA A 1 336 ? 7.386 14.446 -17.346 1.00 75.88 336 ALA A O 1
ATOM 2547 N N . VAL A 1 337 ? 8.422 14.976 -15.418 1.00 78.69 337 VAL A N 1
ATOM 2548 C CA . VAL A 1 337 ? 9.689 14.291 -15.693 1.00 78.69 337 VAL A CA 1
ATOM 2549 C C . VAL A 1 337 ? 9.488 12.784 -15.826 1.00 78.69 337 VAL A C 1
ATOM 2551 O O . VAL A 1 337 ? 9.867 12.225 -16.857 1.00 78.69 337 VAL A O 1
ATOM 2554 N N . LEU A 1 338 ? 8.863 12.141 -14.839 1.00 86.00 338 LEU A N 1
ATOM 2555 C CA . LEU A 1 338 ? 8.634 10.695 -14.817 1.00 86.00 338 LEU A CA 1
ATOM 2556 C C . LEU A 1 338 ? 7.698 10.269 -15.950 1.00 86.00 338 LEU A C 1
ATOM 2558 O O . LEU A 1 338 ? 7.976 9.299 -16.654 1.00 86.00 338 LEU A O 1
ATOM 2562 N N . ARG A 1 339 ? 6.652 11.059 -16.232 1.00 84.50 339 ARG A N 1
ATOM 2563 C CA . ARG A 1 339 ? 5.791 10.870 -17.409 1.00 84.50 339 ARG A CA 1
ATOM 2564 C C . ARG A 1 339 ? 6.605 10.891 -18.705 1.00 84.50 339 ARG A C 1
ATOM 2566 O O . ARG A 1 339 ? 6.457 10.003 -19.543 1.00 84.50 339 ARG A O 1
ATOM 2573 N N . SER A 1 340 ? 7.470 11.891 -18.887 1.00 82.31 340 SER A N 1
ATOM 2574 C CA . SER A 1 340 ? 8.322 11.982 -20.079 1.00 82.31 340 SER A CA 1
ATOM 2575 C C . SER A 1 340 ? 9.337 10.841 -20.165 1.00 82.31 340 SER A C 1
ATOM 2577 O O . SER A 1 340 ? 9.642 10.411 -21.278 1.00 82.31 340 SER A O 1
ATOM 2579 N N . ALA A 1 341 ? 9.885 10.390 -19.035 1.00 86.88 341 ALA A N 1
ATOM 2580 C CA . ALA A 1 341 ? 10.814 9.267 -18.980 1.00 86.88 341 ALA A CA 1
ATOM 2581 C C . ALA A 1 341 ? 10.116 7.964 -19.388 1.00 86.88 341 ALA A C 1
ATOM 2583 O O . ALA A 1 341 ? 10.618 7.264 -20.261 1.00 86.88 341 ALA A O 1
ATOM 2584 N N . MET A 1 342 ? 8.922 7.701 -18.846 1.00 91.19 342 MET A N 1
ATOM 2585 C CA . MET A 1 342 ? 8.113 6.523 -19.170 1.00 91.19 342 MET A CA 1
ATOM 2586 C C . MET A 1 342 ? 7.751 6.470 -20.657 1.00 91.19 342 MET A C 1
ATOM 2588 O O . MET A 1 342 ? 7.915 5.439 -21.301 1.00 91.19 342 MET A O 1
ATOM 2592 N N . LEU A 1 343 ? 7.305 7.594 -21.228 1.00 85.19 343 LEU A N 1
ATOM 2593 C CA . LEU A 1 343 ? 6.953 7.658 -22.648 1.00 85.19 343 LEU A CA 1
ATOM 2594 C C . LEU A 1 343 ? 8.158 7.345 -23.550 1.00 85.19 343 LEU A C 1
ATOM 2596 O O . LEU A 1 343 ? 8.032 6.597 -24.519 1.00 85.19 343 LEU A O 1
ATOM 2600 N N . ARG A 1 344 ? 9.334 7.900 -23.225 1.00 85.25 344 ARG A N 1
ATOM 2601 C CA . ARG A 1 344 ? 10.567 7.608 -23.967 1.00 85.25 344 ARG A CA 1
ATOM 2602 C C . ARG A 1 344 ? 11.009 6.166 -23.783 1.00 85.25 344 ARG A C 1
ATOM 2604 O O . ARG A 1 344 ? 11.369 5.548 -24.772 1.00 85.25 344 ARG A O 1
ATOM 2611 N N . LEU A 1 345 ? 10.927 5.628 -22.567 1.00 91.06 345 LEU A N 1
ATOM 2612 C CA . LEU A 1 345 ? 11.247 4.232 -22.289 1.00 91.06 345 LEU A CA 1
ATOM 2613 C C . LEU A 1 345 ? 10.398 3.304 -23.161 1.00 91.06 345 LEU A C 1
ATOM 2615 O O . LEU A 1 345 ? 10.948 2.474 -23.870 1.00 91.06 345 LEU A O 1
ATOM 2619 N N . GLN A 1 346 ? 9.075 3.492 -23.192 1.00 87.81 346 GLN A N 1
ATOM 2620 C CA . GLN A 1 346 ? 8.178 2.693 -24.035 1.00 87.81 346 GLN A CA 1
ATOM 2621 C C . GLN A 1 346 ? 8.562 2.753 -25.522 1.00 87.81 346 GLN A C 1
ATOM 2623 O O . GLN A 1 346 ? 8.561 1.726 -26.203 1.00 87.81 346 GLN A O 1
ATOM 2628 N N . HIS A 1 347 ? 8.918 3.937 -26.027 1.00 85.38 347 HIS A N 1
ATOM 2629 C CA . HIS A 1 347 ? 9.354 4.103 -27.413 1.00 85.38 347 HIS A CA 1
ATOM 2630 C C . HIS A 1 347 ? 10.710 3.436 -27.687 1.00 85.38 347 HIS A C 1
ATOM 2632 O O . HIS A 1 347 ? 10.846 2.704 -28.661 1.00 85.38 347 HIS A O 1
ATOM 2638 N N . THR A 1 348 ? 11.700 3.636 -26.814 1.00 86.69 348 THR A N 1
ATOM 2639 C CA . THR A 1 348 ? 13.032 3.032 -26.946 1.00 86.69 348 THR A CA 1
ATOM 2640 C C . THR A 1 348 ? 12.948 1.511 -26.906 1.00 86.69 348 THR A C 1
ATOM 2642 O O . THR A 1 348 ? 13.459 0.850 -27.800 1.00 86.69 348 THR A O 1
ATOM 2645 N N . THR A 1 349 ? 12.252 0.953 -25.916 1.00 86.81 349 THR A N 1
ATOM 2646 C CA . THR A 1 349 ? 12.144 -0.493 -25.677 1.00 86.81 349 THR A CA 1
ATOM 2647 C C . THR A 1 349 ? 11.441 -1.233 -26.820 1.00 86.81 349 THR A C 1
ATOM 2649 O O . THR A 1 349 ? 11.792 -2.373 -27.121 1.00 86.81 349 THR A O 1
ATOM 2652 N N . THR A 1 350 ? 10.473 -0.594 -27.485 1.00 84.25 350 THR A N 1
ATOM 2653 C CA . THR A 1 350 ? 9.766 -1.181 -28.641 1.00 84.25 350 THR A CA 1
ATOM 2654 C C . THR A 1 350 ? 10.561 -1.108 -29.945 1.00 84.25 350 THR A C 1
ATOM 2656 O O . THR A 1 350 ? 10.269 -1.864 -30.866 1.00 84.25 350 THR A O 1
ATOM 2659 N N . ALA A 1 351 ? 11.576 -0.244 -30.021 1.00 85.25 351 ALA A N 1
ATOM 2660 C CA . ALA A 1 351 ? 12.441 -0.103 -31.191 1.00 85.25 351 ALA A CA 1
ATOM 2661 C C . ALA A 1 351 ? 13.649 -1.064 -31.190 1.00 85.25 351 ALA A C 1
ATOM 2663 O O . ALA A 1 351 ? 14.371 -1.128 -32.184 1.00 85.25 351 ALA A O 1
ATOM 2664 N N . LEU A 1 352 ? 13.894 -1.794 -30.094 1.00 87.94 352 LEU A N 1
ATOM 2665 C CA . LEU A 1 352 ? 15.033 -2.710 -29.975 1.00 87.94 352 LEU A CA 1
ATOM 2666 C C . LEU A 1 352 ? 14.787 -4.036 -30.710 1.00 87.94 352 LEU A C 1
ATOM 2668 O O . LEU A 1 352 ? 13.668 -4.556 -30.718 1.00 87.94 352 LEU A O 1
ATOM 2672 N N . ALA A 1 353 ? 15.859 -4.613 -31.265 1.00 88.00 353 ALA A N 1
ATOM 2673 C CA . ALA A 1 353 ? 15.838 -5.904 -31.960 1.00 88.00 353 ALA A CA 1
ATOM 2674 C C . ALA A 1 353 ? 15.250 -7.025 -31.077 1.00 88.00 353 ALA A C 1
ATOM 2676 O O . ALA A 1 353 ? 15.427 -6.965 -29.866 1.00 88.00 353 ALA A O 1
ATOM 2677 N N . PRO A 1 354 ? 14.558 -8.043 -31.618 1.00 89.56 354 PRO A N 1
ATOM 2678 C CA . PRO A 1 354 ? 13.973 -9.118 -30.810 1.00 89.56 354 PRO A CA 1
ATOM 2679 C C . PRO A 1 354 ? 14.997 -9.859 -29.935 1.00 89.56 354 PRO A C 1
ATOM 2681 O O . PRO A 1 354 ? 16.130 -10.084 -30.359 1.00 89.56 354 PRO A O 1
ATOM 2684 N N . LEU A 1 355 ? 14.580 -10.265 -28.733 1.00 90.94 355 LEU A N 1
ATOM 2685 C CA . LEU A 1 355 ? 15.390 -11.093 -27.835 1.00 90.94 355 LEU A CA 1
ATOM 2686 C C . LEU A 1 355 ? 15.368 -12.577 -28.248 1.00 90.94 355 LEU A C 1
ATOM 2688 O O . LEU A 1 355 ? 14.402 -13.023 -28.877 1.00 90.94 355 LEU A O 1
ATOM 2692 N N . PRO A 1 356 ? 16.378 -13.369 -27.839 1.00 89.69 356 PRO A N 1
ATOM 2693 C CA . PRO A 1 356 ? 16.298 -14.828 -27.847 1.00 89.69 356 PRO A CA 1
ATOM 2694 C C . PRO A 1 356 ? 15.075 -15.337 -27.071 1.00 89.69 356 PRO A C 1
ATOM 2696 O O . PRO A 1 356 ? 14.684 -14.757 -26.058 1.00 89.69 356 PRO A O 1
ATOM 2699 N N . ALA A 1 357 ? 14.481 -16.441 -27.532 1.00 86.44 357 ALA A N 1
ATOM 2700 C CA . ALA A 1 357 ? 13.236 -16.976 -26.970 1.00 86.44 357 ALA A CA 1
ATOM 2701 C C . ALA A 1 357 ? 13.366 -17.478 -25.520 1.00 86.44 357 ALA A C 1
ATOM 2703 O O . ALA A 1 357 ? 12.365 -17.575 -24.814 1.00 86.44 357 ALA A O 1
ATOM 2704 N N . ASP A 1 358 ? 14.578 -17.811 -25.086 1.00 88.69 358 ASP A N 1
ATOM 2705 C CA . ASP A 1 358 ? 14.897 -18.299 -23.747 1.00 88.69 358 ASP A CA 1
ATOM 2706 C C . ASP A 1 358 ? 15.438 -17.199 -22.819 1.00 88.69 358 ASP A C 1
ATOM 2708 O O . ASP A 1 358 ? 15.787 -17.487 -21.676 1.00 88.69 358 ASP A O 1
ATOM 2712 N N . ALA A 1 359 ? 15.491 -15.939 -23.272 1.00 92.38 359 ALA A N 1
ATOM 2713 C CA . ALA A 1 359 ? 15.990 -14.831 -22.469 1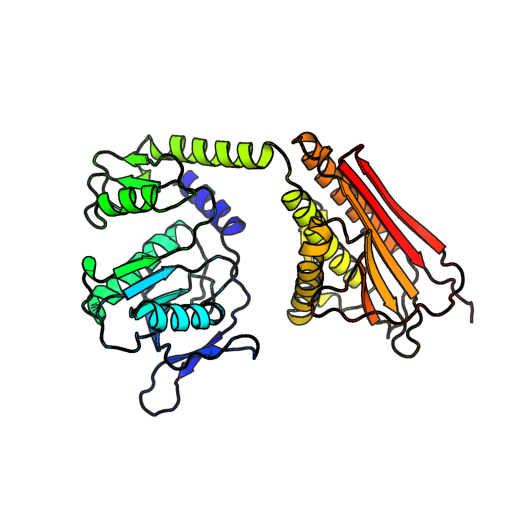.00 92.38 359 ALA A CA 1
ATOM 2714 C C . ALA A 1 359 ? 15.283 -14.750 -21.105 1.00 92.38 359 ALA A C 1
ATOM 2716 O O . ALA A 1 359 ? 14.061 -14.854 -20.987 1.00 92.38 359 ALA A O 1
ATOM 2717 N N . THR A 1 360 ? 16.077 -14.527 -20.062 1.00 94.00 360 THR A N 1
ATOM 2718 C CA . THR A 1 360 ? 15.605 -14.328 -18.692 1.00 94.00 360 THR A CA 1
ATOM 2719 C C . THR A 1 360 ? 16.075 -12.975 -18.177 1.00 94.00 360 THR A C 1
ATOM 2721 O O . THR A 1 360 ? 16.748 -12.221 -18.881 1.00 94.00 360 THR A O 1
ATOM 2724 N N . TRP A 1 361 ? 15.717 -12.631 -16.948 1.00 95.25 361 TRP A N 1
ATOM 2725 C CA . TRP A 1 361 ? 16.075 -11.353 -16.357 1.00 95.25 361 TRP A CA 1
ATOM 2726 C C . TRP A 1 361 ? 16.355 -11.475 -14.864 1.00 95.25 361 TRP A C 1
ATOM 2728 O O . TRP A 1 361 ? 15.932 -12.419 -14.197 1.00 95.25 361 TRP A O 1
ATOM 2738 N N . ARG A 1 362 ? 17.080 -10.488 -14.345 1.00 93.69 362 ARG A N 1
ATOM 2739 C CA . ARG A 1 362 ? 17.325 -10.285 -12.919 1.00 93.69 362 ARG A CA 1
ATOM 2740 C C . ARG A 1 362 ? 17.353 -8.799 -12.599 1.00 93.69 362 ARG A C 1
ATOM 2742 O O . ARG A 1 362 ? 17.496 -7.963 -13.491 1.00 93.69 362 ARG A O 1
ATOM 2749 N N . MET A 1 363 ? 17.241 -8.477 -11.320 1.00 94.19 363 MET A N 1
ATOM 2750 C CA . MET A 1 363 ? 17.472 -7.125 -10.825 1.00 94.19 363 MET A CA 1
ATOM 2751 C C . MET A 1 363 ? 18.822 -7.068 -10.123 1.00 94.19 363 MET A C 1
ATOM 2753 O O . MET A 1 363 ? 19.254 -8.039 -9.506 1.00 94.19 363 MET A O 1
ATOM 2757 N N . GLN A 1 364 ? 19.478 -5.922 -10.222 1.00 93.12 364 GLN A N 1
ATOM 2758 C CA . GLN A 1 364 ? 20.715 -5.623 -9.522 1.00 93.12 364 GLN A CA 1
ATOM 2759 C C . GLN A 1 364 ? 20.630 -4.201 -8.979 1.00 93.12 364 GLN A C 1
ATOM 2761 O O . GLN A 1 364 ? 20.145 -3.301 -9.658 1.00 93.12 364 GLN A O 1
ATOM 2766 N N . ALA A 1 365 ? 21.107 -3.986 -7.760 1.00 92.00 365 ALA A N 1
ATOM 2767 C CA . ALA A 1 365 ? 21.237 -2.661 -7.176 1.00 92.00 365 ALA A CA 1
ATOM 2768 C C . ALA A 1 365 ? 22.692 -2.433 -6.775 1.00 92.00 365 ALA A C 1
ATOM 2770 O O . ALA A 1 365 ? 23.373 -3.351 -6.317 1.00 92.00 365 ALA A O 1
ATOM 2771 N N . ARG A 1 366 ? 23.175 -1.207 -6.958 1.00 91.19 366 ARG A N 1
ATOM 2772 C CA . ARG A 1 366 ? 24.442 -0.768 -6.383 1.00 91.19 366 ARG A CA 1
ATOM 2773 C C . ARG A 1 366 ? 24.113 -0.035 -5.094 1.00 91.19 366 ARG A C 1
ATOM 2775 O O . ARG A 1 366 ? 23.393 0.956 -5.142 1.00 91.19 366 ARG A O 1
ATOM 2782 N N . ILE A 1 367 ? 24.642 -0.528 -3.978 1.00 88.75 367 ILE A N 1
ATOM 2783 C CA . ILE A 1 367 ? 24.495 0.069 -2.649 1.00 88.75 367 ILE A CA 1
ATOM 2784 C C . ILE A 1 367 ? 25.888 0.468 -2.158 1.00 88.75 367 ILE A C 1
ATOM 2786 O O . ILE A 1 367 ? 26.848 -0.286 -2.315 1.00 88.75 367 ILE A O 1
ATOM 2790 N N . MET A 1 368 ? 26.015 1.676 -1.621 1.00 87.38 368 MET A N 1
ATOM 2791 C CA . MET A 1 368 ? 27.231 2.171 -0.989 1.00 87.38 368 MET A CA 1
ATOM 2792 C C . MET A 1 368 ? 27.249 1.758 0.482 1.00 87.38 368 MET A C 1
ATOM 2794 O O . MET A 1 368 ? 26.300 2.020 1.212 1.00 87.38 368 MET A O 1
ATOM 2798 N N . GLY A 1 369 ? 28.353 1.163 0.930 1.00 81.44 369 GLY A N 1
ATOM 2799 C CA . GLY A 1 369 ? 28.496 0.710 2.313 1.00 81.44 369 GLY A CA 1
ATOM 2800 C C . GLY A 1 369 ? 28.135 -0.768 2.501 1.00 81.44 369 GLY A C 1
ATOM 2801 O O . GLY A 1 369 ? 28.185 -1.533 1.536 1.00 81.44 369 GLY A O 1
ATOM 2802 N N . PRO A 1 370 ? 27.866 -1.203 3.744 1.00 73.88 370 PRO A N 1
ATOM 2803 C CA . PRO A 1 370 ? 27.611 -2.606 4.043 1.00 73.88 370 PRO A CA 1
ATOM 2804 C C . PRO A 1 370 ? 26.294 -3.076 3.418 1.00 73.88 370 PRO A C 1
ATOM 2806 O O . PRO A 1 370 ? 25.317 -2.329 3.366 1.00 73.88 370 PRO A O 1
ATOM 2809 N N . VAL A 1 371 ? 26.265 -4.332 2.969 1.00 66.00 371 VAL A N 1
ATOM 2810 C CA . VAL A 1 371 ? 25.042 -4.961 2.458 1.00 66.00 371 VAL A CA 1
ATOM 2811 C C . VAL A 1 371 ? 24.024 -5.047 3.606 1.00 66.00 371 VAL A C 1
ATOM 2813 O O . VAL A 1 371 ? 24.358 -5.612 4.651 1.00 66.00 371 VAL A O 1
ATOM 2816 N N . PRO A 1 372 ? 22.811 -4.481 3.462 1.00 66.19 372 PRO A N 1
ATOM 2817 C CA . PRO A 1 372 ? 21.791 -4.554 4.505 1.00 66.19 372 PRO A CA 1
ATOM 2818 C C . PRO A 1 372 ? 21.320 -6.000 4.723 1.00 66.19 372 PRO A C 1
ATOM 2820 O O . PRO A 1 372 ? 21.379 -6.820 3.808 1.00 66.19 372 PRO A O 1
ATOM 2823 N N . GLU A 1 373 ? 20.808 -6.320 5.917 1.00 67.94 373 GLU A N 1
ATOM 2824 C CA . GLU A 1 373 ? 20.110 -7.594 6.153 1.00 67.94 373 GLU A CA 1
ATOM 2825 C C . GLU A 1 373 ? 18.832 -7.636 5.299 1.00 67.94 373 GLU A C 1
ATOM 2827 O O . GLU A 1 373 ? 17.814 -7.035 5.641 1.00 67.94 373 GLU A O 1
ATOM 2832 N N . CYS A 1 374 ? 18.898 -8.301 4.146 1.00 75.00 374 CYS A N 1
ATOM 2833 C CA . CYS A 1 374 ? 17.817 -8.342 3.164 1.00 75.00 374 CYS A CA 1
ATOM 2834 C C . CYS A 1 374 ? 17.852 -9.636 2.337 1.00 75.00 374 CYS A C 1
ATOM 2836 O O . CYS A 1 374 ? 18.709 -10.497 2.544 1.00 75.00 374 CYS A O 1
ATOM 2838 N N . SER A 1 375 ? 16.896 -9.799 1.416 1.00 80.62 375 SER A N 1
ATOM 2839 C CA . SER A 1 375 ? 16.828 -10.979 0.543 1.00 80.62 375 SER A CA 1
ATOM 2840 C C . SER A 1 375 ? 17.816 -10.928 -0.631 1.00 80.62 375 SER A C 1
ATOM 2842 O O . SER A 1 375 ? 17.982 -11.922 -1.344 1.00 80.62 375 SER A O 1
ATOM 2844 N N . TRP A 1 376 ? 18.483 -9.787 -0.830 1.00 86.50 376 TRP A N 1
ATOM 2845 C CA . TRP A 1 376 ? 19.494 -9.607 -1.863 1.00 86.50 376 TRP A CA 1
ATOM 2846 C C . TRP A 1 376 ? 20.781 -10.352 -1.522 1.00 86.50 376 TRP A C 1
ATOM 2848 O O . TRP A 1 376 ? 21.213 -10.418 -0.374 1.00 86.50 376 TRP A O 1
ATOM 2858 N N . ILE A 1 377 ? 21.423 -10.868 -2.563 1.00 87.88 377 ILE A N 1
ATOM 2859 C CA . ILE A 1 377 ? 22.743 -11.487 -2.480 1.00 87.88 377 ILE A CA 1
ATOM 2860 C C . ILE A 1 377 ? 23.758 -10.624 -3.219 1.00 87.88 377 ILE A C 1
ATOM 2862 O O . ILE A 1 377 ? 23.414 -9.921 -4.175 1.00 87.88 377 ILE A O 1
ATOM 2866 N N . GLU A 1 378 ? 25.013 -10.687 -2.782 1.00 87.19 378 GLU A N 1
ATOM 2867 C CA . GLU A 1 378 ? 26.106 -10.028 -3.485 1.00 87.19 378 GLU A CA 1
ATOM 2868 C C . GLU A 1 378 ? 26.213 -10.591 -4.908 1.00 87.19 378 GLU A C 1
ATOM 2870 O O . GLU A 1 378 ? 26.240 -11.805 -5.121 1.00 87.19 378 GLU A O 1
ATOM 2875 N N . ALA A 1 379 ? 26.202 -9.697 -5.897 1.00 84.44 379 ALA A N 1
ATOM 2876 C CA . ALA A 1 379 ? 26.318 -10.095 -7.289 1.00 84.44 379 ALA A CA 1
ATOM 2877 C C . ALA A 1 379 ? 27.753 -10.546 -7.582 1.00 84.44 379 ALA A C 1
ATOM 2879 O O . ALA A 1 379 ? 28.712 -9.906 -7.152 1.00 84.44 379 ALA A O 1
ATOM 2880 N N . GLU A 1 380 ? 27.899 -11.609 -8.371 1.00 79.69 380 GLU A N 1
ATOM 2881 C CA . GLU A 1 380 ? 29.205 -12.016 -8.887 1.00 79.69 380 GLU A CA 1
ATOM 2882 C C . GLU A 1 380 ? 29.870 -10.874 -9.669 1.00 79.69 380 GLU A C 1
ATOM 2884 O O . GLU A 1 380 ? 29.196 -10.053 -10.306 1.00 79.69 380 GLU A O 1
ATOM 2889 N N . ALA A 1 381 ? 31.205 -10.837 -9.629 1.00 70.81 381 ALA A N 1
ATOM 2890 C CA . ALA A 1 381 ? 31.975 -9.845 -10.362 1.00 70.81 381 ALA A CA 1
ATOM 2891 C C . ALA A 1 381 ? 31.578 -9.867 -11.852 1.00 70.81 381 ALA A C 1
ATOM 2893 O O . ALA A 1 381 ? 31.494 -10.946 -12.448 1.00 70.81 381 ALA A O 1
ATOM 2894 N N . PRO A 1 382 ? 31.325 -8.698 -12.469 1.00 65.19 382 PRO A N 1
ATOM 2895 C CA . PRO A 1 382 ? 30.909 -8.643 -13.860 1.00 65.19 382 PRO A CA 1
ATOM 2896 C C . PRO A 1 382 ? 31.982 -9.285 -14.739 1.00 65.19 382 PRO A C 1
ATOM 2898 O O . PRO A 1 382 ? 33.163 -8.941 -14.648 1.00 65.19 382 PRO A O 1
ATOM 2901 N N . GLN A 1 383 ? 31.571 -10.215 -15.600 1.00 64.50 383 GLN A N 1
ATOM 2902 C CA . GLN A 1 383 ? 32.487 -10.768 -16.588 1.00 64.50 383 GLN A CA 1
ATOM 2903 C C . GLN A 1 383 ? 32.908 -9.673 -17.576 1.00 64.50 383 GLN A C 1
ATOM 2905 O O . GLN A 1 383 ? 32.094 -8.803 -17.902 1.00 64.50 383 GLN A O 1
ATOM 2910 N N . PRO A 1 384 ? 34.160 -9.690 -18.066 1.00 62.03 384 PRO A N 1
ATOM 2911 C CA . PRO A 1 384 ? 34.614 -8.732 -19.061 1.00 62.03 384 PRO A CA 1
ATOM 2912 C C . PRO A 1 384 ? 33.762 -8.867 -20.326 1.00 62.03 384 PRO A C 1
ATOM 2914 O O . PRO A 1 384 ? 33.864 -9.843 -21.065 1.00 62.03 384 PRO A O 1
ATOM 2917 N N . GLN A 1 385 ? 32.908 -7.874 -20.558 1.00 64.19 385 GLN A N 1
ATOM 2918 C CA . GLN A 1 385 ? 32.089 -7.752 -21.757 1.00 64.19 385 GLN A CA 1
ATOM 2919 C C . GLN A 1 385 ? 32.581 -6.569 -22.602 1.00 64.19 385 GLN A C 1
ATOM 2921 O O . GLN A 1 385 ? 33.169 -5.625 -22.060 1.00 64.19 385 GLN A O 1
ATOM 2926 N N . PRO A 1 386 ? 32.365 -6.593 -23.928 1.00 65.31 386 PRO A N 1
ATOM 2927 C CA . PRO A 1 386 ? 32.720 -5.468 -24.781 1.00 65.31 386 PRO A CA 1
ATOM 2928 C C . PRO A 1 386 ? 31.922 -4.228 -24.366 1.00 65.31 386 PRO A C 1
ATOM 2930 O O . PRO A 1 386 ? 30.807 -4.354 -23.862 1.00 65.31 386 PRO A O 1
ATOM 2933 N N . THR A 1 387 ? 32.471 -3.031 -24.593 1.00 67.06 387 THR A N 1
ATOM 2934 C CA . THR A 1 387 ? 31.814 -1.777 -24.201 1.00 67.06 387 THR A CA 1
ATOM 2935 C C . THR A 1 387 ? 30.406 -1.706 -24.806 1.00 67.06 387 THR A C 1
ATOM 2937 O O . THR A 1 387 ? 30.280 -1.636 -26.032 1.00 67.06 387 THR A O 1
ATOM 2940 N N . PRO A 1 388 ? 29.346 -1.745 -23.981 1.00 75.44 388 PRO A N 1
ATOM 2941 C CA . PRO A 1 388 ? 27.990 -1.808 -24.493 1.00 75.44 388 PRO A CA 1
ATOM 2942 C C . PRO A 1 388 ? 27.573 -0.465 -25.097 1.00 75.44 388 PRO A C 1
ATOM 2944 O O . PRO A 1 388 ? 27.966 0.603 -24.616 1.00 75.44 388 PRO A O 1
ATOM 2947 N N . ALA A 1 389 ? 26.743 -0.511 -26.140 1.00 82.94 389 ALA A N 1
ATOM 2948 C CA . ALA A 1 389 ? 26.156 0.689 -26.722 1.00 82.94 389 ALA A CA 1
ATOM 2949 C C . ALA A 1 389 ? 25.171 1.308 -25.721 1.00 82.94 389 ALA A C 1
ATOM 2951 O O . ALA A 1 389 ? 24.279 0.620 -25.224 1.00 82.94 389 ALA A O 1
ATOM 2952 N N . LEU A 1 390 ? 25.331 2.599 -25.418 1.00 87.81 390 LEU A N 1
ATOM 2953 C CA . LEU A 1 390 ? 24.489 3.315 -24.460 1.00 87.81 390 LEU A CA 1
ATOM 2954 C C . LEU A 1 390 ? 23.426 4.138 -25.189 1.00 87.81 390 LEU A C 1
ATOM 2956 O O . LEU A 1 390 ? 23.740 5.049 -25.953 1.00 87.81 390 LEU A O 1
ATOM 2960 N N . ILE A 1 391 ? 22.161 3.842 -24.904 1.00 86.94 391 ILE A N 1
ATOM 2961 C CA . ILE A 1 391 ? 20.997 4.561 -25.414 1.00 86.94 391 ILE A CA 1
ATOM 2962 C C . ILE A 1 391 ? 20.420 5.402 -24.269 1.00 86.94 391 ILE A C 1
ATOM 2964 O O . ILE A 1 391 ? 19.786 4.857 -23.359 1.00 86.94 391 ILE A O 1
ATOM 2968 N N . PRO A 1 392 ? 20.616 6.732 -24.273 1.00 87.38 392 PRO A N 1
ATOM 2969 C CA . PRO A 1 392 ? 20.047 7.586 -23.243 1.00 87.38 392 PRO A CA 1
ATOM 2970 C C . PRO A 1 392 ? 18.529 7.683 -23.430 1.00 87.38 392 PRO A C 1
ATOM 2972 O O . PRO A 1 392 ? 18.045 8.157 -24.458 1.00 87.38 392 PRO A O 1
ATOM 2975 N N . VAL A 1 393 ? 17.759 7.284 -22.418 1.00 86.12 393 VAL A N 1
ATOM 2976 C CA . VAL A 1 393 ? 16.293 7.415 -22.433 1.00 86.12 393 VAL A CA 1
ATOM 2977 C C . VAL A 1 393 ? 15.914 8.796 -21.910 1.00 86.12 393 VAL A C 1
ATOM 2979 O O . VAL A 1 393 ? 15.238 9.585 -22.583 1.00 86.12 393 VAL A O 1
ATOM 2982 N N . ARG A 1 394 ? 16.385 9.132 -20.706 1.00 84.12 394 ARG A N 1
ATOM 2983 C CA . ARG A 1 394 ? 16.115 10.421 -20.072 1.00 84.12 394 ARG A CA 1
ATOM 2984 C C . ARG A 1 394 ? 17.224 10.788 -19.096 1.00 84.12 394 ARG A C 1
ATOM 2986 O O . ARG A 1 394 ? 17.635 9.966 -18.295 1.00 84.12 394 ARG A O 1
ATOM 2993 N N . SER A 1 395 ? 17.642 12.047 -19.126 1.00 84.44 395 SER A N 1
ATOM 2994 C CA . SER A 1 395 ? 18.461 12.647 -18.076 1.00 84.44 395 SER A CA 1
ATOM 2995 C C . SER A 1 395 ? 17.722 13.860 -17.536 1.00 84.44 395 SER A C 1
ATOM 2997 O O . SER A 1 395 ? 17.196 14.666 -18.312 1.00 84.44 395 SER A O 1
ATOM 2999 N N . VAL A 1 396 ? 17.628 13.950 -16.214 1.00 78.44 396 VAL A N 1
ATOM 3000 C CA . VAL A 1 396 ? 17.014 15.065 -15.504 1.00 78.44 396 VAL A CA 1
ATOM 3001 C C . VAL A 1 396 ? 17.936 15.497 -14.385 1.00 78.44 396 VAL A C 1
ATOM 3003 O O . VAL A 1 396 ? 18.400 14.682 -13.595 1.00 78.44 396 VAL A O 1
ATOM 3006 N N . LYS A 1 397 ? 18.151 16.806 -14.295 1.00 78.44 397 LYS A N 1
ATOM 3007 C CA . LYS A 1 397 ? 18.815 17.431 -13.162 1.00 78.44 397 LYS A CA 1
ATOM 3008 C C . LYS A 1 397 ? 17.926 18.554 -12.653 1.00 78.44 397 LYS A C 1
ATOM 3010 O O . LYS A 1 397 ? 17.694 19.531 -13.360 1.00 78.44 397 LYS A O 1
ATOM 3015 N N . LEU A 1 398 ? 17.405 18.382 -11.447 1.00 70.50 398 LEU A N 1
ATOM 3016 C CA . LEU A 1 398 ? 16.766 19.424 -10.659 1.00 70.50 398 LEU A CA 1
ATOM 3017 C C . LEU A 1 398 ? 17.840 19.979 -9.714 1.00 70.50 398 LEU A C 1
ATOM 3019 O O . LEU A 1 398 ? 18.276 19.253 -8.815 1.00 70.50 398 LEU A O 1
ATOM 3023 N N . PRO A 1 399 ? 18.334 21.212 -9.944 1.00 65.25 399 PRO A N 1
ATOM 3024 C CA . PRO A 1 399 ? 19.433 21.774 -9.167 1.00 65.25 399 PRO A CA 1
ATOM 3025 C C . PRO A 1 399 ? 19.151 21.737 -7.663 1.00 65.25 399 PRO A C 1
ATOM 3027 O O . PRO A 1 399 ? 18.129 22.247 -7.217 1.00 65.25 399 PRO A O 1
ATOM 3030 N N . GLY A 1 400 ? 20.065 21.131 -6.900 1.00 63.50 400 GLY A N 1
ATOM 3031 C CA . GLY A 1 400 ? 19.970 21.024 -5.442 1.00 63.50 400 GLY A CA 1
ATOM 3032 C C . GLY A 1 400 ? 18.990 19.970 -4.915 1.00 63.50 400 GLY A C 1
ATOM 3033 O O . GLY A 1 400 ? 18.908 19.821 -3.703 1.00 63.50 400 GLY A O 1
ATOM 3034 N N . SER A 1 401 ? 18.266 19.239 -5.776 1.00 66.75 401 SER A N 1
ATOM 3035 C CA . SER A 1 401 ? 17.190 18.330 -5.335 1.00 66.75 401 SER A CA 1
ATOM 3036 C C . SER A 1 401 ? 17.333 16.894 -5.844 1.00 66.75 401 SER A C 1
ATOM 3038 O O . SER A 1 401 ? 17.258 15.956 -5.058 1.00 66.75 401 SER A O 1
ATOM 3040 N N . LEU A 1 402 ? 17.490 16.702 -7.159 1.00 76.75 402 LEU A N 1
ATOM 3041 C CA . LEU A 1 402 ? 17.497 15.371 -7.776 1.00 76.75 402 LEU A CA 1
ATOM 3042 C C . LEU A 1 402 ? 18.358 15.364 -9.040 1.00 76.75 402 LEU A C 1
ATOM 3044 O O . LEU A 1 402 ? 18.151 16.192 -9.930 1.00 76.75 402 LEU A O 1
ATOM 3048 N N . ALA A 1 403 ? 19.226 14.371 -9.184 1.00 84.44 403 ALA A N 1
ATOM 3049 C CA . ALA A 1 403 ? 19.710 13.934 -10.487 1.00 84.44 403 ALA A CA 1
ATOM 3050 C C . ALA A 1 403 ? 19.172 12.531 -10.787 1.00 84.44 403 ALA A C 1
ATOM 3052 O O . ALA A 1 403 ? 19.236 11.637 -9.950 1.00 84.44 403 ALA A O 1
ATOM 3053 N N . LEU A 1 404 ? 18.608 12.354 -11.981 1.00 87.75 404 LEU A N 1
ATOM 3054 C CA . LEU A 1 404 ? 18.073 11.084 -12.458 1.00 87.75 404 LEU A CA 1
ATOM 3055 C C . LEU A 1 404 ? 18.581 10.822 -13.868 1.00 87.75 404 LEU A C 1
ATOM 3057 O O . LEU A 1 404 ? 18.433 11.670 -14.755 1.00 87.75 404 LEU A O 1
ATOM 3061 N N . GLN A 1 405 ? 19.132 9.634 -14.096 1.00 89.94 405 GLN A N 1
ATOM 3062 C CA . GLN A 1 405 ? 19.470 9.161 -15.432 1.00 89.94 405 GLN A CA 1
ATOM 3063 C C . GLN A 1 405 ? 18.851 7.791 -15.671 1.00 89.94 405 GLN A C 1
ATOM 3065 O O . GLN A 1 405 ? 19.059 6.860 -14.909 1.00 89.94 405 GLN A O 1
ATOM 3070 N N . LEU A 1 406 ? 18.096 7.682 -16.757 1.00 89.00 406 LEU A N 1
ATOM 3071 C CA . LEU A 1 406 ? 17.570 6.433 -17.275 1.00 89.00 406 LEU A CA 1
ATOM 3072 C C . LEU A 1 406 ? 18.208 6.179 -18.636 1.00 89.00 406 LEU A C 1
ATOM 3074 O O . LEU A 1 406 ? 18.111 7.016 -19.543 1.00 89.00 406 LEU A O 1
ATOM 3078 N N . TYR A 1 407 ? 18.838 5.024 -18.789 1.00 90.12 407 TYR A N 1
ATOM 3079 C CA . TYR A 1 407 ? 19.469 4.608 -20.035 1.00 90.12 407 TYR A CA 1
ATOM 3080 C C . TYR A 1 407 ? 19.385 3.097 -20.213 1.00 90.12 407 TYR A C 1
ATOM 3082 O O . TYR A 1 407 ? 19.180 2.348 -19.258 1.00 90.12 407 TYR A O 1
ATOM 3090 N N . VAL A 1 408 ? 19.546 2.670 -21.462 1.00 90.88 408 VAL A N 1
ATOM 3091 C CA . VAL A 1 408 ? 19.660 1.261 -21.836 1.00 90.88 408 VAL A CA 1
ATOM 3092 C C . VAL A 1 408 ? 21.082 1.013 -22.315 1.00 90.88 408 VAL A C 1
ATOM 3094 O O . VAL A 1 408 ? 21.573 1.755 -23.165 1.00 90.88 408 VAL A O 1
ATOM 3097 N N . ARG A 1 409 ? 21.756 -0.004 -21.785 1.00 88.81 409 ARG A N 1
ATOM 3098 C CA . ARG A 1 409 ? 23.000 -0.532 -22.352 1.00 88.81 409 ARG A CA 1
ATOM 3099 C C . ARG A 1 409 ? 22.693 -1.814 -23.099 1.00 88.81 409 ARG A C 1
ATOM 3101 O O . ARG A 1 409 ? 21.979 -2.665 -22.583 1.00 88.81 409 ARG A O 1
ATOM 3108 N N . MET A 1 410 ? 23.233 -1.947 -24.299 1.00 83.62 410 MET A N 1
ATOM 3109 C CA . MET A 1 410 ? 23.098 -3.156 -25.103 1.00 83.62 410 MET A CA 1
ATOM 3110 C C . MET A 1 410 ? 24.468 -3.773 -25.311 1.00 83.62 410 MET A C 1
ATOM 3112 O O . MET A 1 410 ? 25.398 -3.070 -25.724 1.00 83.62 410 MET A O 1
ATOM 3116 N N . ALA A 1 411 ? 24.592 -5.075 -25.061 1.00 73.19 411 ALA A N 1
ATOM 3117 C CA . ALA A 1 411 ? 25.775 -5.794 -25.504 1.00 73.19 411 ALA A CA 1
ATOM 3118 C C . ALA A 1 411 ? 25.884 -5.662 -27.034 1.00 73.19 411 ALA A C 1
ATOM 3120 O O . ALA A 1 411 ? 24.862 -5.717 -27.729 1.00 73.19 411 ALA A O 1
ATOM 3121 N N . PRO A 1 412 ? 27.088 -5.436 -27.586 1.00 61.38 412 PRO A N 1
ATOM 3122 C CA . PRO A 1 412 ? 27.234 -5.394 -29.028 1.00 61.38 412 PRO A CA 1
ATOM 3123 C C . PRO A 1 412 ? 26.804 -6.736 -29.604 1.00 61.38 412 PRO A C 1
ATOM 3125 O O . PRO A 1 412 ? 27.202 -7.794 -29.117 1.00 61.38 412 PRO A O 1
ATOM 3128 N N . ILE A 1 413 ? 25.974 -6.673 -30.643 1.00 53.72 413 ILE A N 1
ATOM 3129 C CA . ILE A 1 413 ? 25.564 -7.849 -31.399 1.00 53.72 413 ILE A CA 1
ATOM 3130 C C . ILE A 1 413 ? 26.836 -8.400 -32.041 1.00 53.72 413 ILE A C 1
ATOM 3132 O O . ILE A 1 413 ? 27.332 -7.845 -33.022 1.00 53.72 413 ILE A O 1
ATOM 3136 N N . VAL A 1 414 ? 27.399 -9.461 -31.466 1.00 45.47 414 VAL A N 1
ATOM 3137 C CA . VAL A 1 414 ? 28.392 -10.268 -32.167 1.00 45.47 414 VAL A CA 1
ATOM 3138 C C . VAL A 1 414 ? 27.609 -10.943 -33.285 1.00 45.47 414 VAL A C 1
ATOM 3140 O O . VAL A 1 414 ? 26.755 -11.788 -33.020 1.00 45.47 414 VAL A O 1
ATOM 3143 N N . ALA A 1 415 ? 27.791 -10.468 -34.519 1.00 31.31 415 ALA A N 1
ATOM 3144 C CA . ALA A 1 415 ? 27.203 -11.121 -35.678 1.00 31.31 415 ALA A CA 1
ATOM 3145 C C . ALA A 1 415 ? 27.665 -12.595 -35.694 1.00 31.31 415 ALA A C 1
ATOM 3147 O O . ALA A 1 415 ? 28.835 -12.835 -35.380 1.00 31.31 415 ALA A O 1
ATOM 3148 N N . PRO A 1 416 ? 26.763 -13.552 -35.980 1.00 38.62 416 PRO A N 1
ATOM 3149 C CA . PRO A 1 416 ? 27.101 -14.972 -36.010 1.00 38.62 416 PRO A CA 1
ATOM 3150 C C . PRO A 1 416 ? 28.172 -15.310 -37.048 1.00 38.62 416 PRO A C 1
ATOM 3152 O O . PRO A 1 416 ? 28.235 -14.614 -38.092 1.00 38.62 416 PRO A O 1
#